Protein AF-A0A931U7U3-F1 (afdb_monomer_lite)

pLDDT: mean 86.32, std 11.54, range [29.81, 98.19]

Structure (mmCIF, N/CA/C/O backbone):
data_AF-A0A931U7U3-F1
#
_entry.id   AF-A0A931U7U3-F1
#
loop_
_atom_site.group_PDB
_atom_site.id
_atom_site.type_symbol
_atom_site.label_atom_id
_atom_site.label_alt_id
_atom_site.label_comp_id
_atom_site.label_asym_id
_atom_site.label_entity_id
_atom_site.label_seq_id
_atom_site.pdbx_PDB_ins_code
_atom_site.Cartn_x
_atom_site.Cartn_y
_atom_site.Cartn_z
_atom_site.occupancy
_atom_site.B_iso_or_equiv
_atom_site.auth_seq_id
_atom_site.auth_comp_id
_atom_site.auth_asym_id
_atom_site.auth_atom_id
_atom_site.pdbx_PDB_model_num
ATOM 1 N N . MET A 1 1 ? 30.576 -13.472 -11.753 1.00 40.22 1 MET A N 1
ATOM 2 C CA . MET A 1 1 ? 30.397 -12.098 -11.239 1.00 40.22 1 MET A CA 1
ATOM 3 C C . MET A 1 1 ? 30.774 -11.139 -12.342 1.00 40.22 1 MET A C 1
ATOM 5 O O . MET A 1 1 ? 31.959 -10.992 -12.623 1.00 40.22 1 MET A O 1
ATOM 9 N N . ILE A 1 2 ? 29.776 -10.563 -12.999 1.00 46.81 2 ILE A N 1
ATOM 10 C CA . ILE A 1 2 ? 29.980 -9.490 -13.970 1.00 46.81 2 ILE A CA 1
ATOM 11 C C . ILE A 1 2 ? 30.201 -8.203 -13.165 1.00 46.81 2 ILE A C 1
ATOM 13 O O . ILE A 1 2 ? 29.535 -8.002 -12.148 1.00 46.81 2 ILE A O 1
ATOM 17 N N . GLN A 1 3 ? 31.167 -7.360 -13.538 1.00 48.75 3 GLN A N 1
ATOM 18 C CA . GLN A 1 3 ? 31.372 -6.100 -12.818 1.00 48.75 3 GLN A CA 1
ATOM 19 C C . GLN A 1 3 ? 30.195 -5.159 -13.110 1.00 48.75 3 GLN A C 1
ATOM 21 O O . GLN A 1 3 ? 29.838 -4.968 -14.269 1.00 48.75 3 GLN A O 1
ATOM 26 N N . ALA A 1 4 ? 29.618 -4.524 -12.084 1.00 52.88 4 ALA A N 1
ATOM 27 C CA . ALA A 1 4 ? 28.450 -3.638 -12.222 1.00 52.88 4 ALA A CA 1
ATOM 28 C C . ALA A 1 4 ? 28.618 -2.538 -13.299 1.00 52.88 4 ALA A C 1
ATOM 30 O O . ALA A 1 4 ? 27.650 -2.129 -13.939 1.00 52.88 4 ALA A O 1
ATOM 31 N N . ASN A 1 5 ? 29.859 -2.106 -13.556 1.00 53.97 5 ASN A N 1
ATOM 32 C CA . ASN A 1 5 ? 30.193 -1.122 -14.589 1.00 53.97 5 ASN A CA 1
ATOM 33 C C . ASN A 1 5 ? 30.015 -1.642 -16.031 1.00 53.97 5 ASN A C 1
ATOM 35 O O . ASN A 1 5 ? 29.787 -0.838 -16.933 1.00 53.97 5 ASN A O 1
ATOM 39 N N . GLU A 1 6 ? 30.092 -2.957 -16.262 1.00 56.59 6 GLU A N 1
ATOM 40 C CA . GLU A 1 6 ? 29.949 -3.574 -17.590 1.00 56.59 6 GLU A CA 1
ATOM 41 C C . GLU A 1 6 ? 28.472 -3.759 -17.990 1.00 56.59 6 GLU A C 1
ATOM 43 O O . GLU A 1 6 ? 28.148 -3.683 -19.173 1.00 56.59 6 GLU A O 1
ATOM 48 N N . VAL A 1 7 ? 27.557 -3.913 -17.020 1.00 61.12 7 VAL A N 1
ATOM 49 C CA . VAL A 1 7 ? 26.119 -4.184 -17.264 1.00 61.12 7 VAL A CA 1
ATOM 50 C C . VAL A 1 7 ? 25.258 -2.911 -17.250 1.00 61.12 7 VAL A C 1
ATOM 52 O O . VAL A 1 7 ? 24.107 -2.925 -17.688 1.00 61.12 7 VAL A O 1
ATOM 55 N N . GLN A 1 8 ? 25.793 -1.771 -16.802 1.00 72.06 8 GLN A N 1
ATOM 56 C CA . GLN A 1 8 ? 25.067 -0.492 -16.775 1.00 72.06 8 GLN A CA 1
ATOM 57 C C . GLN A 1 8 ? 24.545 -0.043 -18.159 1.00 72.06 8 GLN A C 1
ATOM 59 O O . GLN A 1 8 ? 23.372 0.341 -18.246 1.00 72.06 8 GLN A O 1
ATOM 64 N N . PRO A 1 9 ? 25.324 -0.131 -19.260 1.00 79.62 9 PRO A N 1
ATOM 65 C CA . PRO A 1 9 ? 24.808 0.152 -20.602 1.00 79.62 9 PRO A CA 1
ATOM 66 C C . PRO A 1 9 ? 23.687 -0.813 -21.013 1.00 79.62 9 PRO A C 1
ATOM 68 O O . PRO A 1 9 ? 22.700 -0.392 -21.621 1.00 79.62 9 PRO A O 1
ATOM 71 N N . THR A 1 10 ? 23.802 -2.087 -20.628 1.00 81.56 10 THR A N 1
ATOM 72 C CA . THR A 1 10 ? 22.789 -3.119 -20.881 1.00 81.56 10 THR A CA 1
ATOM 73 C C . THR A 1 10 ? 21.487 -2.812 -20.141 1.00 81.56 10 THR A C 1
ATOM 75 O O . THR A 1 10 ? 20.428 -2.818 -20.767 1.00 81.56 10 THR A O 1
ATOM 78 N N . ARG A 1 11 ? 21.539 -2.425 -18.857 1.00 83.50 11 ARG A N 1
ATOM 79 C CA . ARG A 1 11 ? 20.352 -1.999 -18.089 1.00 83.50 11 ARG A CA 1
ATOM 80 C C . ARG A 1 11 ? 19.662 -0.790 -18.721 1.00 83.50 11 ARG A C 1
ATOM 82 O O . ARG A 1 11 ? 18.441 -0.787 -18.853 1.00 83.50 11 ARG A O 1
ATOM 89 N N . LEU A 1 12 ? 20.425 0.222 -19.144 1.00 82.75 12 LEU A N 1
ATOM 90 C CA . LEU A 1 12 ? 19.873 1.405 -19.818 1.00 82.75 12 LEU A CA 1
ATOM 91 C C . LEU A 1 12 ? 19.175 1.035 -21.132 1.00 82.75 12 LEU A C 1
ATOM 93 O O . LEU A 1 12 ? 18.051 1.478 -21.374 1.00 82.75 12 LEU A O 1
ATOM 97 N N . ARG A 1 13 ? 19.800 0.180 -21.950 1.00 85.44 13 ARG A N 1
ATOM 98 C CA . ARG A 1 13 ? 19.191 -0.346 -23.179 1.00 85.44 13 ARG A CA 1
ATOM 99 C C . ARG A 1 13 ? 17.887 -1.079 -22.878 1.00 85.44 13 ARG A C 1
ATOM 101 O O . ARG A 1 13 ? 16.865 -0.746 -23.469 1.00 85.44 13 ARG A O 1
ATOM 108 N N . ILE A 1 14 ? 17.903 -2.013 -21.925 1.00 85.69 14 ILE A N 1
ATOM 109 C CA . ILE A 1 14 ? 16.717 -2.768 -21.502 1.00 85.69 14 ILE A CA 1
ATOM 110 C C . ILE A 1 14 ? 15.597 -1.819 -21.083 1.00 85.69 14 ILE A C 1
ATOM 112 O O . ILE A 1 14 ? 14.485 -1.967 -21.580 1.00 85.69 14 ILE A O 1
ATOM 116 N N . ARG A 1 15 ? 15.878 -0.818 -20.235 1.00 87.38 15 ARG A N 1
ATOM 117 C CA . ARG A 1 15 ? 14.889 0.180 -19.795 1.00 87.38 15 ARG A CA 1
ATOM 118 C C . ARG A 1 15 ? 14.213 0.892 -20.968 1.00 87.38 15 ARG A C 1
ATOM 120 O O . ARG A 1 15 ? 12.998 1.076 -20.939 1.00 87.38 15 ARG A O 1
ATOM 127 N N . HIS A 1 16 ? 14.966 1.265 -22.005 1.00 85.81 16 HIS A N 1
ATOM 128 C CA . HIS A 1 16 ? 14.389 1.850 -23.219 1.00 85.81 16 HIS A CA 1
ATOM 129 C C . HIS A 1 16 ? 13.457 0.882 -23.954 1.00 85.81 16 HIS A C 1
ATOM 131 O O . HIS A 1 16 ? 12.409 1.310 -24.432 1.00 85.81 16 HIS A O 1
ATOM 137 N N . GLU A 1 17 ? 13.806 -0.403 -24.022 1.00 86.31 17 GLU A N 1
ATOM 138 C CA . GLU A 1 17 ? 12.978 -1.411 -24.690 1.00 86.31 17 GLU A CA 1
ATOM 139 C C . GLU A 1 17 ? 11.684 -1.698 -23.912 1.00 86.31 17 GLU A C 1
ATOM 141 O O . GLU A 1 17 ? 10.596 -1.685 -24.485 1.00 86.31 17 GLU A O 1
ATOM 146 N N . ILE A 1 18 ? 11.765 -1.882 -22.592 1.00 88.00 18 ILE A N 1
ATOM 147 C CA . ILE A 1 18 ? 10.584 -2.183 -21.767 1.00 88.00 18 ILE A CA 1
ATOM 148 C C . ILE A 1 18 ? 9.658 -0.969 -21.577 1.00 88.00 18 ILE A C 1
ATOM 150 O O . ILE A 1 18 ? 8.462 -1.143 -21.344 1.00 88.00 18 ILE A O 1
ATOM 154 N N . ALA A 1 19 ? 10.163 0.262 -21.736 1.00 87.94 19 ALA A N 1
ATOM 155 C CA . ALA A 1 19 ? 9.353 1.485 -21.717 1.00 87.94 19 ALA A CA 1
ATOM 156 C C . ALA A 1 19 ? 8.348 1.581 -22.885 1.00 87.94 19 ALA A C 1
ATOM 158 O O . ALA A 1 19 ? 7.426 2.399 -22.827 1.00 87.94 19 ALA A O 1
ATOM 159 N N . GLU A 1 20 ? 8.482 0.750 -23.925 1.00 89.56 20 GLU A N 1
ATOM 160 C CA . GLU A 1 20 ? 7.516 0.668 -25.025 1.00 89.56 20 GLU A CA 1
ATOM 161 C C . GLU A 1 20 ? 6.176 0.059 -24.572 1.00 89.56 20 GLU A C 1
ATOM 163 O O . GLU A 1 20 ? 5.116 0.464 -25.054 1.00 89.56 20 GLU A O 1
ATOM 168 N N . PHE A 1 21 ? 6.184 -0.861 -23.599 1.00 91.38 21 PHE A N 1
ATOM 169 C CA . PHE A 1 21 ? 4.970 -1.569 -23.186 1.00 91.38 21 PHE A CA 1
ATOM 170 C C . PHE A 1 21 ? 3.866 -0.637 -22.657 1.00 91.38 21 PHE A C 1
ATOM 172 O O . PHE A 1 21 ? 2.743 -0.715 -23.159 1.00 91.38 21 PHE A O 1
ATOM 179 N N . PRO A 1 22 ? 4.132 0.303 -21.729 1.00 89.88 22 PRO A N 1
ATOM 180 C CA . PRO A 1 22 ? 3.114 1.246 -21.282 1.00 89.88 22 PRO A CA 1
ATOM 181 C C . PRO A 1 22 ? 2.551 2.098 -22.421 1.00 89.88 22 PRO A C 1
ATOM 183 O O . PRO A 1 22 ? 1.359 2.382 -22.426 1.00 89.88 22 PRO A O 1
ATOM 186 N N . LEU A 1 23 ? 3.361 2.451 -23.426 1.00 88.81 23 LEU A N 1
ATOM 187 C CA . LEU A 1 23 ? 2.891 3.215 -24.588 1.00 88.81 23 LEU A CA 1
ATOM 188 C C . LEU A 1 23 ? 1.895 2.432 -25.434 1.00 88.81 23 LEU A C 1
ATOM 190 O O . LEU A 1 23 ? 0.951 3.019 -25.957 1.00 88.81 23 LEU A O 1
ATOM 194 N N . ILE A 1 24 ? 2.087 1.119 -25.553 1.00 91.56 24 ILE A N 1
ATOM 195 C CA . ILE A 1 24 ? 1.125 0.233 -26.208 1.00 91.56 24 ILE A CA 1
ATOM 196 C C . ILE A 1 24 ? -0.205 0.252 -25.445 1.00 91.56 24 ILE A C 1
ATOM 198 O O . ILE A 1 24 ? -1.259 0.370 -26.065 1.00 91.56 24 ILE A O 1
ATOM 202 N N . ILE A 1 25 ? -0.162 0.192 -24.112 1.00 91.56 25 ILE A N 1
ATOM 203 C CA . ILE A 1 25 ? -1.358 0.172 -23.254 1.00 91.56 25 ILE A CA 1
ATOM 204 C C . ILE A 1 25 ? -2.099 1.525 -23.230 1.00 91.56 25 ILE A C 1
ATOM 206 O O . ILE A 1 25 ? -3.310 1.574 -23.011 1.00 91.56 25 ILE A O 1
ATOM 210 N N . GLU A 1 26 ? -1.425 2.638 -23.527 1.00 88.12 26 GLU A N 1
ATOM 211 C CA . GLU A 1 26 ? -2.094 3.936 -23.713 1.00 88.12 26 GLU A CA 1
ATOM 212 C C . GLU A 1 26 ? -2.936 3.997 -25.010 1.00 88.12 26 GLU A C 1
ATOM 214 O O . GLU A 1 26 ? -3.860 4.810 -25.104 1.00 88.12 26 GLU A O 1
ATOM 219 N N . GLN A 1 27 ? -2.672 3.121 -25.992 1.00 90.00 27 GLN A N 1
ATOM 220 C CA . GLN A 1 27 ? -3.407 3.048 -27.264 1.00 90.00 27 GLN A CA 1
ATOM 221 C C . GLN A 1 27 ? -4.745 2.294 -27.137 1.00 90.00 27 GLN A C 1
ATOM 223 O O . GLN A 1 27 ? -5.179 1.905 -26.055 1.00 90.00 27 GLN A O 1
ATOM 228 N N . ASN A 1 28 ? -5.420 2.080 -28.272 1.00 88.12 28 ASN A N 1
ATOM 229 C CA . ASN A 1 28 ? -6.697 1.371 -28.340 1.00 88.12 28 ASN A CA 1
ATOM 230 C C . ASN A 1 28 ? -6.569 -0.088 -27.831 1.00 88.12 28 ASN A C 1
ATOM 232 O O . ASN A 1 28 ? -5.736 -0.825 -28.379 1.00 88.12 28 ASN A O 1
ATOM 236 N N . PRO A 1 29 ? -7.431 -0.542 -26.893 1.00 88.69 29 PRO A N 1
ATOM 237 C CA . PRO A 1 29 ? -7.387 -1.894 -26.325 1.00 88.69 29 PRO A CA 1
ATOM 238 C C . PRO A 1 29 ? -7.360 -3.039 -27.338 1.00 88.69 29 PRO A C 1
ATOM 240 O O . PRO A 1 29 ? -6.666 -4.034 -27.141 1.00 88.69 29 PRO A O 1
ATOM 243 N N . ASN A 1 30 ? -8.027 -2.879 -28.483 1.00 84.38 30 ASN A N 1
ATOM 244 C CA . ASN A 1 30 ? -8.069 -3.903 -29.534 1.00 84.38 30 ASN A CA 1
ATOM 245 C C . ASN A 1 30 ? -6.702 -4.163 -30.196 1.00 84.38 30 ASN A C 1
ATOM 247 O O . ASN A 1 30 ? -6.527 -5.144 -30.920 1.00 84.38 30 ASN A O 1
ATOM 251 N N . THR A 1 31 ? -5.731 -3.272 -29.987 1.00 87.88 31 THR A N 1
ATOM 252 C CA . THR A 1 31 ? -4.383 -3.378 -30.565 1.00 87.88 31 THR A CA 1
ATOM 253 C C . THR A 1 31 ? -3.353 -3.932 -29.591 1.00 87.88 31 THR A C 1
ATOM 255 O O . THR A 1 31 ? -2.314 -4.411 -30.051 1.00 87.88 31 THR A O 1
ATOM 258 N N . TRP A 1 32 ? -3.644 -3.934 -28.284 1.00 90.38 32 TRP A N 1
ATOM 259 C CA . TRP A 1 32 ? -2.671 -4.241 -27.234 1.00 90.38 32 TRP A CA 1
ATOM 260 C C . TRP A 1 32 ? -1.954 -5.566 -27.485 1.00 90.38 32 TRP A C 1
ATOM 262 O O . TRP A 1 32 ? -0.736 -5.581 -27.609 1.00 90.38 32 TRP A O 1
ATOM 272 N N . TRP A 1 33 ? -2.688 -6.659 -27.703 1.00 88.00 33 TRP A N 1
ATOM 273 C CA . TRP A 1 33 ? -2.094 -7.993 -27.865 1.00 88.00 33 TRP A CA 1
ATOM 274 C C . TRP A 1 33 ? -1.131 -8.101 -29.040 1.00 88.00 33 TRP A C 1
ATOM 276 O O . TRP A 1 33 ? -0.027 -8.628 -28.904 1.00 88.00 33 TRP A O 1
ATOM 286 N N . ARG A 1 34 ? -1.535 -7.584 -30.204 1.00 87.75 34 ARG A N 1
ATOM 287 C CA . ARG A 1 34 ? -0.707 -7.636 -31.415 1.00 87.75 34 ARG A CA 1
ATOM 288 C C . ARG A 1 34 ? 0.526 -6.753 -31.267 1.00 87.75 34 ARG A C 1
ATOM 290 O O . ARG A 1 34 ? 1.604 -7.155 -31.697 1.00 87.75 34 ARG A O 1
ATOM 297 N N . SER A 1 35 ? 0.372 -5.573 -30.676 1.00 91.38 35 SER A N 1
ATOM 298 C CA . SER A 1 35 ? 1.475 -4.641 -30.450 1.00 91.38 35 SER A CA 1
ATOM 299 C C . SER A 1 35 ? 2.460 -5.178 -29.408 1.00 91.38 35 SER A C 1
ATOM 301 O O . SER A 1 35 ? 3.658 -5.195 -29.675 1.00 91.38 35 SER A O 1
ATOM 303 N N . THR A 1 36 ? 1.984 -5.723 -28.284 1.00 91.44 36 THR A N 1
ATOM 304 C CA . THR A 1 36 ? 2.839 -6.347 -27.260 1.00 91.44 36 THR A CA 1
ATOM 305 C C . THR A 1 36 ? 3.575 -7.565 -27.813 1.00 91.44 36 THR A C 1
ATOM 307 O O . THR A 1 36 ? 4.775 -7.700 -27.592 1.00 91.44 36 THR A O 1
ATOM 310 N N . ALA A 1 37 ? 2.915 -8.420 -28.602 1.00 90.56 37 ALA A N 1
ATOM 311 C CA . ALA A 1 37 ? 3.583 -9.554 -29.243 1.00 90.56 37 ALA A CA 1
ATOM 312 C C . ALA A 1 37 ? 4.703 -9.103 -30.198 1.00 90.56 37 ALA A C 1
ATOM 314 O O . ALA A 1 37 ? 5.793 -9.673 -30.182 1.00 90.56 37 ALA A O 1
ATOM 315 N N . LYS A 1 38 ? 4.468 -8.055 -31.001 1.00 92.31 38 LYS A N 1
ATOM 316 C CA . LYS A 1 38 ? 5.499 -7.468 -31.874 1.00 92.31 38 LYS A CA 1
ATOM 317 C C . LYS A 1 38 ? 6.678 -6.914 -31.075 1.00 92.31 38 LYS A C 1
ATOM 319 O O . LYS A 1 38 ? 7.817 -7.190 -31.442 1.00 92.31 38 LYS A O 1
ATOM 324 N N . MET A 1 39 ? 6.403 -6.183 -29.994 1.00 92.69 39 MET A N 1
ATOM 325 C CA . MET A 1 39 ? 7.424 -5.651 -29.088 1.00 92.69 39 MET A CA 1
ATOM 326 C C . MET A 1 39 ? 8.289 -6.782 -28.515 1.00 92.69 39 MET A C 1
ATOM 328 O O . MET A 1 39 ? 9.509 -6.727 -28.631 1.00 92.69 39 MET A O 1
ATOM 332 N N . LEU A 1 40 ? 7.673 -7.844 -27.983 1.00 92.06 40 LEU A N 1
ATOM 333 C CA . LEU A 1 40 ? 8.384 -8.992 -27.405 1.00 92.06 40 LEU A CA 1
ATOM 334 C C . LEU A 1 40 ? 9.224 -9.759 -28.436 1.00 92.06 40 LEU A C 1
ATOM 336 O O . LEU A 1 40 ? 10.359 -10.126 -28.147 1.00 92.06 40 LEU A O 1
ATOM 340 N N . ILE A 1 41 ? 8.703 -9.982 -29.649 1.00 91.56 41 ILE A N 1
ATOM 341 C CA . ILE A 1 41 ? 9.460 -10.632 -30.735 1.00 91.56 41 ILE A CA 1
ATOM 342 C C . ILE A 1 41 ? 10.651 -9.763 -31.155 1.00 91.56 41 ILE A C 1
ATOM 344 O O . ILE A 1 41 ? 11.755 -10.275 -31.337 1.00 91.56 41 ILE A O 1
ATOM 348 N N . GLY A 1 42 ? 10.441 -8.450 -31.283 1.00 91.94 42 GLY A N 1
ATOM 349 C CA . GLY A 1 42 ? 11.507 -7.501 -31.588 1.00 91.94 42 GLY A CA 1
ATOM 350 C C . GLY A 1 42 ? 12.581 -7.471 -30.501 1.00 91.94 42 GLY A C 1
ATOM 351 O O . GLY A 1 42 ? 13.768 -7.500 -30.823 1.00 91.94 42 GLY A O 1
ATOM 352 N N . PHE A 1 43 ? 12.171 -7.474 -29.229 1.00 91.19 43 PHE A N 1
ATOM 353 C CA . PHE A 1 43 ? 13.084 -7.533 -28.090 1.00 91.19 43 PHE A CA 1
ATOM 354 C C . PHE A 1 43 ? 13.892 -8.834 -28.104 1.00 91.19 43 PHE A C 1
ATOM 356 O O . PHE A 1 43 ? 15.118 -8.793 -28.045 1.00 91.19 43 PHE A O 1
ATOM 363 N N . ARG A 1 44 ? 13.238 -9.983 -28.313 1.00 91.31 44 ARG A N 1
ATOM 364 C CA . ARG A 1 44 ? 13.910 -11.283 -28.435 1.00 91.31 44 ARG A CA 1
ATOM 365 C C . ARG A 1 44 ? 14.985 -11.294 -29.518 1.00 91.31 44 ARG A C 1
ATOM 367 O O . ARG A 1 44 ? 16.093 -11.744 -29.260 1.00 91.31 44 ARG A O 1
ATOM 374 N N . HIS A 1 45 ? 14.686 -10.772 -30.707 1.00 90.31 45 HIS A N 1
ATOM 375 C CA . HIS A 1 45 ? 15.671 -10.720 -31.789 1.00 90.31 45 HIS A CA 1
ATOM 376 C C . HIS A 1 45 ? 16.862 -9.815 -31.440 1.00 90.31 45 HIS A C 1
ATOM 378 O O . HIS A 1 45 ? 18.006 -10.153 -31.722 1.00 90.31 45 HIS A O 1
ATOM 384 N N . ARG A 1 46 ? 16.628 -8.684 -30.763 1.00 89.12 46 ARG A N 1
ATOM 385 C CA . ARG A 1 46 ? 17.717 -7.811 -30.291 1.00 89.12 46 ARG A CA 1
ATOM 386 C C . ARG A 1 46 ? 18.535 -8.435 -29.161 1.00 89.12 46 ARG A C 1
ATOM 388 O O . ARG A 1 46 ? 19.723 -8.141 -29.055 1.00 89.12 46 ARG A O 1
ATOM 395 N N . LEU A 1 47 ? 17.936 -9.291 -28.333 1.00 87.81 47 LEU A N 1
ATOM 396 C CA . LEU A 1 47 ? 18.656 -10.054 -27.311 1.00 87.81 47 LEU A CA 1
ATOM 397 C C . LEU A 1 47 ? 19.642 -11.056 -27.923 1.00 87.81 47 LEU A C 1
ATOM 399 O O . LEU A 1 47 ? 20.650 -11.340 -27.293 1.00 87.81 47 LEU A O 1
ATOM 403 N N . GLU A 1 48 ? 19.450 -11.530 -29.158 1.00 87.06 48 GLU A N 1
ATOM 404 C CA . GLU A 1 48 ? 20.434 -12.402 -29.830 1.00 87.06 48 GLU A CA 1
ATOM 405 C C . GLU A 1 48 ? 21.808 -11.724 -29.987 1.00 87.06 48 GLU A C 1
ATOM 407 O O . GLU A 1 48 ? 22.836 -12.400 -29.987 1.00 87.06 48 GLU A O 1
ATOM 412 N N . ALA A 1 49 ? 21.830 -10.389 -30.068 1.00 86.00 49 ALA A N 1
ATOM 413 C CA . ALA A 1 49 ? 23.046 -9.584 -30.142 1.00 86.00 49 ALA A CA 1
ATOM 414 C C . ALA A 1 49 ? 23.611 -9.172 -28.767 1.00 86.00 49 ALA A C 1
ATOM 416 O O . ALA A 1 49 ? 24.679 -8.562 -28.721 1.00 86.00 49 ALA A O 1
ATOM 417 N N . GLU A 1 50 ? 22.926 -9.471 -27.656 1.00 86.25 50 GLU A N 1
ATOM 418 C CA . GLU A 1 50 ? 23.444 -9.209 -26.307 1.00 86.25 50 GLU A CA 1
ATOM 419 C C . GLU A 1 50 ? 24.652 -10.118 -26.055 1.00 86.25 50 GLU A C 1
ATOM 421 O O . GLU A 1 50 ? 24.488 -11.331 -26.150 1.00 86.25 50 GLU A O 1
ATOM 426 N N . PRO A 1 51 ? 25.857 -9.593 -25.771 1.00 85.19 51 PRO A N 1
ATOM 427 C CA . PRO A 1 51 ? 27.037 -10.426 -25.547 1.00 85.19 51 PRO A CA 1
ATOM 428 C C . PRO A 1 51 ? 26.898 -11.345 -24.327 1.00 85.19 51 PRO A C 1
ATOM 430 O O . PRO A 1 51 ? 27.392 -12.477 -24.367 1.00 85.19 51 PRO A O 1
ATOM 433 N N . ASP A 1 52 ? 26.210 -10.889 -23.279 1.00 85.75 52 ASP A N 1
ATOM 434 C CA . ASP A 1 52 ? 26.066 -11.626 -22.029 1.00 85.75 52 ASP A CA 1
ATOM 435 C C . ASP A 1 52 ? 25.043 -12.771 -22.139 1.00 85.75 52 ASP A C 1
ATOM 437 O O . ASP A 1 52 ? 23.851 -12.573 -22.382 1.00 85.75 52 ASP A O 1
ATOM 441 N N . PHE A 1 53 ? 25.517 -14.006 -21.959 1.00 87.69 53 PHE A N 1
ATOM 442 C CA . PHE A 1 53 ? 24.670 -15.194 -22.028 1.00 87.69 53 PHE A CA 1
ATOM 443 C C . PHE A 1 53 ? 23.642 -15.267 -20.894 1.00 87.69 53 PHE A C 1
ATOM 445 O O . PHE A 1 53 ? 22.506 -15.656 -21.157 1.00 87.69 53 PHE A O 1
ATOM 452 N N . GLU A 1 54 ? 24.000 -14.870 -19.672 1.00 88.31 54 GLU A N 1
ATOM 453 C CA . GLU A 1 54 ? 23.091 -14.926 -18.524 1.00 88.31 54 GLU A CA 1
ATOM 454 C C . GLU A 1 54 ? 21.949 -13.916 -18.684 1.00 88.31 54 GLU A C 1
ATOM 456 O O . GLU A 1 54 ? 20.793 -14.239 -18.406 1.00 88.31 54 GLU A O 1
ATOM 461 N N . VAL A 1 55 ? 22.245 -12.724 -19.218 1.00 87.69 55 VAL A N 1
ATOM 462 C CA . VAL A 1 55 ? 21.221 -11.722 -19.563 1.00 87.69 55 VAL A CA 1
ATOM 463 C C . VAL A 1 55 ? 20.271 -12.251 -20.640 1.00 87.69 55 VAL A C 1
ATOM 465 O O . VAL A 1 55 ? 19.055 -12.077 -20.524 1.00 87.69 55 VAL A O 1
ATOM 468 N N . ARG A 1 56 ? 20.797 -12.915 -21.680 1.00 89.56 56 ARG A N 1
ATOM 469 C CA . ARG A 1 56 ? 19.966 -13.519 -22.736 1.00 89.56 56 ARG A CA 1
ATOM 470 C C . ARG A 1 56 ? 19.021 -14.578 -22.187 1.00 89.56 56 ARG A C 1
ATOM 472 O O . ARG A 1 56 ? 17.830 -14.514 -22.482 1.00 89.56 56 ARG A O 1
ATOM 479 N N . GLU A 1 57 ? 19.536 -15.529 -21.412 1.00 89.25 57 GLU A N 1
ATOM 480 C CA . GLU A 1 57 ? 18.729 -16.612 -20.838 1.00 89.25 57 GLU A CA 1
ATOM 481 C C . GLU A 1 57 ? 17.636 -16.061 -19.919 1.00 89.25 57 GLU A C 1
ATOM 483 O O . GLU A 1 57 ? 16.469 -16.416 -20.089 1.00 89.25 57 GLU A O 1
ATOM 488 N N . TYR A 1 58 ? 17.988 -15.112 -19.042 1.00 88.44 58 TYR A N 1
ATOM 489 C CA . TYR A 1 58 ? 17.050 -14.460 -18.125 1.00 88.44 58 TYR A CA 1
ATOM 490 C C . TYR A 1 58 ? 15.828 -13.882 -18.853 1.00 88.44 58 TYR A C 1
ATOM 492 O O . TYR A 1 58 ? 14.692 -14.160 -18.479 1.00 88.44 58 TYR A O 1
ATOM 500 N N . PHE A 1 59 ? 16.027 -13.109 -19.926 1.00 89.06 59 PHE A N 1
ATOM 501 C CA . PHE A 1 59 ? 14.896 -12.545 -20.671 1.00 89.06 59 PHE A CA 1
ATOM 502 C C . PHE A 1 59 ? 14.213 -13.542 -21.610 1.00 89.06 59 PHE A C 1
ATOM 504 O O . PHE A 1 59 ? 13.006 -13.425 -21.825 1.00 89.06 59 PHE A O 1
ATOM 511 N N . ASN A 1 60 ? 14.941 -14.502 -22.187 1.00 88.88 60 ASN A N 1
ATOM 512 C CA . ASN A 1 60 ? 14.357 -15.496 -23.092 1.00 88.88 60 ASN A CA 1
ATOM 513 C C . ASN A 1 60 ? 13.271 -16.326 -22.402 1.00 88.88 60 ASN A C 1
ATOM 515 O O . ASN A 1 60 ? 12.242 -16.604 -23.024 1.00 88.88 60 ASN A O 1
ATOM 519 N N . GLU A 1 61 ? 13.477 -16.678 -21.135 1.00 85.69 61 GLU A N 1
ATOM 520 C CA . GLU A 1 61 ? 12.496 -17.408 -20.335 1.00 85.69 61 GLU A CA 1
ATOM 521 C C . GLU A 1 61 ? 11.199 -16.598 -20.159 1.00 85.69 61 GLU A C 1
ATOM 523 O O . GLU A 1 61 ? 10.128 -17.046 -20.582 1.00 85.69 61 GLU A O 1
ATOM 528 N N . TYR A 1 62 ? 11.294 -15.352 -19.684 1.00 83.88 62 TYR A N 1
ATOM 529 C CA . TYR A 1 62 ? 10.121 -14.488 -19.490 1.00 83.88 62 TYR A CA 1
ATOM 530 C C . TYR A 1 62 ? 9.416 -14.093 -20.786 1.00 83.88 62 TYR A C 1
ATOM 532 O O . TYR A 1 62 ? 8.185 -13.995 -20.828 1.00 83.88 62 TYR A O 1
ATOM 540 N N . ILE A 1 63 ? 10.166 -13.861 -21.867 1.00 88.00 63 ILE A N 1
ATOM 541 C CA . ILE A 1 63 ? 9.575 -13.592 -23.181 1.00 88.00 63 ILE A CA 1
ATOM 542 C C . ILE A 1 63 ? 8.816 -14.830 -23.669 1.00 88.00 63 ILE A C 1
ATOM 544 O O . ILE A 1 63 ? 7.720 -14.687 -24.215 1.00 88.00 63 ILE A O 1
ATOM 548 N N . GLY A 1 64 ? 9.368 -16.032 -23.471 1.00 86.19 64 GLY A N 1
ATOM 549 C CA . GLY A 1 64 ? 8.703 -17.294 -23.791 1.00 86.19 64 GLY A CA 1
ATOM 550 C C . GLY A 1 64 ? 7.352 -17.421 -23.088 1.00 86.19 64 GLY A C 1
ATOM 551 O O . GLY A 1 64 ? 6.328 -17.564 -23.759 1.00 86.19 64 GLY A O 1
ATOM 552 N N . GLN A 1 65 ? 7.347 -17.254 -21.765 1.00 82.50 65 GLN A N 1
ATOM 553 C CA . GLN A 1 65 ? 6.139 -17.280 -20.931 1.00 82.50 65 GLN A CA 1
ATOM 554 C C . GLN A 1 65 ? 5.121 -16.215 -21.368 1.00 82.50 65 GLN A C 1
ATOM 556 O O . GLN A 1 65 ? 3.961 -16.524 -21.649 1.00 82.50 65 GLN A O 1
ATOM 561 N N . SER A 1 66 ? 5.565 -14.966 -21.542 1.00 84.62 66 SER A N 1
ATOM 562 C CA . SER A 1 66 ? 4.710 -13.854 -21.982 1.00 84.62 66 SER A CA 1
ATOM 563 C C . SER A 1 66 ? 4.048 -14.129 -23.336 1.00 84.62 66 SER A C 1
ATOM 565 O O . SER A 1 66 ? 2.861 -13.848 -23.530 1.00 84.62 66 SER A O 1
ATOM 567 N N . LEU A 1 67 ? 4.795 -14.695 -24.289 1.00 87.12 67 LEU A N 1
ATOM 568 C CA . LEU A 1 67 ? 4.264 -15.075 -25.598 1.00 87.12 67 LEU A CA 1
ATOM 569 C C . LEU A 1 67 ? 3.258 -16.226 -25.495 1.00 87.12 67 LEU A C 1
ATOM 571 O O . LEU A 1 67 ? 2.268 -16.217 -26.228 1.00 87.12 67 LEU A O 1
ATOM 575 N N . ASP A 1 68 ? 3.466 -17.186 -24.597 1.00 84.19 68 ASP A N 1
ATOM 576 C CA . ASP A 1 68 ? 2.522 -18.281 -24.370 1.00 84.19 68 ASP A CA 1
ATOM 577 C C . ASP A 1 68 ? 1.215 -17.801 -23.736 1.00 84.19 68 ASP A C 1
ATOM 579 O O . ASP A 1 68 ? 0.139 -18.219 -24.176 1.00 84.19 68 ASP A O 1
ATOM 583 N N . ILE A 1 69 ? 1.279 -16.859 -22.791 1.00 79.56 69 ILE A N 1
ATOM 584 C CA . ILE A 1 69 ? 0.091 -16.186 -22.251 1.00 79.56 69 ILE A CA 1
ATOM 585 C C . ILE A 1 69 ? -0.635 -15.434 -23.380 1.00 79.56 69 ILE A C 1
ATOM 587 O O . ILE A 1 69 ? -1.835 -15.632 -23.576 1.00 79.56 69 ILE A O 1
ATOM 591 N N . LEU A 1 70 ? 0.078 -14.640 -24.190 1.00 81.56 70 LEU A N 1
ATOM 592 C CA . LEU A 1 70 ? -0.511 -13.891 -25.311 1.00 81.56 70 LEU A CA 1
ATOM 593 C C . LEU A 1 70 ? -1.149 -14.797 -26.374 1.00 81.56 70 LEU A C 1
ATOM 595 O O . LEU A 1 70 ? -2.212 -14.472 -26.903 1.00 81.56 70 LEU A O 1
ATOM 599 N N . ARG A 1 71 ? -0.553 -15.953 -26.687 1.00 82.06 71 ARG A N 1
ATOM 600 C CA . ARG A 1 71 ? -1.113 -16.915 -27.656 1.00 82.06 71 ARG A CA 1
ATOM 601 C C . ARG A 1 71 ? -2.484 -17.439 -27.238 1.00 82.06 71 ARG A C 1
ATOM 603 O O . ARG A 1 71 ? -3.320 -17.682 -28.107 1.00 82.06 71 ARG A O 1
ATOM 610 N N . ARG A 1 72 ? -2.739 -17.575 -25.932 1.00 75.94 72 ARG A N 1
ATOM 611 C CA . ARG A 1 72 ? -4.036 -18.030 -25.399 1.00 75.94 72 ARG A CA 1
ATOM 612 C C . ARG A 1 72 ? -5.160 -17.012 -25.625 1.00 75.94 72 ARG A C 1
ATOM 614 O O . ARG A 1 72 ? -6.322 -17.404 -25.649 1.00 75.94 72 ARG A O 1
ATOM 621 N N . VAL A 1 73 ? -4.829 -15.735 -25.841 1.00 71.44 73 VAL A N 1
ATOM 622 C CA . VAL A 1 73 ? -5.800 -14.637 -26.012 1.00 71.44 73 VAL A CA 1
ATOM 623 C C . VAL A 1 73 ? -5.808 -13.999 -27.406 1.00 71.44 73 VAL A C 1
ATOM 625 O O . VAL A 1 73 ? -6.803 -13.381 -27.774 1.00 71.44 73 VAL A O 1
ATOM 628 N N . ILE A 1 74 ? -4.764 -14.167 -28.228 1.00 66.88 74 ILE A N 1
ATOM 629 C CA . ILE A 1 74 ? -4.626 -13.463 -29.523 1.00 66.88 74 ILE A CA 1
ATOM 630 C C . ILE A 1 74 ? -5.698 -13.830 -30.567 1.00 66.88 74 ILE A C 1
ATOM 632 O O . ILE A 1 74 ? -5.938 -13.064 -31.501 1.00 66.88 74 ILE A O 1
ATOM 636 N N . ASN A 1 75 ? -6.346 -14.987 -30.403 1.00 63.69 75 ASN A N 1
ATOM 637 C CA . ASN A 1 75 ? -7.407 -15.485 -31.287 1.00 63.69 75 ASN A CA 1
ATOM 638 C C . ASN A 1 75 ? -8.812 -15.030 -30.875 1.00 63.69 75 ASN A C 1
ATOM 640 O O . ASN A 1 75 ? -9.791 -15.382 -31.532 1.00 63.69 75 ASN A O 1
ATOM 644 N N . LEU A 1 76 ? -8.932 -14.269 -29.789 1.00 64.12 76 LEU A N 1
ATOM 645 C CA . LEU A 1 76 ? -10.206 -13.726 -29.360 1.00 64.12 76 LEU A CA 1
ATOM 646 C C . LEU A 1 76 ? -10.534 -12.492 -30.224 1.00 64.12 76 LEU A C 1
ATOM 648 O O . LEU A 1 76 ? -10.023 -11.396 -30.002 1.00 64.12 76 LEU A O 1
ATOM 652 N N . ILE A 1 77 ? -11.345 -12.703 -31.261 1.00 57.91 77 ILE A N 1
ATOM 653 C CA . ILE A 1 77 ? -11.853 -11.664 -32.171 1.00 57.91 77 ILE A CA 1
ATOM 654 C C . ILE A 1 77 ? -13.217 -11.184 -31.639 1.00 57.91 77 ILE A C 1
ATOM 656 O O . ILE A 1 77 ? -13.959 -11.977 -31.063 1.00 57.91 77 ILE A O 1
ATOM 660 N N . ASP A 1 78 ? -13.534 -9.895 -31.802 1.00 65.19 78 ASP A N 1
ATOM 661 C CA . ASP A 1 78 ? -14.817 -9.276 -31.414 1.00 65.19 78 ASP A CA 1
ATOM 662 C C . ASP A 1 78 ? -15.183 -9.390 -29.921 1.00 65.19 78 ASP A C 1
ATOM 664 O O . ASP A 1 78 ? -16.342 -9.575 -29.542 1.00 65.19 78 ASP A O 1
ATOM 668 N N . ILE A 1 79 ? -14.193 -9.254 -29.035 1.00 73.50 79 ILE A N 1
ATOM 669 C CA . ILE A 1 79 ? -14.458 -9.177 -27.597 1.00 73.50 79 ILE A CA 1
ATOM 670 C C . ILE A 1 79 ? -14.884 -7.749 -27.213 1.00 73.50 79 ILE A C 1
ATOM 672 O O . ILE A 1 79 ? -14.207 -6.796 -27.599 1.00 73.50 79 ILE A O 1
ATOM 676 N N . PRO A 1 80 ? -15.925 -7.574 -26.377 1.00 81.44 80 PRO A N 1
ATOM 677 C CA . PRO A 1 80 ? -16.191 -6.299 -25.717 1.00 81.44 80 PRO A CA 1
ATOM 678 C C . PRO A 1 80 ? -14.955 -5.740 -24.995 1.00 81.44 80 PRO A C 1
ATOM 680 O O . PRO A 1 80 ? -14.257 -6.480 -24.297 1.00 81.44 80 PRO A O 1
ATOM 683 N N . GLU A 1 81 ? -14.732 -4.428 -25.100 1.00 81.69 81 GLU A N 1
ATOM 684 C CA . GLU A 1 81 ? -13.576 -3.724 -24.520 1.00 81.69 81 GLU A CA 1
ATOM 685 C C . GLU A 1 81 ? -13.379 -4.025 -23.026 1.00 81.69 81 GLU A C 1
ATOM 687 O O . GLU A 1 81 ? -12.272 -4.301 -22.577 1.00 81.69 81 GLU A O 1
ATOM 692 N N . GLU A 1 82 ? -14.466 -4.078 -22.261 1.00 80.00 82 GLU A N 1
ATOM 693 C CA . GLU A 1 82 ? -14.448 -4.384 -20.828 1.00 80.00 82 GLU A CA 1
ATOM 694 C C . GLU A 1 82 ? -13.813 -5.753 -20.515 1.00 80.00 82 GLU A C 1
ATOM 696 O O . GLU A 1 82 ? -13.101 -5.918 -19.524 1.00 80.00 82 GLU A O 1
ATOM 701 N N . LYS A 1 83 ? -14.036 -6.753 -21.376 1.00 81.06 83 LYS A N 1
ATOM 702 C CA . LYS A 1 83 ? -13.395 -8.066 -21.236 1.00 81.06 83 LYS A CA 1
ATOM 703 C C . LYS A 1 83 ? -11.918 -8.005 -21.623 1.00 81.06 83 LYS A C 1
ATOM 705 O O . LYS A 1 83 ? -11.124 -8.678 -20.977 1.00 81.06 83 LYS A O 1
ATOM 710 N N . ILE A 1 84 ? -11.541 -7.198 -22.621 1.00 83.69 84 ILE A N 1
ATOM 711 C CA . ILE A 1 84 ? -10.128 -6.969 -22.975 1.00 83.69 84 ILE A CA 1
ATOM 712 C C . ILE A 1 84 ? -9.386 -6.348 -21.787 1.00 83.69 84 ILE A C 1
ATOM 714 O O . ILE A 1 84 ? -8.318 -6.830 -21.423 1.00 83.69 84 ILE A O 1
ATOM 718 N N . ILE A 1 85 ? -9.977 -5.336 -21.146 1.00 84.62 85 ILE A N 1
ATOM 719 C CA . ILE A 1 85 ? -9.404 -4.655 -19.977 1.00 84.62 85 ILE A CA 1
ATOM 720 C C . ILE A 1 85 ? -9.201 -5.637 -18.815 1.00 84.62 85 ILE A C 1
ATOM 722 O O . ILE A 1 85 ? -8.094 -5.725 -18.287 1.00 84.62 85 ILE A O 1
ATOM 726 N N . ARG A 1 86 ? -10.224 -6.428 -18.461 1.00 81.31 86 ARG A N 1
ATOM 727 C CA . ARG A 1 86 ? -10.109 -7.447 -17.399 1.00 81.31 86 ARG A CA 1
ATOM 728 C C . ARG A 1 86 ? -9.050 -8.507 -17.705 1.00 81.31 86 ARG A C 1
ATOM 730 O O . ARG A 1 86 ? -8.282 -8.883 -16.824 1.00 81.31 86 ARG A O 1
ATOM 737 N N . LEU A 1 87 ? -8.986 -8.974 -18.953 1.00 83.38 87 LEU A N 1
ATOM 738 C CA . LEU A 1 87 ? -7.955 -9.920 -19.381 1.00 83.38 87 LEU A CA 1
ATOM 739 C C . LEU A 1 87 ? -6.552 -9.305 -19.275 1.00 83.38 87 LEU A C 1
ATOM 741 O O . LEU A 1 87 ? -5.640 -9.974 -18.805 1.00 83.38 87 LEU A O 1
ATOM 745 N N . ALA A 1 88 ? -6.379 -8.035 -19.652 1.00 87.06 88 ALA A N 1
ATOM 746 C CA . ALA A 1 88 ? -5.100 -7.330 -19.549 1.00 87.06 88 ALA A CA 1
ATOM 747 C C . ALA A 1 88 ? -4.637 -7.146 -18.115 1.00 87.06 88 ALA A C 1
ATOM 749 O O . ALA A 1 88 ? -3.472 -7.404 -17.816 1.00 87.06 88 ALA A O 1
ATOM 750 N N . GLU A 1 89 ? -5.542 -6.760 -17.225 1.00 86.12 89 GLU A N 1
ATOM 751 C CA . GLU A 1 89 ? -5.239 -6.692 -15.805 1.00 86.12 89 GLU A CA 1
ATOM 752 C C . GLU A 1 89 ? -4.732 -8.037 -15.275 1.00 86.12 89 GLU A C 1
ATOM 754 O O . GLU A 1 89 ? -3.667 -8.086 -14.658 1.00 86.12 89 GLU A O 1
ATOM 759 N N . ARG A 1 90 ? -5.467 -9.120 -15.557 1.00 82.12 90 ARG A N 1
ATOM 760 C CA . ARG A 1 90 ? -5.108 -10.473 -15.127 1.00 82.12 90 ARG A CA 1
ATOM 761 C C . ARG A 1 90 ? -3.755 -10.904 -15.683 1.00 82.12 90 ARG A C 1
ATOM 763 O O . ARG A 1 90 ? -2.906 -11.329 -14.919 1.00 82.12 90 ARG A O 1
ATOM 770 N N . MET A 1 91 ? -3.522 -10.724 -16.980 1.00 85.12 91 MET A N 1
ATOM 771 C CA . MET A 1 91 ? -2.256 -11.098 -17.615 1.00 85.12 91 MET A CA 1
ATOM 772 C C . MET A 1 91 ? -1.051 -10.359 -17.032 1.00 85.12 91 MET A C 1
ATOM 774 O O . MET A 1 91 ? 0.006 -10.959 -16.864 1.00 85.12 91 MET A O 1
ATOM 778 N N . ILE A 1 92 ? -1.196 -9.065 -16.726 1.00 88.38 92 ILE A N 1
ATOM 779 C CA . ILE A 1 92 ? -0.125 -8.295 -16.083 1.00 88.38 92 ILE A CA 1
ATOM 780 C C . ILE A 1 92 ? 0.153 -8.846 -14.677 1.00 88.38 92 ILE A C 1
ATOM 782 O O . ILE A 1 92 ? 1.314 -8.953 -14.290 1.00 88.38 92 ILE A O 1
ATOM 786 N N . MET A 1 93 ? -0.885 -9.205 -13.917 1.00 86.06 93 MET A N 1
ATOM 787 C CA . MET A 1 93 ? -0.710 -9.801 -12.588 1.00 86.06 93 MET A CA 1
ATOM 788 C C . MET A 1 93 ? -0.088 -11.200 -12.659 1.00 86.06 93 MET A C 1
ATOM 790 O O . MET A 1 93 ? 0.852 -11.459 -11.918 1.00 86.06 93 MET A O 1
ATOM 794 N N . ASP A 1 94 ? -0.553 -12.059 -13.570 1.00 84.12 94 ASP A N 1
ATOM 795 C CA . ASP A 1 94 ? -0.025 -13.414 -13.763 1.00 84.12 94 ASP A CA 1
ATOM 796 C C . ASP A 1 94 ? 1.471 -13.360 -14.117 1.00 84.12 94 ASP A C 1
ATOM 798 O O . ASP A 1 94 ? 2.283 -14.008 -13.459 1.00 84.12 94 ASP A O 1
ATOM 802 N N . LEU A 1 95 ? 1.854 -12.502 -15.074 1.00 86.06 95 LEU A N 1
ATOM 803 C CA . LEU A 1 95 ? 3.259 -12.298 -15.437 1.00 86.06 95 LEU A CA 1
ATOM 804 C C . LEU A 1 95 ? 4.075 -11.748 -14.260 1.00 86.06 95 LEU A C 1
ATOM 806 O O . LEU A 1 95 ? 5.168 -12.228 -13.989 1.00 86.06 95 LEU A O 1
ATOM 810 N N . SER A 1 96 ? 3.545 -10.757 -13.537 1.00 89.62 96 SER A N 1
ATOM 811 C CA . SER A 1 96 ? 4.211 -10.206 -12.353 1.00 89.62 96 SER A CA 1
ATOM 812 C C . SER A 1 96 ? 4.499 -11.277 -11.300 1.00 89.62 96 SER A C 1
ATOM 814 O O . SER A 1 96 ? 5.601 -11.306 -10.753 1.00 89.62 96 SER A O 1
ATOM 816 N N . MET A 1 97 ? 3.527 -12.145 -11.023 1.00 87.25 97 MET A N 1
ATOM 817 C CA . MET A 1 97 ? 3.655 -13.214 -10.037 1.00 87.25 97 MET A CA 1
ATOM 818 C C . MET A 1 97 ? 4.655 -14.277 -10.476 1.00 87.25 97 MET A C 1
ATOM 820 O O . MET A 1 97 ? 5.471 -14.716 -9.669 1.00 87.25 97 MET A O 1
ATOM 824 N N . GLU A 1 98 ? 4.610 -14.670 -11.747 1.00 84.38 98 GLU A N 1
ATOM 825 C CA . GLU A 1 98 ? 5.536 -15.648 -12.311 1.00 84.38 98 GLU A CA 1
ATOM 826 C C . GLU A 1 98 ? 6.981 -15.142 -12.228 1.00 84.38 98 GLU A C 1
ATOM 828 O O . GLU A 1 98 ? 7.836 -15.836 -11.677 1.00 84.38 98 GLU A O 1
ATOM 833 N N . MET A 1 99 ? 7.229 -13.894 -12.642 1.00 85.62 99 MET A N 1
ATOM 834 C CA . MET A 1 99 ? 8.546 -13.258 -12.534 1.00 85.62 99 MET A CA 1
ATOM 835 C C . MET A 1 99 ? 9.050 -13.176 -11.093 1.00 85.62 99 MET A C 1
ATOM 837 O O . MET A 1 99 ? 10.186 -13.531 -10.782 1.00 85.62 99 MET A O 1
ATOM 841 N N . ALA A 1 100 ? 8.179 -12.739 -10.189 1.00 88.25 100 ALA A N 1
ATOM 842 C CA . ALA A 1 100 ? 8.549 -12.526 -8.804 1.00 88.25 100 ALA A CA 1
ATOM 843 C C . ALA A 1 100 ? 8.798 -13.820 -8.022 1.00 88.25 100 ALA A C 1
ATOM 845 O O . ALA A 1 100 ? 9.517 -13.798 -7.025 1.00 88.25 100 ALA A O 1
ATOM 846 N N . SER A 1 101 ? 8.236 -14.948 -8.465 1.00 85.94 101 SER A N 1
ATOM 847 C CA . SER A 1 101 ? 8.385 -16.240 -7.782 1.00 85.94 101 SER A CA 1
ATOM 848 C C . SER A 1 101 ? 9.846 -16.678 -7.618 1.00 85.94 101 SER A C 1
ATOM 850 O O . SER A 1 101 ? 10.163 -17.381 -6.666 1.00 85.94 101 SER A O 1
ATOM 852 N N . TRP A 1 102 ? 10.755 -16.225 -8.489 1.00 83.50 102 TRP A N 1
ATOM 853 C CA . TRP A 1 102 ? 12.185 -16.553 -8.408 1.00 83.50 102 TRP A CA 1
ATOM 854 C C . TRP A 1 102 ? 12.947 -15.746 -7.355 1.00 83.50 102 TRP A C 1
ATOM 856 O O . TRP A 1 102 ? 14.069 -16.102 -7.000 1.00 83.50 102 TRP A O 1
ATOM 866 N N . PHE A 1 103 ? 12.362 -14.637 -6.910 1.00 83.81 103 PHE A N 1
ATOM 867 C CA . PHE A 1 103 ? 12.954 -13.702 -5.955 1.00 83.81 103 PHE A CA 1
ATOM 868 C C . PHE A 1 103 ? 12.275 -13.767 -4.584 1.00 83.81 103 PHE A C 1
ATOM 870 O O . PHE A 1 103 ? 12.758 -13.162 -3.627 1.00 83.81 103 PHE A O 1
ATOM 877 N N . GLU A 1 104 ? 11.150 -14.477 -4.482 1.00 84.19 104 GLU A N 1
ATOM 878 C CA . GLU A 1 104 ? 10.496 -14.763 -3.211 1.00 84.19 104 GLU A CA 1
ATOM 879 C C . GLU A 1 104 ? 11.407 -15.691 -2.398 1.00 84.19 104 GLU A C 1
ATOM 881 O O . GLU A 1 104 ? 11.653 -16.839 -2.767 1.00 84.19 104 GLU A O 1
ATOM 886 N N . GLN A 1 105 ? 11.972 -15.155 -1.317 1.00 75.00 105 GLN A N 1
ATOM 887 C CA . GLN A 1 105 ? 12.795 -15.930 -0.394 1.00 75.00 105 GLN A CA 1
ATOM 888 C C . GLN A 1 105 ? 11.905 -16.872 0.426 1.00 75.00 105 GLN A C 1
ATOM 890 O O . GLN A 1 105 ? 10.720 -16.600 0.634 1.00 75.00 105 GLN A O 1
ATOM 895 N N . GLU A 1 106 ? 12.474 -17.974 0.923 1.00 70.81 106 GLU A N 1
ATOM 896 C CA . GLU A 1 106 ? 11.795 -18.767 1.950 1.00 70.81 106 GLU A CA 1
ATOM 897 C C . GLU A 1 106 ? 11.593 -17.883 3.183 1.00 70.81 106 GLU A C 1
ATOM 899 O O . GLU A 1 106 ? 12.548 -17.496 3.860 1.00 70.81 106 GLU A O 1
ATOM 904 N N . ASN A 1 107 ? 10.339 -17.515 3.437 1.00 68.12 107 ASN A N 1
ATOM 905 C CA . ASN A 1 107 ? 10.008 -16.646 4.552 1.00 68.12 107 ASN A CA 1
ATOM 906 C C . ASN A 1 107 ? 10.229 -17.389 5.875 1.00 68.12 107 ASN A C 1
ATOM 908 O O . ASN A 1 107 ? 9.942 -18.583 5.997 1.00 68.12 107 ASN A O 1
ATOM 912 N N . LEU A 1 108 ? 10.727 -16.672 6.884 1.00 68.12 108 LEU A N 1
ATOM 913 C CA . LEU A 1 108 ? 10.823 -17.221 8.232 1.00 68.12 108 LEU A CA 1
ATOM 914 C C . LEU A 1 108 ? 9.421 -17.533 8.766 1.00 68.12 108 LEU A C 1
ATOM 916 O O . LEU A 1 108 ? 8.521 -16.716 8.560 1.00 68.12 108 LEU A O 1
ATOM 920 N N . PRO A 1 109 ? 9.243 -18.644 9.505 1.00 78.75 109 PRO A N 1
ATOM 921 C CA . PRO A 1 109 ? 7.932 -19.013 9.991 1.00 78.75 109 PRO A CA 1
ATOM 922 C C . PRO A 1 109 ? 7.275 -17.899 10.809 1.00 78.75 109 PRO A C 1
ATOM 924 O O . PRO A 1 109 ? 7.863 -17.408 11.779 1.00 78.75 109 PRO A O 1
ATOM 927 N N . THR A 1 110 ? 6.050 -17.523 10.450 1.00 85.12 110 THR A N 1
ATOM 928 C CA . THR A 1 110 ? 5.245 -16.581 11.237 1.00 85.12 110 THR A CA 1
ATOM 929 C C . THR A 1 110 ? 4.323 -17.364 12.161 1.00 85.12 110 THR A C 1
ATOM 931 O O . THR A 1 110 ? 3.528 -18.189 11.715 1.00 85.12 110 THR A O 1
ATOM 934 N N . GLU A 1 111 ? 4.371 -17.085 13.465 1.00 93.56 111 GLU A N 1
ATOM 935 C CA . GLU A 1 111 ? 3.398 -17.656 14.399 1.00 93.56 111 GLU A CA 1
ATOM 936 C C . GLU A 1 111 ? 1.993 -17.132 14.060 1.00 93.56 111 GLU A C 1
ATOM 938 O O . GLU A 1 111 ? 1.720 -15.928 14.128 1.00 93.56 111 GLU A O 1
ATOM 943 N N . THR A 1 112 ? 1.113 -18.043 13.643 1.00 95.81 112 THR A N 1
ATOM 944 C CA . THR A 1 112 ? -0.249 -17.744 13.191 1.00 95.81 112 THR A CA 1
ATOM 945 C C . THR A 1 112 ? -1.283 -18.468 14.043 1.00 95.81 112 THR A C 1
ATOM 947 O O . THR A 1 112 ? -1.048 -19.551 14.580 1.00 95.81 112 THR A O 1
ATOM 950 N N . HIS A 1 113 ? -2.456 -17.854 14.162 1.00 96.94 113 HIS A N 1
ATOM 951 C CA . HIS A 1 113 ? -3.558 -18.332 14.981 1.00 96.94 113 HIS A CA 1
ATOM 952 C C . HIS A 1 113 ? -4.877 -18.247 14.216 1.00 96.94 113 HIS A C 1
ATOM 954 O O . HIS A 1 113 ? -5.045 -17.441 13.296 1.00 96.94 113 HIS A O 1
ATOM 960 N N . PHE A 1 114 ? -5.835 -19.065 14.645 1.00 97.56 114 PHE A N 1
ATOM 961 C CA . PHE A 1 114 ? -7.195 -19.079 14.130 1.00 97.56 114 PHE A CA 1
ATOM 962 C C . PHE A 1 114 ? -8.189 -19.113 15.290 1.00 97.56 114 PHE A C 1
ATOM 964 O O . PHE A 1 114 ? -8.070 -19.953 16.183 1.00 97.56 114 PHE A O 1
ATOM 971 N N . LEU A 1 115 ? -9.174 -18.215 15.262 1.00 97.44 115 LEU A N 1
ATOM 972 C CA . LEU A 1 115 ? -10.277 -18.176 16.218 1.00 97.44 115 LEU A CA 1
ATOM 973 C C . LEU A 1 115 ? -11.602 -18.429 15.480 1.00 97.44 115 LEU A C 1
ATOM 975 O O . LEU A 1 115 ? -12.041 -17.553 14.725 1.00 97.44 115 LEU A O 1
ATOM 979 N N . PRO A 1 116 ? -12.264 -19.582 15.700 1.00 97.50 116 PRO A N 1
ATOM 980 C CA . PRO A 1 116 ? -13.532 -19.896 15.052 1.00 97.50 116 PRO A CA 1
ATOM 981 C C . PRO A 1 116 ? -14.603 -18.839 15.327 1.00 97.50 116 PRO A C 1
ATOM 983 O O . PRO A 1 116 ? -14.745 -18.360 16.457 1.00 97.50 116 PRO A O 1
ATOM 986 N N . LEU A 1 117 ? -15.431 -18.530 14.327 1.00 95.75 117 LEU A N 1
ATOM 987 C CA . LEU A 1 117 ? -16.453 -17.481 14.430 1.00 95.75 117 LEU A CA 1
ATOM 988 C C . LEU A 1 117 ? -17.417 -17.716 15.608 1.00 95.75 117 LEU A C 1
ATOM 990 O O . LEU A 1 117 ? -17.798 -16.782 16.314 1.00 95.75 117 LEU A O 1
ATOM 994 N N . SER A 1 118 ? -17.766 -18.976 15.883 1.00 94.94 118 SER A N 1
ATOM 995 C CA . SER A 1 118 ? -18.618 -19.335 17.020 1.00 94.94 118 SER A CA 1
ATOM 996 C C . SER A 1 118 ? -17.983 -19.029 18.378 1.00 94.94 118 SER A C 1
ATOM 998 O O . SER A 1 118 ? -18.693 -18.683 19.321 1.00 94.94 118 SER A O 1
ATOM 1000 N N . GLU A 1 119 ? -16.664 -19.179 18.505 1.00 96.19 119 GLU A N 1
ATOM 1001 C CA . GLU A 1 119 ? -15.934 -18.854 19.737 1.00 96.19 119 GLU A CA 1
ATOM 1002 C C . GLU A 1 119 ? -15.754 -17.345 19.875 1.00 96.19 119 GLU A C 1
ATOM 1004 O O . GLU A 1 119 ? -15.968 -16.788 20.952 1.00 96.19 119 GLU A O 1
ATOM 1009 N N . LEU A 1 120 ? -15.472 -16.675 18.757 1.00 94.75 120 LEU A N 1
ATOM 1010 C CA . LEU A 1 120 ? -15.356 -15.228 18.656 1.00 94.75 120 LEU A CA 1
ATOM 1011 C C . LEU A 1 120 ? -16.620 -14.525 19.177 1.00 94.75 120 LEU A C 1
ATOM 1013 O O . LEU A 1 120 ? -16.534 -13.700 20.088 1.00 94.75 120 LEU A O 1
ATOM 1017 N N . VAL A 1 121 ? -17.803 -14.928 18.702 1.00 95.38 121 VAL A N 1
ATOM 1018 C CA . VAL A 1 121 ? -19.094 -14.384 19.165 1.00 95.38 121 VAL A CA 1
ATOM 1019 C C . VAL A 1 121 ? -19.356 -14.713 20.639 1.00 95.38 121 VAL A C 1
ATOM 1021 O O . VAL A 1 121 ? -19.760 -13.833 21.400 1.00 95.38 121 VAL A O 1
ATOM 1024 N N . LYS A 1 122 ? -19.076 -15.950 21.079 1.00 94.81 122 LYS A N 1
ATOM 1025 C CA . LYS A 1 122 ? -19.237 -16.359 22.489 1.00 94.81 122 LYS A CA 1
ATOM 1026 C C . LYS A 1 122 ? -18.335 -15.575 23.441 1.00 94.81 122 LYS A C 1
ATOM 1028 O O . LYS A 1 122 ? -18.730 -15.336 24.578 1.00 94.81 122 LYS A O 1
ATOM 1033 N N . SER A 1 123 ? -17.144 -15.182 22.994 1.00 93.50 123 SER A N 1
ATOM 1034 C CA . SER A 1 123 ? -16.187 -14.430 23.811 1.00 93.50 123 SER A CA 1
ATOM 1035 C C . SER A 1 123 ? -16.565 -12.954 23.985 1.00 93.50 123 SER A C 1
ATOM 1037 O O . SER A 1 123 ? -16.121 -12.319 24.943 1.00 93.50 123 SER A O 1
ATOM 1039 N N . LYS A 1 124 ? -17.386 -12.398 23.078 1.00 94.50 124 LYS A N 1
ATOM 1040 C CA . LYS A 1 124 ? -17.779 -10.977 23.048 1.00 94.50 124 LYS A CA 1
ATOM 1041 C C . LYS A 1 124 ? -19.273 -10.778 22.706 1.00 94.50 124 LYS A C 1
ATOM 1043 O O . LYS A 1 124 ? -19.582 -10.017 21.786 1.00 94.50 124 LYS A O 1
ATOM 1048 N N . PRO A 1 125 ? -20.220 -11.385 23.446 1.00 93.94 125 PRO A N 1
ATOM 1049 C CA . PRO A 1 125 ? -21.646 -11.392 23.084 1.00 93.94 125 PRO A CA 1
ATOM 1050 C C . PRO A 1 125 ? -22.302 -9.999 23.101 1.00 93.94 125 PRO A C 1
ATOM 1052 O O . PRO A 1 125 ? -23.263 -9.744 22.375 1.00 93.94 125 PRO A O 1
ATOM 1055 N N . ASP A 1 126 ? -21.759 -9.067 23.888 1.00 93.75 126 ASP A N 1
ATOM 1056 C CA . ASP A 1 126 ? -22.246 -7.683 23.955 1.00 93.75 126 ASP A CA 1
ATOM 1057 C C . ASP A 1 126 ? -21.755 -6.812 22.791 1.00 93.75 126 ASP A C 1
ATOM 1059 O O . ASP A 1 126 ? -22.243 -5.696 22.587 1.00 93.75 126 ASP A O 1
ATOM 1063 N N . ARG A 1 127 ? -20.766 -7.303 22.035 1.00 94.50 127 ARG A N 1
ATOM 1064 C CA . ARG A 1 127 ? -20.132 -6.576 20.930 1.00 94.50 127 ARG A CA 1
ATOM 1065 C C . ARG A 1 127 ? -20.368 -7.222 19.577 1.00 94.50 127 ARG A C 1
ATOM 1067 O O . ARG A 1 127 ? -20.315 -6.502 18.587 1.00 94.50 127 ARG A O 1
ATOM 1074 N N . LEU A 1 128 ? -20.604 -8.530 19.530 1.00 97.00 128 LEU A N 1
ATOM 1075 C CA . LEU A 1 128 ? -20.641 -9.315 18.303 1.00 97.00 128 LEU A CA 1
ATOM 1076 C C . LEU A 1 128 ? -21.884 -10.200 18.275 1.00 97.00 128 LEU A C 1
ATOM 1078 O O . LEU A 1 128 ? -22.222 -10.842 19.269 1.00 97.00 128 LEU A O 1
ATOM 1082 N N . ARG A 1 129 ? -22.554 -10.242 17.125 1.00 96.38 129 ARG A N 1
ATOM 1083 C CA . ARG A 1 129 ? -23.694 -11.128 16.855 1.00 96.38 129 ARG A CA 1
ATOM 1084 C C . ARG A 1 129 ? -23.593 -11.667 15.441 1.00 96.38 129 ARG A C 1
ATOM 1086 O O . ARG A 1 129 ? -22.967 -11.044 14.592 1.00 96.38 129 ARG A O 1
ATOM 1093 N N . ILE A 1 130 ? -24.216 -12.811 15.201 1.00 96.62 130 ILE A N 1
ATOM 1094 C CA . ILE A 1 130 ? -24.281 -13.407 13.871 1.00 96.62 130 ILE A CA 1
ATOM 1095 C C . ILE A 1 130 ? -25.721 -13.707 13.495 1.00 96.62 130 ILE A C 1
ATOM 1097 O O . ILE A 1 130 ? -26.527 -14.095 14.341 1.00 96.62 130 ILE A O 1
ATOM 1101 N N . GLU A 1 131 ? -26.012 -13.562 12.214 1.00 96.38 131 GLU A N 1
ATOM 1102 C CA . GLU A 1 131 ? -27.238 -14.048 11.596 1.00 96.38 131 GLU A CA 1
ATOM 1103 C C . GLU A 1 131 ? -26.936 -14.606 10.203 1.00 96.38 131 GLU A C 1
ATOM 1105 O O . GLU A 1 131 ? -25.950 -14.234 9.569 1.00 96.38 131 GLU A O 1
ATOM 1110 N N . GLU A 1 132 ? -27.784 -15.502 9.714 1.00 96.31 132 GLU A N 1
ATOM 1111 C CA . GLU A 1 132 ? -27.701 -16.008 8.345 1.00 96.31 132 GLU A CA 1
ATOM 1112 C C . GLU A 1 132 ? -28.572 -15.160 7.420 1.00 96.31 132 GLU A C 1
ATOM 1114 O O . GLU A 1 132 ? -29.755 -14.936 7.688 1.00 96.31 132 GLU A O 1
ATOM 1119 N N . ARG A 1 133 ? -28.003 -14.710 6.298 1.00 96.56 133 ARG A N 1
ATOM 1120 C CA . ARG A 1 133 ? -28.722 -13.913 5.298 1.00 96.56 133 ARG A CA 1
ATOM 1121 C C . ARG A 1 133 ? -28.210 -14.227 3.895 1.00 96.56 133 ARG A C 1
ATOM 1123 O O . ARG A 1 133 ? -27.034 -14.515 3.693 1.00 96.56 133 ARG A O 1
ATOM 1130 N N . LYS A 1 134 ? -29.087 -14.136 2.893 1.00 94.81 134 LYS A N 1
ATOM 1131 C CA . LYS A 1 134 ? -28.674 -14.126 1.481 1.00 94.81 134 LYS A CA 1
ATOM 1132 C C . LYS A 1 134 ? -28.568 -12.690 0.977 1.00 94.81 134 LYS A C 1
ATOM 1134 O O . LYS A 1 134 ? -29.532 -11.939 1.097 1.00 94.81 134 LYS A O 1
ATOM 1139 N N . ILE A 1 135 ? -27.436 -12.336 0.373 1.00 94.12 135 ILE A N 1
ATOM 1140 C CA . ILE A 1 135 ? -27.206 -11.042 -0.285 1.00 94.12 135 ILE A CA 1
ATOM 1141 C C . ILE A 1 135 ? -26.962 -11.321 -1.764 1.00 94.12 135 ILE A C 1
ATOM 1143 O O . ILE A 1 135 ? -26.035 -12.046 -2.103 1.00 94.12 135 ILE A O 1
ATOM 1147 N N . ASN A 1 136 ? -27.818 -10.797 -2.647 1.00 92.12 136 ASN A N 1
ATOM 1148 C CA . ASN A 1 136 ? -27.694 -10.976 -4.101 1.00 92.12 136 ASN A CA 1
ATOM 1149 C C . ASN A 1 136 ? -27.451 -12.442 -4.525 1.00 92.12 136 ASN A C 1
ATOM 1151 O O . ASN A 1 136 ? -26.635 -12.735 -5.391 1.00 92.12 136 ASN A O 1
ATOM 1155 N N . SER A 1 137 ? -28.190 -13.374 -3.910 1.00 91.56 137 SER A N 1
ATOM 1156 C CA . SER A 1 137 ? -28.083 -14.836 -4.095 1.00 91.56 137 SER A CA 1
ATOM 1157 C C . SER A 1 137 ? -26.839 -15.516 -3.507 1.00 91.56 137 SER A C 1
ATOM 1159 O O . SER A 1 137 ? -26.767 -16.745 -3.539 1.00 91.56 137 SER A O 1
ATOM 1161 N N . VAL A 1 138 ? -25.912 -14.773 -2.900 1.00 93.44 138 VAL A N 1
ATOM 1162 C CA . VAL A 1 138 ? -24.787 -15.322 -2.130 1.00 93.44 138 VAL A CA 1
ATOM 1163 C C . VAL A 1 138 ? -25.248 -15.602 -0.701 1.00 93.44 138 VAL A C 1
ATOM 1165 O O . VAL A 1 138 ? -25.838 -14.739 -0.051 1.00 93.44 138 VAL A O 1
ATOM 1168 N N . ALA A 1 139 ? -25.027 -16.824 -0.214 1.00 95.81 139 ALA A N 1
ATOM 1169 C CA . ALA A 1 139 ? -25.309 -17.185 1.172 1.00 95.81 139 ALA A CA 1
ATOM 1170 C C . ALA A 1 139 ? -24.191 -16.672 2.089 1.00 95.81 139 ALA A C 1
ATOM 1172 O O . ALA A 1 139 ? -23.025 -17.031 1.898 1.00 95.81 139 ALA A O 1
ATOM 1173 N N . CYS A 1 140 ? -24.557 -15.867 3.086 1.00 96.75 140 CYS A N 1
ATOM 1174 C CA . CYS A 1 140 ? -23.624 -15.198 3.983 1.00 96.75 140 CYS A CA 1
ATOM 1175 C C . CYS A 1 140 ? -23.992 -15.413 5.454 1.00 96.75 140 CYS A C 1
ATOM 1177 O O . CYS A 1 140 ? -25.169 -15.471 5.821 1.00 96.75 140 CYS A O 1
ATOM 1179 N N . LEU A 1 141 ? -22.964 -15.430 6.299 1.00 97.00 141 LEU A N 1
ATOM 1180 C CA . LEU A 1 141 ? -23.084 -15.084 7.708 1.00 97.00 141 LEU A CA 1
ATOM 1181 C C . LEU A 1 141 ? -22.870 -13.578 7.840 1.00 97.00 141 LEU A C 1
ATOM 1183 O O . LEU A 1 141 ? -21.868 -13.047 7.373 1.00 97.00 141 LEU A O 1
ATOM 1187 N N . ILE A 1 142 ? -23.808 -12.874 8.455 1.00 97.50 142 ILE A N 1
ATOM 1188 C CA . ILE A 1 142 ? -23.674 -11.449 8.741 1.00 97.50 142 ILE A CA 1
ATOM 1189 C C . ILE A 1 142 ? -23.110 -11.308 10.145 1.00 97.50 142 ILE A C 1
ATOM 1191 O O . ILE A 1 142 ? -23.809 -11.571 11.124 1.00 97.50 142 ILE A O 1
ATOM 1195 N N . LEU A 1 143 ? -21.849 -10.890 10.247 1.00 97.56 143 LEU A N 1
ATOM 1196 C CA . LEU A 1 143 ? -21.253 -10.524 11.525 1.00 97.56 143 LEU A CA 1
ATOM 1197 C C . LEU A 1 143 ? -21.650 -9.084 11.853 1.00 97.56 143 LEU A C 1
ATOM 1199 O O . LEU A 1 143 ? -21.177 -8.137 11.228 1.00 97.56 143 LEU A O 1
ATOM 1203 N N . GLN A 1 144 ? -22.526 -8.923 12.835 1.00 97.31 144 GLN A N 1
ATOM 1204 C CA . GLN A 1 144 ? -22.920 -7.624 13.359 1.00 97.31 144 GLN A CA 1
ATOM 1205 C C . GLN A 1 144 ? -21.943 -7.203 14.457 1.00 97.31 144 GLN A C 1
ATOM 1207 O O . GLN A 1 144 ? -21.737 -7.930 15.432 1.00 97.31 144 GLN A O 1
ATOM 1212 N N . VAL A 1 145 ? -21.377 -6.008 14.319 1.00 96.94 145 VAL A N 1
ATOM 1213 C CA . VAL A 1 145 ? -20.378 -5.443 15.227 1.00 96.94 145 VAL A CA 1
ATOM 1214 C C . VAL A 1 145 ? -20.920 -4.170 15.855 1.00 96.94 145 VAL A C 1
ATOM 1216 O O . VAL A 1 145 ? -21.277 -3.218 15.159 1.00 96.94 145 VAL A O 1
ATOM 1219 N N . LYS A 1 146 ? -20.974 -4.141 17.187 1.00 95.19 146 LYS A N 1
ATOM 1220 C CA . LYS A 1 146 ? -21.422 -2.975 17.945 1.00 95.19 146 LYS A CA 1
ATOM 1221 C C . LYS A 1 146 ? -20.338 -1.903 17.969 1.00 95.19 146 LYS A C 1
ATOM 1223 O O . LYS A 1 146 ? -19.201 -2.166 18.393 1.00 95.19 146 LYS A O 1
ATOM 1228 N N . HIS A 1 147 ? -20.718 -0.689 17.588 1.00 93.19 147 HIS A N 1
ATOM 1229 C CA . HIS A 1 147 ? -19.842 0.467 17.634 1.00 93.19 147 HIS A CA 1
ATOM 1230 C C . HIS A 1 147 ? -19.374 0.736 19.082 1.00 93.19 147 HIS A C 1
ATOM 1232 O O . HIS A 1 147 ? -20.166 0.700 20.022 1.00 93.19 147 HIS A O 1
ATOM 1238 N N . PRO A 1 148 ? -18.084 1.024 19.305 1.00 89.12 148 PRO A N 1
ATOM 1239 C CA . PRO A 1 148 ? -17.522 1.222 20.648 1.00 89.12 148 PRO A CA 1
ATOM 1240 C C . PRO A 1 148 ? -18.040 2.460 21.403 1.00 89.12 148 PRO A C 1
ATOM 1242 O O . PRO A 1 148 ? -17.952 2.490 22.625 1.00 89.12 148 PRO A O 1
ATOM 1245 N N . ALA A 1 149 ? -18.529 3.491 20.705 1.00 87.88 149 ALA A N 1
ATOM 1246 C CA . ALA A 1 149 ? -18.960 4.760 21.320 1.00 87.88 149 ALA A CA 1
ATOM 1247 C C . ALA A 1 149 ? -20.472 5.036 21.268 1.00 87.88 149 ALA A C 1
ATOM 1249 O O . ALA A 1 149 ? -20.931 6.026 21.829 1.00 87.88 149 ALA A O 1
ATOM 1250 N N . ASN A 1 150 ? -21.240 4.232 20.534 1.00 86.75 150 ASN A N 1
ATOM 1251 C CA . ASN A 1 150 ? -22.679 4.437 20.372 1.00 86.75 150 ASN A CA 1
ATOM 1252 C C . ASN A 1 150 ? -23.371 3.077 20.203 1.00 86.75 150 ASN A C 1
ATOM 1254 O O . ASN A 1 150 ? -22.712 2.071 19.963 1.00 86.75 150 ASN A O 1
ATOM 1258 N N . ASP A 1 151 ? -24.694 3.028 20.328 1.00 86.19 151 ASP A N 1
ATOM 1259 C CA . ASP A 1 151 ? -25.445 1.767 20.255 1.00 86.19 151 ASP A CA 1
ATOM 1260 C C . ASP A 1 151 ? -25.722 1.276 18.820 1.00 86.19 151 ASP A C 1
ATOM 1262 O O . ASP A 1 151 ? -26.547 0.382 18.624 1.00 86.19 151 ASP A O 1
ATOM 1266 N N . SER A 1 152 ? -25.041 1.830 17.809 1.00 93.38 152 SER A N 1
ATOM 1267 C CA . SER A 1 152 ? -25.195 1.364 16.428 1.00 93.38 152 SER A CA 1
ATOM 1268 C C . SER A 1 152 ? -24.479 0.033 16.193 1.00 93.38 152 SER A C 1
ATOM 1270 O O . SER A 1 152 ? -23.439 -0.262 16.789 1.00 93.38 152 SER A O 1
ATOM 1272 N N . TRP A 1 153 ? -25.054 -0.767 15.301 1.00 95.00 153 TRP A N 1
ATOM 1273 C CA . TRP A 1 153 ? -24.483 -2.017 14.817 1.00 95.00 153 TRP A CA 1
ATOM 1274 C C . TRP A 1 153 ? -24.132 -1.859 13.344 1.00 95.00 153 TRP A C 1
ATOM 1276 O O . TRP A 1 153 ? -24.904 -1.270 12.587 1.00 95.00 153 TRP A O 1
ATOM 1286 N N . GLN A 1 154 ? -22.977 -2.381 12.947 1.00 94.88 154 GLN A N 1
ATOM 1287 C CA . GLN A 1 154 ? -22.554 -2.442 11.550 1.00 94.88 154 GLN A CA 1
ATOM 1288 C C . GLN A 1 154 ? -22.394 -3.889 11.119 1.00 94.88 154 GLN A C 1
ATOM 1290 O O . GLN A 1 154 ? -22.011 -4.742 11.914 1.00 94.88 154 GLN A O 1
ATOM 1295 N N . GLU A 1 155 ? -22.732 -4.160 9.868 1.00 95.31 155 GLU A N 1
ATOM 1296 C CA . GLU A 1 155 ? -22.797 -5.506 9.315 1.00 95.31 155 GLU A CA 1
ATOM 1297 C C . GLU A 1 155 ? -21.568 -5.772 8.446 1.00 95.31 155 GLU A C 1
ATOM 1299 O O . GLU A 1 155 ? -21.258 -4.979 7.560 1.00 95.31 155 GLU A O 1
ATOM 1304 N N . ILE A 1 156 ? -20.892 -6.898 8.675 1.00 96.06 156 ILE A N 1
ATOM 1305 C CA . ILE A 1 156 ? -19.854 -7.424 7.786 1.00 96.06 156 ILE A CA 1
ATOM 1306 C C . ILE A 1 156 ? -20.417 -8.693 7.131 1.00 96.06 156 ILE A C 1
ATOM 1308 O O . ILE A 1 156 ? -20.655 -9.683 7.833 1.00 96.06 156 ILE A O 1
ATOM 1312 N N . PRO A 1 157 ? -20.658 -8.700 5.809 1.00 95.69 157 PRO A N 1
ATOM 1313 C CA . PRO A 1 157 ? -21.149 -9.884 5.119 1.00 95.69 157 PRO A CA 1
ATOM 1314 C C . PRO A 1 157 ? -20.010 -10.880 4.877 1.00 95.69 157 PRO A C 1
ATOM 1316 O O . PRO A 1 157 ? -19.099 -10.601 4.107 1.00 95.69 157 PRO A O 1
ATOM 1319 N N . LEU A 1 158 ? -20.063 -12.057 5.500 1.00 96.25 158 LEU A N 1
ATOM 1320 C CA . LEU A 1 158 ? -19.075 -13.130 5.354 1.00 96.25 158 LEU A CA 1
ATOM 1321 C C . LEU A 1 158 ? -19.649 -14.232 4.449 1.00 96.25 158 LEU A C 1
ATOM 1323 O O . LEU A 1 158 ? -20.524 -14.981 4.897 1.00 96.25 158 LEU A O 1
ATOM 1327 N N . PRO A 1 159 ? -19.215 -14.354 3.180 1.00 93.44 159 PRO A N 1
ATOM 1328 C CA . PRO A 1 159 ? -19.678 -15.423 2.306 1.00 93.44 159 PRO A CA 1
ATOM 1329 C C . PRO A 1 159 ? -19.377 -16.787 2.918 1.00 93.44 159 PRO A C 1
ATOM 1331 O O . PRO A 1 159 ? -18.269 -17.041 3.372 1.00 93.44 159 PRO A O 1
ATOM 1334 N N . THR A 1 160 ? -20.344 -17.699 2.861 1.00 91.75 160 THR A N 1
ATOM 1335 C CA . THR A 1 160 ? -20.156 -19.097 3.302 1.00 91.75 160 THR A CA 1
ATOM 1336 C C . THR A 1 160 ? -19.183 -19.884 2.416 1.00 91.75 160 THR A C 1
ATOM 1338 O O . THR A 1 160 ? -18.830 -21.016 2.730 1.00 91.75 160 THR A O 1
ATOM 1341 N N . ASN A 1 161 ? -18.723 -19.285 1.314 1.00 83.06 161 ASN A N 1
ATOM 1342 C CA . ASN A 1 161 ? -17.607 -19.796 0.537 1.00 83.06 161 ASN A CA 1
ATOM 1343 C C . ASN A 1 161 ? -16.289 -19.534 1.290 1.00 83.06 161 ASN A C 1
ATOM 1345 O O . ASN A 1 161 ? -15.840 -18.391 1.354 1.00 83.06 161 ASN A O 1
ATOM 1349 N N . HIS A 1 162 ? -15.651 -20.597 1.790 1.00 86.06 162 HIS A N 1
ATOM 1350 C CA . HIS A 1 162 ? -14.364 -20.592 2.511 1.00 86.06 162 HIS A CA 1
ATOM 1351 C C . HIS A 1 162 ? -13.148 -20.288 1.614 1.00 86.06 162 HIS A C 1
ATOM 1353 O O . HIS A 1 162 ? -12.088 -20.899 1.732 1.00 86.06 162 HIS A O 1
ATOM 1359 N N . ARG A 1 163 ? -13.337 -19.381 0.658 1.00 91.62 163 ARG A N 1
ATOM 1360 C CA . ARG A 1 163 ? -12.351 -18.900 -0.311 1.00 91.62 163 ARG A CA 1
ATOM 1361 C C . ARG A 1 163 ? -12.307 -17.376 -0.399 1.00 91.62 163 ARG A C 1
ATOM 1363 O O . ARG A 1 163 ? -11.577 -16.837 -1.227 1.00 91.62 163 ARG A O 1
ATOM 1370 N N . ILE A 1 164 ? -13.106 -16.686 0.417 1.00 94.44 164 ILE A N 1
ATOM 1371 C CA . ILE A 1 164 ? -13.229 -15.229 0.438 1.00 94.44 164 ILE A CA 1
ATOM 1372 C C . ILE A 1 164 ? -13.074 -14.758 1.881 1.00 94.44 164 ILE A C 1
ATOM 1374 O O . ILE A 1 164 ? -13.896 -15.086 2.736 1.00 94.44 164 ILE A O 1
ATOM 1378 N N . TRP A 1 165 ? -12.050 -13.945 2.135 1.00 96.06 165 TRP A N 1
ATOM 1379 C CA . TRP A 1 165 ? -11.779 -13.384 3.457 1.00 96.06 165 TRP A CA 1
ATOM 1380 C C . TRP A 1 165 ? -11.695 -11.870 3.390 1.00 96.06 165 TRP A C 1
ATOM 1382 O O . TRP A 1 165 ? -10.962 -11.326 2.569 1.00 96.06 165 TRP A O 1
ATOM 1392 N N . HIS A 1 166 ? -12.375 -11.180 4.300 1.00 96.06 166 HIS A N 1
ATOM 1393 C CA . HIS A 1 166 ? -12.190 -9.744 4.490 1.00 96.06 166 HIS A CA 1
ATOM 1394 C C . HIS A 1 166 ? -10.783 -9.451 5.000 1.00 96.06 166 HIS A C 1
ATOM 1396 O O . HIS A 1 166 ? -10.291 -10.124 5.908 1.00 96.06 166 HIS A O 1
ATOM 1402 N N . LYS A 1 167 ? -10.154 -8.417 4.442 1.00 94.12 167 LYS A N 1
ATOM 1403 C CA . LYS A 1 167 ? -8.863 -7.871 4.878 1.00 94.12 167 LYS A CA 1
ATOM 1404 C C . LYS A 1 167 ? -9.020 -6.417 5.325 1.00 94.12 167 LYS A C 1
ATOM 1406 O O . LYS A 1 167 ? -10.032 -5.769 5.076 1.00 94.12 167 LYS A O 1
ATOM 1411 N N . GLY A 1 168 ? -7.991 -5.879 5.975 1.00 90.56 168 GLY A N 1
ATOM 1412 C CA . GLY A 1 168 ? -7.953 -4.463 6.339 1.00 90.56 168 GLY A CA 1
ATOM 1413 C C . GLY A 1 168 ? -8.866 -4.116 7.518 1.00 90.56 168 GLY A C 1
ATOM 1414 O O . GLY A 1 168 ? -8.833 -4.798 8.539 1.00 90.56 168 GLY A O 1
ATOM 1415 N N . GLY A 1 169 ? -9.621 -3.017 7.399 1.00 91.31 169 GLY A N 1
ATOM 1416 C CA . GLY A 1 169 ? -10.377 -2.395 8.500 1.00 91.31 169 GLY A CA 1
ATOM 1417 C C . GLY A 1 169 ? -11.280 -3.362 9.272 1.00 91.31 169 GLY A C 1
ATOM 1418 O O . GLY A 1 169 ? -11.057 -3.530 10.469 1.00 91.31 169 GLY A O 1
ATOM 1419 N N . PRO A 1 170 ? -12.228 -4.055 8.613 1.00 93.50 170 PRO A N 1
ATOM 1420 C CA . PRO A 1 170 ? -13.144 -4.973 9.289 1.00 93.50 170 PRO A CA 1
ATOM 1421 C C . PRO A 1 170 ? -12.423 -6.073 10.079 1.00 93.50 170 PRO A C 1
ATOM 1423 O O . PRO A 1 170 ? -12.677 -6.255 11.268 1.00 93.50 170 PRO A O 1
ATOM 1426 N N . ALA A 1 171 ? -11.470 -6.769 9.452 1.00 95.88 171 ALA A N 1
ATOM 1427 C CA . ALA A 1 171 ? -10.724 -7.849 10.098 1.00 95.88 171 ALA A CA 1
ATOM 1428 C C . ALA A 1 171 ? -9.857 -7.341 11.269 1.00 95.88 171 ALA A C 1
ATOM 1430 O O . ALA A 1 171 ? -9.841 -7.957 12.338 1.00 95.88 171 ALA A O 1
ATOM 1431 N N . ARG A 1 172 ? -9.202 -6.180 11.106 1.00 95.25 172 ARG A N 1
ATOM 1432 C CA . ARG A 1 172 ? -8.421 -5.523 12.167 1.00 95.25 172 ARG A CA 1
ATOM 1433 C C . ARG A 1 172 ? -9.294 -5.156 13.365 1.00 95.25 172 ARG A C 1
ATOM 1435 O O . ARG A 1 172 ? -8.934 -5.499 14.486 1.00 95.25 172 ARG A O 1
ATOM 1442 N N . THR A 1 173 ? -10.453 -4.534 13.155 1.00 95.19 173 THR A N 1
ATOM 1443 C CA . THR A 1 173 ? -11.352 -4.164 14.261 1.00 95.19 173 THR A CA 1
ATOM 1444 C C . THR A 1 173 ? -11.840 -5.380 15.038 1.00 95.19 173 THR A C 1
ATOM 1446 O O . THR A 1 173 ? -11.956 -5.325 16.262 1.00 95.19 173 THR A O 1
ATOM 1449 N N . ILE A 1 174 ? -12.124 -6.495 14.358 1.00 96.88 174 ILE A N 1
ATOM 1450 C CA . ILE A 1 174 ? -12.502 -7.732 15.046 1.00 96.88 174 ILE A CA 1
ATOM 1451 C C . ILE A 1 174 ? -11.361 -8.226 15.944 1.00 96.88 174 ILE A C 1
ATOM 1453 O O . ILE A 1 174 ? -11.609 -8.536 17.113 1.00 96.88 174 ILE A O 1
ATOM 1457 N N . LEU A 1 175 ? -10.118 -8.227 15.451 1.00 97.25 175 LEU A N 1
ATOM 1458 C CA . LEU A 1 175 ? -8.951 -8.569 16.267 1.00 97.25 175 LEU A CA 1
ATOM 1459 C C . LEU A 1 175 ? -8.786 -7.614 17.459 1.00 97.25 175 LEU A C 1
ATOM 1461 O O . LEU A 1 175 ? -8.589 -8.070 18.582 1.00 97.25 175 LEU A O 1
ATOM 1465 N N . GLU A 1 176 ? -8.940 -6.307 17.251 1.00 96.06 176 GLU A N 1
ATOM 1466 C CA . GLU A 1 176 ? -8.887 -5.288 18.307 1.00 96.06 176 GLU A CA 1
ATOM 1467 C C . GLU A 1 176 ? -9.951 -5.499 19.395 1.00 96.06 176 GLU A C 1
ATOM 1469 O O . GLU A 1 176 ? -9.661 -5.362 20.586 1.00 96.06 176 GLU A O 1
ATOM 1474 N N . ILE A 1 177 ? -11.179 -5.867 19.016 1.00 95.25 177 ILE A N 1
ATOM 1475 C CA . ILE A 1 177 ? -12.256 -6.179 19.965 1.00 95.25 177 ILE A CA 1
ATOM 1476 C C . ILE A 1 177 ? -11.896 -7.416 20.796 1.00 95.25 177 ILE A C 1
ATOM 1478 O O . ILE A 1 177 ? -12.060 -7.406 22.021 1.00 95.25 177 ILE A O 1
ATOM 1482 N N . VAL A 1 178 ? -11.404 -8.477 20.150 1.00 94.81 178 VAL A N 1
ATOM 1483 C CA . VAL A 1 178 ? -11.003 -9.723 20.824 1.00 94.81 178 VAL A CA 1
ATOM 1484 C C . VAL A 1 178 ? -9.830 -9.467 21.776 1.00 94.81 178 VAL A C 1
ATOM 1486 O O . VAL A 1 178 ? -9.885 -9.887 22.934 1.00 94.81 178 VAL A O 1
ATOM 1489 N N . ALA A 1 179 ? -8.842 -8.689 21.332 1.00 95.06 179 ALA A N 1
ATOM 1490 C CA . ALA A 1 179 ? -7.648 -8.312 22.085 1.00 95.06 179 ALA A CA 1
ATOM 1491 C C . ALA A 1 179 ? -7.897 -7.283 23.206 1.00 95.06 179 ALA A C 1
ATOM 1493 O O . ALA A 1 179 ? -6.986 -6.996 23.978 1.00 95.06 179 ALA A O 1
ATOM 1494 N N . ASN A 1 180 ? -9.114 -6.734 23.325 1.00 93.12 180 ASN A N 1
ATOM 1495 C CA . ASN A 1 180 ? -9.435 -5.613 24.219 1.00 93.12 180 ASN A CA 1
ATOM 1496 C C . ASN A 1 180 ? -8.552 -4.373 23.980 1.00 93.12 180 ASN A C 1
ATOM 1498 O O . ASN A 1 180 ? -8.160 -3.694 24.930 1.00 93.12 180 ASN A O 1
ATOM 1502 N N . ALA A 1 181 ? -8.256 -4.070 22.715 1.00 93.56 181 ALA A N 1
ATOM 1503 C CA . ALA A 1 181 ? -7.522 -2.872 22.328 1.00 93.56 181 ALA A CA 1
ATOM 1504 C C . ALA A 1 181 ? -8.219 -1.594 22.841 1.00 93.56 181 ALA A C 1
ATOM 1506 O O . ALA A 1 181 ? -9.444 -1.596 23.031 1.00 93.56 181 ALA A O 1
ATOM 1507 N N . PRO A 1 182 ? -7.492 -0.474 23.009 1.00 90.38 182 PRO A N 1
ATOM 1508 C CA . PRO A 1 182 ? -8.088 0.811 23.363 1.00 90.38 182 PRO A CA 1
ATOM 1509 C C . PRO A 1 182 ? -9.274 1.177 22.461 1.00 90.38 182 PRO A C 1
ATOM 1511 O O . PRO A 1 182 ? -9.201 1.071 21.236 1.00 90.38 182 PRO A O 1
ATOM 1514 N N . LEU A 1 183 ? -10.370 1.664 23.058 1.00 89.69 183 LEU A N 1
ATOM 1515 C CA . LEU A 1 183 ? -11.586 2.015 22.306 1.00 89.69 183 LEU A CA 1
ATOM 1516 C C . LEU A 1 183 ? -11.324 3.062 21.218 1.00 89.69 183 LEU A C 1
ATOM 1518 O O . LEU A 1 183 ? -12.008 3.057 20.201 1.00 89.69 183 LEU A O 1
ATOM 1522 N N . SER A 1 184 ? -10.335 3.937 21.412 1.00 87.38 184 SER A N 1
ATOM 1523 C CA . SER A 1 184 ? -9.928 4.929 20.417 1.00 87.38 184 SER A CA 1
ATOM 1524 C C . SER A 1 184 ? -9.435 4.296 19.114 1.00 87.38 184 SER A C 1
ATOM 1526 O O . SER A 1 184 ? -9.736 4.843 18.060 1.00 87.38 184 SER A O 1
ATOM 1528 N N . MET A 1 185 ? -8.736 3.156 19.163 1.00 90.50 185 MET A N 1
ATOM 1529 C CA . MET A 1 185 ? -8.303 2.427 17.963 1.00 90.50 185 MET A CA 1
ATOM 1530 C C . MET A 1 185 ? -9.503 1.784 17.265 1.00 90.50 185 MET A C 1
ATOM 1532 O O . MET A 1 185 ? -9.745 2.064 16.093 1.00 90.50 185 MET A O 1
ATOM 1536 N N . GLN A 1 186 ? -10.345 1.082 18.034 1.00 90.88 186 GLN A N 1
ATOM 1537 C CA . GLN A 1 186 ? -11.565 0.445 17.521 1.00 90.88 186 GLN A CA 1
ATOM 1538 C C . GLN A 1 186 ? -12.496 1.446 16.820 1.00 90.88 186 GLN A C 1
ATOM 1540 O O . GLN A 1 186 ? -13.129 1.116 15.825 1.00 90.88 186 GLN A O 1
ATOM 1545 N N . GLN A 1 187 ? -12.607 2.671 17.346 1.00 89.50 187 GLN A N 1
ATOM 1546 C CA . GLN A 1 187 ? -13.486 3.723 16.819 1.00 89.50 187 GLN A CA 1
ATOM 1547 C C . GLN A 1 187 ? -13.062 4.243 15.441 1.00 89.50 187 GLN A C 1
ATOM 1549 O O . GLN A 1 187 ? -13.923 4.656 14.668 1.00 89.50 187 GLN A O 1
ATOM 1554 N N . ASN A 1 188 ? -11.762 4.265 15.132 1.00 86.88 188 ASN A N 1
ATOM 1555 C CA . ASN A 1 188 ? -11.250 4.951 13.940 1.00 86.88 188 ASN A CA 1
ATOM 1556 C C . ASN A 1 188 ? -11.470 4.182 12.629 1.00 86.88 188 ASN A C 1
ATOM 1558 O O . ASN A 1 188 ? -11.268 4.754 11.556 1.00 86.88 188 ASN A O 1
ATOM 1562 N N . GLU A 1 189 ? -11.899 2.923 12.707 1.00 85.75 189 GLU A N 1
ATOM 1563 C CA . GLU A 1 189 ? -12.298 2.118 11.548 1.00 85.75 189 GLU A CA 1
ATOM 1564 C C . GLU A 1 189 ? -13.766 2.314 11.161 1.00 85.75 189 GLU A C 1
ATOM 1566 O O . GLU A 1 189 ? -14.157 1.953 10.056 1.00 85.75 189 GLU A O 1
ATOM 1571 N N . PHE A 1 190 ? -14.578 2.894 12.049 1.00 87.94 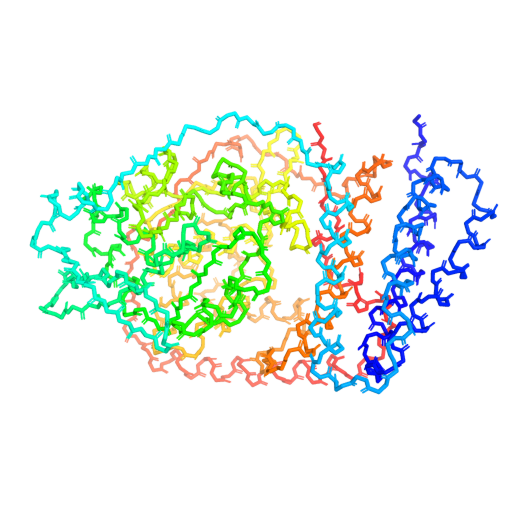190 PHE A N 1
ATOM 1572 C CA . PHE A 1 190 ? -16.003 3.061 11.815 1.00 87.94 190 PHE A CA 1
ATOM 1573 C C . PHE A 1 190 ? -16.366 4.439 11.224 1.00 87.94 190 PHE A C 1
ATOM 1575 O O . PHE A 1 190 ? -15.776 5.459 11.602 1.00 87.94 190 PHE A O 1
ATOM 1582 N N . PRO A 1 191 ? -17.431 4.504 10.403 1.00 87.88 191 PRO A N 1
ATOM 1583 C CA . PRO A 1 191 ? -18.102 3.364 9.770 1.00 87.88 191 PRO A CA 1
ATOM 1584 C C . PRO A 1 191 ? -17.281 2.779 8.609 1.00 87.88 191 PRO A C 1
ATOM 1586 O O . PRO A 1 191 ? -16.525 3.503 7.961 1.00 87.88 191 PRO A O 1
ATOM 1589 N N . TRP A 1 192 ? -17.457 1.483 8.332 1.00 88.44 192 TRP A N 1
ATOM 1590 C CA . TRP A 1 192 ? -16.887 0.880 7.124 1.00 88.44 192 TRP A CA 1
ATOM 1591 C C . TRP A 1 192 ? -17.717 1.305 5.916 1.00 88.44 192 TRP A C 1
ATOM 1593 O O . TRP A 1 192 ? -18.929 1.088 5.874 1.00 88.44 192 TRP A O 1
ATOM 1603 N N . HIS A 1 193 ? -17.065 1.953 4.957 1.00 81.19 193 HIS A N 1
ATOM 1604 C CA . HIS A 1 193 ? -17.689 2.393 3.708 1.00 81.19 193 HIS A CA 1
ATOM 1605 C C . HIS A 1 193 ? -17.346 1.474 2.536 1.00 81.19 193 HIS A C 1
ATOM 1607 O O . HIS A 1 193 ? -18.087 1.426 1.559 1.00 81.19 193 HIS A O 1
ATOM 1613 N N . ASP A 1 194 ? -16.239 0.758 2.664 1.00 82.50 194 ASP A N 1
ATOM 1614 C CA . ASP A 1 194 ? -15.632 -0.115 1.682 1.00 82.50 194 ASP A CA 1
ATOM 1615 C C . ASP A 1 194 ? -15.271 -1.457 2.332 1.00 82.50 194 ASP A C 1
ATOM 1617 O O . ASP A 1 194 ? -14.867 -1.534 3.498 1.00 82.50 194 ASP A O 1
ATOM 1621 N N . PHE A 1 195 ? -15.438 -2.531 1.563 1.00 91.00 195 PHE A N 1
ATOM 1622 C CA . PHE A 1 195 ? -14.978 -3.861 1.934 1.00 91.00 195 PHE A CA 1
ATOM 1623 C C . PHE A 1 195 ? -13.887 -4.297 0.975 1.00 91.00 195 PHE A C 1
ATOM 1625 O O . PHE A 1 195 ? -14.068 -4.281 -0.240 1.00 91.00 195 PHE A O 1
ATOM 1632 N N . ASP A 1 196 ? -12.792 -4.753 1.564 1.00 92.88 196 ASP A N 1
ATOM 1633 C CA . ASP A 1 196 ? -11.646 -5.314 0.880 1.00 92.88 196 ASP A CA 1
ATOM 1634 C C . ASP A 1 196 ? -11.567 -6.803 1.191 1.00 92.88 196 ASP A C 1
ATOM 1636 O O . ASP A 1 196 ? -11.692 -7.201 2.354 1.00 92.88 196 ASP A O 1
ATOM 1640 N N . VAL A 1 197 ? -11.245 -7.627 0.195 1.00 94.25 197 VAL A N 1
ATOM 1641 C CA . VAL A 1 197 ? -11.107 -9.074 0.400 1.00 94.25 197 VAL A CA 1
ATOM 1642 C C . VAL A 1 197 ? -9.845 -9.633 -0.231 1.00 94.25 197 VAL A C 1
ATOM 1644 O O . VAL A 1 197 ? -9.290 -9.090 -1.185 1.00 94.25 197 VAL A O 1
ATOM 1647 N N . VAL A 1 198 ? -9.403 -10.756 0.312 1.00 92.88 198 VAL A N 1
ATOM 1648 C CA . VAL A 1 198 ? -8.469 -11.666 -0.332 1.00 92.88 198 VAL A CA 1
ATOM 1649 C C . VAL A 1 198 ? -9.230 -12.918 -0.760 1.00 92.88 198 VAL A C 1
ATOM 1651 O O . VAL A 1 198 ? -10.089 -13.404 -0.020 1.00 92.88 198 VAL A O 1
ATOM 1654 N N . ILE A 1 199 ? -8.937 -13.417 -1.961 1.00 91.44 199 ILE A N 1
ATOM 1655 C CA . ILE A 1 199 ? -9.569 -14.611 -2.521 1.00 91.44 199 ILE A CA 1
ATOM 1656 C C . ILE A 1 199 ? -8.547 -15.674 -2.923 1.00 91.44 199 ILE A C 1
ATOM 1658 O O . ILE A 1 199 ? -7.482 -15.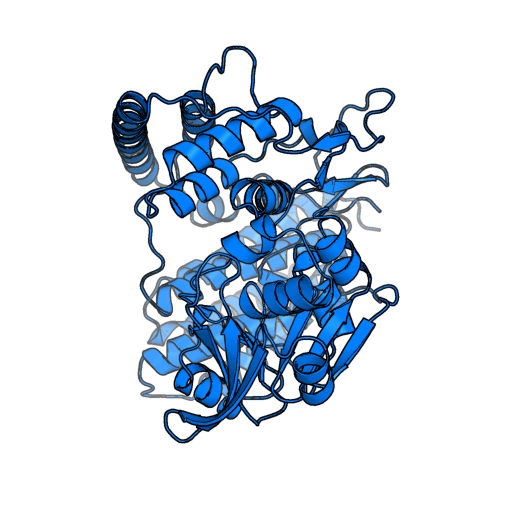375 -3.476 1.00 91.44 199 ILE A O 1
ATOM 1662 N N . ALA A 1 200 ? -8.909 -16.924 -2.648 1.00 88.31 200 ALA A N 1
ATOM 1663 C CA . ALA A 1 200 ? -8.273 -18.121 -3.186 1.00 88.31 200 ALA A CA 1
ATOM 1664 C C . ALA A 1 200 ? -9.183 -18.700 -4.283 1.00 88.31 200 ALA A C 1
ATOM 1666 O O . ALA A 1 200 ? -10.384 -18.816 -4.068 1.00 88.31 200 ALA A O 1
ATOM 1667 N N . GLY A 1 201 ? -8.662 -19.054 -5.456 1.00 74.06 201 GLY A N 1
ATOM 1668 C CA . GLY A 1 201 ? -9.479 -19.567 -6.571 1.00 74.06 201 GLY A CA 1
ATOM 1669 C C . GLY A 1 201 ? -9.719 -18.585 -7.733 1.00 74.06 201 GLY A C 1
ATOM 1670 O O . GLY A 1 201 ? -8.850 -17.776 -8.068 1.00 74.06 201 GLY A O 1
ATOM 1671 N N . HIS A 1 202 ? -10.856 -18.720 -8.428 1.00 69.00 202 HIS A N 1
ATOM 1672 C CA . HIS A 1 202 ? -11.081 -18.206 -9.791 1.00 69.00 202 HIS A CA 1
ATOM 1673 C C . HIS A 1 202 ? -12.271 -17.221 -9.886 1.00 69.00 202 HIS A C 1
ATOM 1675 O O . HIS A 1 202 ? -12.769 -16.700 -8.893 1.00 69.00 202 HIS A O 1
ATOM 1681 N N . ASP A 1 203 ? -12.725 -16.929 -11.113 1.00 69.00 203 ASP A N 1
ATOM 1682 C CA . ASP A 1 203 ? -13.741 -15.916 -11.443 1.00 69.00 203 ASP A CA 1
ATOM 1683 C C . ASP A 1 203 ? -15.075 -16.071 -10.670 1.00 69.00 203 ASP A C 1
ATOM 1685 O O . ASP A 1 203 ? -15.826 -15.103 -10.517 1.00 69.00 203 ASP A O 1
ATOM 1689 N N . GLY A 1 204 ? -15.398 -17.274 -10.178 1.00 78.69 204 GLY A N 1
ATOM 1690 C CA . GLY A 1 204 ? -16.594 -17.522 -9.366 1.00 78.69 204 GLY A CA 1
ATOM 1691 C C . GLY A 1 204 ? -16.555 -16.788 -8.022 1.00 78.69 204 GLY A C 1
ATOM 1692 O O . GLY A 1 204 ? -17.541 -16.160 -7.627 1.00 78.69 204 GLY A O 1
ATOM 1693 N N . GLU A 1 205 ? -15.404 -16.810 -7.354 1.00 86.25 205 GLU A N 1
ATOM 1694 C CA . GLU A 1 205 ? -15.162 -16.134 -6.081 1.00 86.25 205 GLU A CA 1
ATOM 1695 C C . GLU A 1 205 ? -15.186 -14.607 -6.228 1.00 86.25 205 GLU A C 1
ATOM 1697 O O . GLU A 1 205 ? -15.808 -13.922 -5.415 1.00 86.25 205 GLU A O 1
ATOM 1702 N N . THR A 1 206 ? -14.594 -14.071 -7.300 1.00 85.69 206 THR A N 1
ATOM 1703 C CA . THR A 1 206 ? -14.623 -12.629 -7.602 1.00 85.69 206 THR A CA 1
ATOM 1704 C C . THR A 1 206 ? -16.056 -12.119 -7.752 1.00 85.69 206 THR A C 1
ATOM 1706 O O . THR A 1 206 ? -16.425 -11.112 -7.149 1.00 85.69 206 THR A O 1
ATOM 1709 N N . ASN A 1 207 ? -16.897 -12.832 -8.508 1.00 86.06 207 ASN A N 1
ATOM 1710 C CA . ASN A 1 207 ? -18.298 -12.444 -8.691 1.00 86.06 207 ASN A CA 1
ATOM 1711 C C . ASN A 1 207 ? -19.088 -12.499 -7.375 1.00 86.06 207 ASN A C 1
ATOM 1713 O O . ASN A 1 207 ? -19.910 -11.619 -7.117 1.00 86.06 207 ASN A O 1
ATOM 1717 N N . ALA A 1 208 ? -18.830 -13.501 -6.531 1.00 89.12 208 ALA A N 1
ATOM 1718 C CA . ALA A 1 208 ? -19.459 -13.603 -5.218 1.00 89.12 208 ALA A CA 1
ATOM 1719 C C . ALA A 1 208 ? -19.032 -12.462 -4.275 1.00 89.12 208 ALA A C 1
ATOM 1721 O O . ALA A 1 208 ? -19.883 -11.920 -3.572 1.00 89.12 208 ALA A O 1
ATOM 1722 N N . ALA A 1 209 ? -17.757 -12.060 -4.295 1.00 90.88 209 ALA A N 1
ATOM 1723 C CA . ALA A 1 209 ? -17.256 -10.916 -3.532 1.00 90.88 209 ALA A CA 1
ATOM 1724 C C . ALA A 1 209 ? -17.930 -9.602 -3.967 1.00 90.88 209 ALA A C 1
ATOM 1726 O O . ALA A 1 209 ? -18.483 -8.880 -3.139 1.00 90.88 209 ALA A O 1
ATOM 1727 N N . ILE A 1 210 ? -17.976 -9.323 -5.272 1.00 89.44 210 ILE A N 1
ATOM 1728 C CA . ILE A 1 210 ? -18.641 -8.120 -5.801 1.00 89.44 210 ILE A CA 1
ATOM 1729 C C . ILE A 1 210 ? -20.132 -8.119 -5.430 1.00 89.44 210 ILE A C 1
ATOM 1731 O O . ILE A 1 210 ? -20.679 -7.095 -5.022 1.00 89.44 210 ILE A O 1
ATOM 1735 N N . ALA A 1 211 ? -20.796 -9.277 -5.505 1.00 89.38 211 ALA A N 1
ATOM 1736 C CA . ALA A 1 211 ? -22.213 -9.404 -5.174 1.00 89.38 211 ALA A CA 1
ATOM 1737 C C . ALA A 1 211 ? -22.538 -9.056 -3.710 1.00 89.38 211 ALA A C 1
ATOM 1739 O O . ALA A 1 211 ? -23.667 -8.645 -3.436 1.00 89.38 211 ALA A O 1
ATOM 1740 N N . ILE A 1 212 ? -21.581 -9.174 -2.783 1.00 91.19 212 ILE A N 1
ATOM 1741 C CA . ILE A 1 212 ? -21.761 -8.787 -1.373 1.00 91.19 212 ILE A CA 1
ATOM 1742 C C . ILE A 1 212 ? -21.300 -7.352 -1.062 1.00 91.19 212 ILE A C 1
ATOM 1744 O O . ILE A 1 212 ? -21.313 -6.961 0.102 1.00 91.19 212 ILE A O 1
ATOM 1748 N N . GLY A 1 213 ? -20.933 -6.564 -2.080 1.00 88.75 213 GLY A N 1
ATOM 1749 C CA . GLY A 1 213 ? -20.580 -5.147 -1.935 1.00 88.75 213 GLY A CA 1
ATOM 1750 C C . GLY A 1 213 ? -19.090 -4.862 -1.733 1.00 88.75 213 GLY A C 1
ATOM 1751 O O . GLY A 1 213 ? -18.751 -3.791 -1.238 1.00 88.75 213 GLY A O 1
ATOM 1752 N N . VAL A 1 214 ? -18.209 -5.800 -2.091 1.00 89.69 214 VAL A N 1
ATOM 1753 C CA . VAL A 1 214 ? -16.755 -5.569 -2.142 1.00 89.69 214 VAL A CA 1
ATOM 1754 C C . VAL A 1 214 ? -16.412 -4.691 -3.345 1.00 89.69 214 VAL A C 1
ATOM 1756 O O . VAL A 1 214 ? -16.931 -4.922 -4.441 1.00 89.69 214 VAL A O 1
ATOM 1759 N N . ASP A 1 215 ? -15.523 -3.716 -3.148 1.00 83.56 215 ASP A N 1
ATOM 1760 C CA . ASP A 1 215 ? -15.028 -2.868 -4.236 1.00 83.56 215 ASP A CA 1
ATOM 1761 C C . ASP A 1 215 ? -14.150 -3.709 -5.185 1.00 83.56 215 ASP A C 1
ATOM 1763 O O . ASP A 1 215 ? -13.262 -4.422 -4.705 1.00 83.56 215 ASP A O 1
ATOM 1767 N N . PRO A 1 216 ? -14.372 -3.699 -6.515 1.00 78.31 216 PRO A N 1
ATOM 1768 C CA . PRO A 1 216 ? -13.535 -4.452 -7.445 1.00 78.31 216 PRO A CA 1
ATOM 1769 C C . PRO A 1 216 ? -12.026 -4.196 -7.311 1.00 78.31 216 PRO A C 1
ATOM 1771 O O . PRO A 1 216 ? -11.245 -5.111 -7.568 1.00 78.31 216 PRO A O 1
ATOM 1774 N N . ASP A 1 217 ? -11.601 -2.996 -6.899 1.00 75.25 217 ASP A N 1
ATOM 1775 C CA . ASP A 1 217 ? -10.185 -2.675 -6.661 1.00 75.25 217 ASP A CA 1
ATOM 1776 C C . ASP A 1 217 ? -9.652 -3.192 -5.304 1.00 75.25 217 ASP A C 1
ATOM 1778 O O . ASP A 1 217 ? -8.441 -3.377 -5.131 1.00 75.25 217 ASP A O 1
ATOM 1782 N N . GLY A 1 218 ? -10.559 -3.487 -4.371 1.00 83.50 218 GLY A N 1
ATOM 1783 C CA . GLY A 1 218 ? -10.312 -4.059 -3.053 1.00 83.50 218 GLY A CA 1
ATOM 1784 C C . GLY A 1 218 ? -10.074 -5.571 -3.063 1.00 83.50 218 GLY A C 1
ATOM 1785 O O . GLY A 1 218 ? -9.654 -6.124 -2.036 1.00 83.50 218 GLY A O 1
ATOM 1786 N N . ILE A 1 219 ? -10.296 -6.236 -4.206 1.00 86.50 219 ILE A N 1
ATOM 1787 C CA . ILE A 1 219 ? -10.117 -7.682 -4.397 1.00 86.50 219 ILE A CA 1
ATOM 1788 C C . ILE A 1 219 ? -8.650 -8.016 -4.667 1.00 86.50 219 ILE A C 1
ATOM 1790 O O . ILE A 1 219 ? -8.037 -7.586 -5.644 1.00 86.50 219 ILE A O 1
ATOM 1794 N N . GLU A 1 220 ? -8.090 -8.862 -3.811 1.00 87.56 220 GLU A N 1
ATOM 1795 C CA . GLU A 1 220 ? -6.736 -9.376 -3.943 1.00 87.56 220 GLU A CA 1
ATOM 1796 C C . GLU A 1 220 ? -6.736 -10.881 -4.215 1.00 87.56 220 GLU A C 1
ATOM 1798 O O . GLU A 1 220 ? -7.252 -11.663 -3.420 1.00 87.56 220 GLU A O 1
ATOM 1803 N N . HIS A 1 221 ? -6.094 -11.301 -5.302 1.00 85.25 221 HIS A N 1
ATOM 1804 C CA . HIS A 1 221 ? -5.920 -12.715 -5.626 1.00 85.25 221 HIS A CA 1
ATOM 1805 C C . HIS A 1 221 ? -4.623 -13.258 -5.015 1.00 85.25 221 HIS A C 1
ATOM 1807 O O . HIS A 1 221 ? -3.555 -12.667 -5.189 1.00 85.25 221 HIS A O 1
ATOM 1813 N N . MET A 1 222 ? -4.694 -14.405 -4.330 1.00 82.00 222 MET A N 1
ATOM 1814 C CA . MET A 1 222 ? -3.489 -15.082 -3.818 1.00 82.00 222 MET A CA 1
ATOM 1815 C C . MET A 1 222 ? -2.742 -15.892 -4.882 1.00 82.00 222 MET A C 1
ATOM 1817 O O . MET A 1 222 ? -1.559 -16.163 -4.712 1.00 82.00 222 MET A O 1
ATOM 1821 N N . GLY A 1 223 ? -3.415 -16.265 -5.976 1.00 75.94 223 GLY A N 1
ATOM 1822 C CA . GLY A 1 223 ? -2.873 -17.180 -6.990 1.00 75.94 223 GLY A CA 1
ATOM 1823 C C . GLY A 1 223 ? -2.789 -18.637 -6.527 1.00 75.94 223 GLY A C 1
ATOM 1824 O O . GLY A 1 223 ? -2.111 -19.440 -7.155 1.00 75.94 223 GLY A O 1
ATOM 1825 N N . GLU A 1 224 ? -3.481 -18.975 -5.438 1.00 81.19 224 GLU A N 1
ATOM 1826 C CA . GLU A 1 224 ? -3.532 -20.310 -4.843 1.00 81.19 224 GLU A CA 1
ATOM 1827 C C . GLU A 1 224 ? -4.991 -20.765 -4.668 1.00 81.19 224 GLU A C 1
ATOM 1829 O O . GLU A 1 224 ? -5.912 -19.945 -4.617 1.00 81.19 224 GLU A O 1
ATOM 1834 N N . GLU A 1 225 ? -5.204 -22.080 -4.569 1.00 84.81 225 GLU A N 1
ATOM 1835 C CA . GLU A 1 225 ? -6.536 -22.687 -4.387 1.00 84.81 225 GLU A CA 1
ATOM 1836 C C . GLU A 1 225 ? -7.068 -22.591 -2.950 1.00 84.81 225 GLU A C 1
ATOM 1838 O O . GLU A 1 225 ? -8.273 -22.722 -2.731 1.00 84.81 225 GLU A O 1
ATOM 1843 N N . ASN A 1 226 ? -6.180 -22.374 -1.975 1.00 88.75 226 ASN A N 1
ATOM 1844 C CA . ASN A 1 226 ? -6.501 -22.281 -0.551 1.00 88.75 226 ASN A CA 1
ATOM 1845 C C . ASN A 1 226 ? -5.786 -21.084 0.091 1.00 88.75 226 ASN A C 1
ATOM 1847 O O . ASN A 1 226 ? -4.866 -20.512 -0.491 1.00 88.75 226 ASN A O 1
ATOM 1851 N N . LEU A 1 227 ? -6.195 -20.720 1.309 1.00 89.75 227 LEU A N 1
ATOM 1852 C CA . LEU A 1 227 ? -5.510 -19.696 2.092 1.00 89.75 227 LEU A CA 1
ATOM 1853 C C . LEU A 1 227 ? -4.155 -20.193 2.598 1.00 89.75 227 LEU A C 1
ATOM 1855 O O . LEU A 1 227 ? -4.085 -21.004 3.519 1.00 89.75 227 LEU A O 1
ATOM 1859 N N . ASN A 1 228 ? -3.085 -19.621 2.054 1.00 90.38 228 ASN A N 1
ATOM 1860 C CA . ASN A 1 228 ? -1.766 -19.640 2.669 1.00 90.38 228 ASN A CA 1
ATOM 1861 C C . ASN A 1 228 ? -1.605 -18.391 3.539 1.00 90.38 228 ASN A C 1
ATOM 1863 O O . ASN A 1 228 ? -1.144 -17.335 3.098 1.00 90.38 228 ASN A O 1
ATOM 1867 N N . PHE A 1 229 ? -2.081 -18.499 4.781 1.00 92.75 229 PHE A N 1
ATOM 1868 C CA . PHE A 1 229 ? -2.166 -17.351 5.680 1.00 92.75 229 PHE A CA 1
ATOM 1869 C C . PHE A 1 229 ? -0.787 -16.810 6.079 1.00 92.75 229 PHE A C 1
ATOM 1871 O O . PHE A 1 229 ? -0.618 -15.604 6.240 1.00 92.75 229 PHE A O 1
ATOM 1878 N N . GLU A 1 230 ? 0.212 -17.681 6.187 1.00 90.56 230 GLU A N 1
ATOM 1879 C CA . GLU A 1 230 ? 1.593 -17.288 6.457 1.00 90.56 230 GLU A CA 1
ATOM 1880 C C . GLU A 1 230 ? 2.136 -16.398 5.336 1.00 90.56 230 GLU A C 1
ATOM 1882 O O . GLU A 1 230 ? 2.484 -15.241 5.577 1.00 90.56 230 GLU A O 1
ATOM 1887 N N . ARG A 1 231 ? 2.070 -16.863 4.084 1.00 88.19 231 ARG A N 1
ATOM 1888 C CA . ARG A 1 231 ? 2.451 -16.059 2.914 1.00 88.19 231 ARG A CA 1
ATOM 1889 C C . ARG A 1 231 ? 1.660 -14.750 2.824 1.00 88.19 231 ARG A C 1
ATOM 1891 O O . ARG A 1 231 ? 2.227 -13.694 2.535 1.00 88.19 231 ARG A O 1
ATOM 1898 N N . TYR A 1 232 ? 0.358 -14.786 3.126 1.00 90.75 232 TYR A N 1
ATOM 1899 C CA . TYR A 1 232 ? -0.474 -13.582 3.208 1.00 90.75 232 TYR A CA 1
ATOM 1900 C C . TYR A 1 232 ? 0.087 -12.559 4.208 1.00 90.75 232 TYR A C 1
ATOM 1902 O O . TYR A 1 232 ? 0.129 -11.364 3.883 1.00 90.75 232 TYR A O 1
ATOM 1910 N N . CYS A 1 233 ? 0.537 -13.016 5.385 1.00 92.31 233 CYS A N 1
ATOM 1911 C CA . CYS A 1 233 ? 1.123 -12.173 6.425 1.00 92.31 233 CYS A CA 1
ATOM 1912 C C . CYS A 1 233 ? 2.397 -11.470 5.942 1.00 92.31 233 CYS A C 1
ATOM 1914 O O . CYS A 1 233 ? 2.526 -10.261 6.157 1.00 92.31 233 CYS A O 1
ATOM 1916 N N . HIS A 1 234 ? 3.293 -12.180 5.256 1.00 88.69 234 HIS A N 1
ATOM 1917 C CA . HIS A 1 234 ? 4.538 -11.615 4.716 1.00 88.69 234 HIS A CA 1
ATOM 1918 C C . HIS A 1 234 ? 4.277 -10.546 3.641 1.00 88.69 234 HIS A C 1
ATOM 1920 O O . HIS A 1 234 ? 4.949 -9.517 3.591 1.00 88.69 234 HIS A O 1
ATOM 1926 N N . GLY A 1 235 ? 3.212 -10.715 2.848 1.00 87.50 235 GLY A N 1
ATOM 1927 C CA . GLY A 1 235 ? 2.822 -9.758 1.808 1.00 87.50 235 GLY A CA 1
ATOM 1928 C C . GLY A 1 235 ? 2.096 -8.503 2.314 1.00 87.50 235 GLY A C 1
ATOM 1929 O O . GLY A 1 235 ? 1.649 -7.684 1.504 1.00 87.50 235 GLY A O 1
ATOM 1930 N N . ARG A 1 236 ? 1.891 -8.346 3.630 1.00 90.44 236 ARG A N 1
ATOM 1931 C CA . ARG A 1 236 ? 1.268 -7.138 4.195 1.00 90.44 236 ARG A CA 1
ATOM 1932 C C . ARG A 1 236 ? 2.276 -6.006 4.322 1.00 90.44 236 ARG A C 1
ATOM 1934 O O . ARG A 1 236 ? 3.482 -6.196 4.385 1.00 90.44 236 ARG A O 1
ATOM 1941 N N . ASP A 1 237 ? 1.760 -4.792 4.410 1.00 89.12 237 ASP A N 1
ATOM 1942 C CA . ASP A 1 237 ? 2.580 -3.619 4.690 1.00 89.12 237 ASP A CA 1
ATOM 1943 C C . ASP A 1 237 ? 2.990 -3.463 6.138 1.00 89.12 237 ASP A C 1
ATOM 1945 O O . ASP A 1 237 ? 4.115 -3.070 6.414 1.00 89.12 237 ASP A O 1
ATOM 1949 N N . THR A 1 238 ? 2.054 -3.686 7.050 1.00 93.06 238 THR A N 1
ATOM 1950 C CA . THR A 1 238 ? 2.222 -3.448 8.478 1.00 93.06 238 THR A CA 1
ATOM 1951 C C . THR A 1 238 ? 1.667 -4.620 9.265 1.00 93.06 238 THR A C 1
ATOM 1953 O O . THR A 1 238 ? 0.718 -5.274 8.830 1.00 93.06 238 THR A O 1
ATOM 1956 N N . GLN A 1 239 ? 2.242 -4.869 10.441 1.00 94.00 239 GLN A N 1
ATOM 1957 C CA . GLN A 1 239 ? 1.895 -6.015 11.291 1.00 94.00 239 GLN A CA 1
ATOM 1958 C C . GLN A 1 239 ? 0.400 -6.061 11.638 1.00 94.00 239 GLN A C 1
ATOM 1960 O O . GLN A 1 239 ? -0.222 -7.111 11.542 1.00 94.00 239 GLN A O 1
ATOM 1965 N N . GLN A 1 240 ? -0.224 -4.911 11.911 1.00 94.56 240 GLN A N 1
ATOM 1966 C CA . GLN A 1 240 ? -1.671 -4.802 12.173 1.00 94.56 240 GLN A CA 1
ATOM 1967 C C . GLN A 1 240 ? -2.578 -5.301 11.028 1.00 94.56 240 GLN A C 1
ATOM 1969 O O . GLN A 1 240 ? -3.768 -5.511 11.243 1.00 94.56 240 GLN A O 1
ATOM 1974 N N . ASN A 1 241 ? -2.052 -5.434 9.803 1.00 94.69 241 ASN A N 1
ATOM 1975 C CA . ASN A 1 241 ? -2.792 -5.929 8.640 1.00 94.69 241 ASN A CA 1
ATOM 1976 C C . ASN A 1 241 ? -2.609 -7.437 8.411 1.00 94.69 241 ASN A C 1
ATOM 1978 O O . ASN A 1 241 ? -3.225 -7.976 7.491 1.00 94.69 241 ASN A O 1
ATOM 1982 N N . GLN A 1 242 ? -1.801 -8.127 9.224 1.00 96.25 242 GLN A N 1
ATOM 1983 C CA . GLN A 1 242 ? -1.606 -9.582 9.181 1.00 96.25 242 GLN A CA 1
ATOM 1984 C C . GLN A 1 242 ? -2.786 -10.316 9.839 1.00 96.25 242 GLN A C 1
ATOM 1986 O O . GLN A 1 242 ? -2.647 -11.064 10.805 1.00 96.25 242 GLN A O 1
ATOM 1991 N N . VAL A 1 243 ? -3.980 -10.029 9.326 1.00 97.38 243 VAL A N 1
ATOM 1992 C CA . VAL A 1 243 ? -5.268 -10.520 9.805 1.00 97.38 243 VAL A CA 1
ATOM 1993 C C . VAL A 1 243 ? -6.236 -10.622 8.625 1.00 97.38 243 VAL A C 1
ATOM 1995 O O . VAL A 1 243 ? -6.226 -9.765 7.732 1.00 97.38 243 VAL A O 1
ATOM 1998 N N . CYS A 1 244 ? -7.067 -11.661 8.607 1.00 97.12 244 CYS A N 1
ATOM 1999 C CA . CYS A 1 244 ? -8.206 -11.768 7.700 1.00 97.12 244 CYS A CA 1
ATOM 2000 C C . CYS A 1 244 ? -9.390 -12.478 8.376 1.00 97.12 244 CYS A C 1
ATOM 2002 O O . CYS A 1 244 ? -9.226 -13.211 9.353 1.00 97.12 244 CYS A O 1
ATOM 2004 N N . LEU A 1 245 ? -10.600 -12.213 7.889 1.00 97.56 245 LEU A N 1
ATOM 2005 C CA . LEU A 1 245 ? -11.851 -12.674 8.490 1.00 97.56 245 LEU A CA 1
ATOM 2006 C C . LEU A 1 245 ? -12.724 -13.372 7.444 1.00 97.56 245 LEU A C 1
ATOM 2008 O O . LEU A 1 245 ? -13.154 -12.741 6.479 1.00 97.56 245 LEU A O 1
ATOM 2012 N N . GLY A 1 246 ? -13.009 -14.653 7.662 1.00 96.44 246 GLY A N 1
ATOM 2013 C CA . GLY A 1 246 ? -13.910 -15.469 6.842 1.00 96.44 246 GLY A CA 1
ATOM 2014 C C . GLY A 1 246 ? -15.133 -15.937 7.630 1.00 96.44 246 GLY A C 1
ATOM 2015 O O . GLY A 1 246 ? -15.242 -15.700 8.835 1.00 96.44 246 GLY A O 1
ATOM 2016 N N . ALA A 1 247 ? -16.055 -16.631 6.961 1.00 95.62 247 ALA A N 1
ATOM 2017 C CA . ALA A 1 247 ? -17.243 -17.202 7.606 1.00 95.62 247 ALA A CA 1
ATOM 2018 C C . ALA A 1 247 ? -16.896 -18.270 8.662 1.00 95.62 247 ALA A C 1
ATOM 2020 O O . ALA A 1 247 ? -17.660 -18.497 9.599 1.00 95.62 247 ALA A O 1
ATOM 2021 N N . GLU A 1 248 ? -15.738 -18.910 8.538 1.00 95.50 248 GLU A N 1
ATOM 2022 C CA . GLU A 1 248 ? -15.210 -19.870 9.502 1.00 95.50 248 GLU A CA 1
ATOM 2023 C C . GLU A 1 248 ? -14.625 -19.207 10.757 1.00 95.50 248 GLU A C 1
ATOM 2025 O O . GLU A 1 248 ? -14.668 -19.805 11.834 1.00 95.50 248 GLU A O 1
ATOM 2030 N N . GLY A 1 249 ? -14.107 -17.979 10.659 1.00 96.88 249 GLY A N 1
ATOM 2031 C CA . GLY A 1 249 ? -13.430 -17.318 11.771 1.00 96.88 249 GLY A CA 1
ATOM 2032 C C . GLY A 1 249 ? -12.366 -16.302 11.369 1.00 96.88 249 GLY A C 1
ATOM 2033 O O . GLY A 1 249 ? -12.261 -15.879 10.217 1.00 96.88 249 GLY A O 1
ATOM 2034 N N . LEU A 1 250 ? -11.592 -15.894 12.372 1.00 98.06 250 LEU A N 1
ATOM 2035 C CA . LEU A 1 250 ? -10.545 -14.883 12.276 1.00 98.06 250 LEU A CA 1
ATOM 2036 C C . LEU A 1 250 ? -9.168 -15.552 12.239 1.00 98.06 250 LEU A C 1
ATOM 2038 O O . LEU A 1 250 ? -8.797 -16.241 13.189 1.00 98.06 250 LEU A O 1
ATOM 2042 N N . TYR A 1 251 ? -8.400 -15.288 11.187 1.00 98.00 251 TYR A N 1
ATOM 2043 C CA . TYR A 1 251 ? -6.980 -15.623 11.105 1.00 98.00 251 TYR A CA 1
ATOM 2044 C C . TYR A 1 251 ? -6.153 -14.398 11.475 1.00 98.00 251 TYR A C 1
ATOM 2046 O O . TYR A 1 251 ? -6.432 -13.300 10.989 1.00 98.00 251 TYR A O 1
ATOM 2054 N N . TYR A 1 252 ? -5.135 -14.562 12.314 1.00 98.19 252 TYR A N 1
ATOM 2055 C CA . TYR A 1 252 ? -4.235 -13.473 12.698 1.00 98.19 252 TYR A CA 1
ATOM 2056 C C . TYR A 1 252 ? -2.840 -13.989 13.041 1.00 98.19 252 TYR A C 1
ATOM 2058 O O . TYR A 1 252 ? -2.678 -15.117 13.506 1.00 98.19 252 TYR A O 1
ATOM 2066 N N . SER A 1 253 ? -1.823 -13.167 12.805 1.00 97.56 253 SER A N 1
ATOM 2067 C CA . SER A 1 253 ? -0.463 -13.451 13.259 1.00 97.56 253 SER A CA 1
ATOM 2068 C C . SER A 1 253 ? -0.250 -12.989 14.704 1.00 97.56 253 SER A C 1
ATOM 2070 O O . SER A 1 253 ? -0.931 -12.077 15.193 1.00 97.56 253 SER A O 1
ATOM 2072 N N . GLN A 1 254 ? 0.731 -13.571 15.390 1.00 96.88 254 GLN A N 1
ATOM 2073 C CA . GLN A 1 254 ? 1.152 -13.097 16.707 1.00 96.88 254 GLN A CA 1
ATOM 2074 C C . GLN A 1 254 ? 1.598 -11.615 16.680 1.00 96.88 254 GLN A C 1
ATOM 2076 O O . GLN A 1 254 ? 1.162 -10.854 17.549 1.00 96.88 254 GLN A O 1
ATOM 2081 N N . PRO A 1 255 ? 2.363 -11.129 15.675 1.00 95.94 255 PRO A N 1
ATOM 2082 C CA . PRO A 1 255 ? 2.620 -9.697 15.514 1.00 95.94 255 PRO A CA 1
ATOM 2083 C C . PRO A 1 255 ? 1.354 -8.835 15.385 1.00 95.94 255 PRO A C 1
ATOM 2085 O O . PRO A 1 255 ? 1.291 -7.774 16.005 1.00 95.94 255 PRO A O 1
ATOM 2088 N N . ALA A 1 256 ? 0.329 -9.279 14.644 1.00 97.25 256 ALA A N 1
ATOM 2089 C CA . ALA A 1 256 ? -0.934 -8.543 14.532 1.00 97.25 256 ALA A CA 1
ATOM 2090 C C . ALA A 1 256 ? -1.644 -8.426 15.883 1.00 97.25 256 ALA A C 1
ATOM 2092 O O . ALA A 1 256 ? -2.132 -7.348 16.232 1.00 97.25 256 ALA A O 1
ATOM 2093 N N . LEU A 1 257 ? -1.673 -9.514 16.661 1.00 97.38 257 LEU A N 1
ATOM 2094 C CA . LEU A 1 257 ? -2.240 -9.507 18.007 1.00 97.38 257 LEU A CA 1
ATOM 2095 C C . LEU A 1 257 ? -1.489 -8.522 18.910 1.00 97.38 257 LEU A C 1
ATOM 2097 O O . LEU A 1 257 ? -2.114 -7.712 19.595 1.00 97.38 257 LEU A O 1
ATOM 2101 N N . MET A 1 258 ? -0.155 -8.536 18.874 1.00 96.81 258 MET A N 1
ATOM 2102 C CA . MET A 1 258 ? 0.657 -7.593 19.644 1.00 96.81 258 MET A CA 1
ATOM 2103 C C . MET A 1 258 ? 0.416 -6.141 19.219 1.00 96.81 258 MET A C 1
ATOM 2105 O O . MET A 1 258 ? 0.299 -5.272 20.087 1.00 96.81 258 MET A O 1
ATOM 2109 N N . SER A 1 259 ? 0.266 -5.865 17.920 1.00 96.38 259 SER A N 1
ATOM 2110 C CA . SER A 1 259 ? -0.131 -4.541 17.428 1.00 96.38 259 SER A CA 1
ATOM 2111 C C . SER A 1 259 ? -1.514 -4.124 17.926 1.00 96.38 259 SER A C 1
ATOM 2113 O O . SER A 1 259 ? -1.677 -2.981 18.345 1.00 96.38 259 SER A O 1
ATOM 2115 N N . ALA A 1 260 ? -2.492 -5.032 17.949 1.00 96.31 260 ALA A N 1
ATOM 2116 C CA . ALA A 1 260 ? -3.827 -4.746 18.473 1.00 96.31 260 ALA A CA 1
ATOM 2117 C C . ALA A 1 260 ? -3.800 -4.427 19.980 1.00 96.31 260 ALA A C 1
ATOM 2119 O O . ALA A 1 260 ? -4.453 -3.488 20.426 1.00 96.31 260 ALA A O 1
ATOM 2120 N N . ILE A 1 261 ? -3.010 -5.167 20.765 1.00 95.88 261 ILE A N 1
ATOM 2121 C CA . ILE A 1 261 ? -2.882 -4.960 22.217 1.00 95.88 261 ILE A CA 1
ATOM 2122 C C . ILE A 1 261 ? -2.169 -3.640 22.534 1.00 95.88 261 ILE A C 1
ATOM 2124 O O . ILE A 1 261 ? -2.587 -2.896 23.420 1.00 95.88 261 ILE A O 1
ATOM 2128 N N . THR A 1 262 ? -1.065 -3.360 21.842 1.00 95.38 262 THR A N 1
ATOM 2129 C CA . THR A 1 262 ? -0.145 -2.270 22.209 1.00 95.38 262 THR A CA 1
ATOM 2130 C C . THR A 1 262 ? -0.389 -0.972 21.442 1.00 95.38 262 THR A C 1
ATOM 2132 O O . THR A 1 262 ? 0.106 0.082 21.846 1.00 95.38 262 THR A O 1
ATOM 2135 N N . GLY A 1 263 ? -1.101 -1.040 20.315 1.00 95.75 263 GLY A N 1
ATOM 2136 C CA . GLY A 1 263 ? -1.186 0.040 19.336 1.00 95.75 263 GLY A CA 1
ATOM 2137 C C . GLY A 1 263 ? 0.133 0.335 18.621 1.00 95.75 263 GLY A C 1
ATOM 2138 O O . GLY A 1 263 ? 0.233 1.353 17.940 1.00 95.75 263 GLY A O 1
ATOM 2139 N N . HIS A 1 264 ? 1.153 -0.506 18.782 1.00 96.75 264 HIS A N 1
ATOM 2140 C CA . HIS A 1 264 ? 2.450 -0.326 18.151 1.00 96.75 264 HIS A CA 1
ATOM 2141 C C . HIS A 1 264 ? 2.519 -1.092 16.827 1.00 96.75 264 HIS A C 1
ATOM 2143 O O . HIS A 1 264 ? 2.169 -2.273 16.771 1.00 96.75 264 HIS A O 1
ATOM 2149 N N . VAL A 1 265 ? 2.969 -0.433 15.758 1.00 94.56 265 VAL A N 1
ATOM 2150 C CA . VAL A 1 265 ? 3.025 -1.033 14.419 1.00 94.56 265 VAL A CA 1
ATOM 2151 C C . VAL A 1 265 ? 4.405 -0.924 13.797 1.00 94.56 265 VAL A C 1
ATOM 2153 O O . VAL A 1 265 ? 5.033 0.129 13.837 1.00 94.56 265 VAL A O 1
ATOM 2156 N N . ASN A 1 266 ? 4.824 -2.002 13.137 1.00 92.69 266 ASN A N 1
ATOM 2157 C CA . ASN A 1 266 ? 6.012 -2.022 12.293 1.00 92.69 266 ASN A CA 1
ATOM 2158 C C . ASN A 1 266 ? 5.658 -2.394 10.859 1.00 92.69 266 ASN A C 1
ATOM 2160 O O . ASN A 1 266 ? 4.618 -3.007 10.590 1.00 92.69 266 ASN A O 1
ATOM 2164 N N . ILE A 1 267 ? 6.551 -2.025 9.941 1.00 91.19 267 ILE A N 1
ATOM 2165 C CA . ILE A 1 267 ? 6.491 -2.477 8.552 1.00 91.19 267 ILE A CA 1
ATOM 2166 C C . ILE A 1 267 ? 6.732 -3.994 8.524 1.00 91.19 267 ILE A C 1
ATOM 2168 O O . ILE A 1 267 ? 7.484 -4.520 9.338 1.00 91.19 267 ILE A O 1
ATOM 2172 N N . VAL A 1 268 ? 6.088 -4.697 7.603 1.00 86.88 268 VAL A N 1
ATOM 2173 C CA . VAL A 1 268 ? 6.418 -6.081 7.241 1.00 86.88 268 VAL A CA 1
ATOM 2174 C C . VAL A 1 268 ? 7.100 -6.005 5.882 1.00 86.88 268 VAL A C 1
ATOM 2176 O O . VAL A 1 268 ? 8.327 -5.980 5.826 1.00 86.88 268 VAL A O 1
ATOM 2179 N N . GLY A 1 269 ? 6.310 -5.752 4.831 1.00 72.62 269 GLY A N 1
ATOM 2180 C CA . GLY A 1 269 ? 6.771 -5.221 3.550 1.00 72.62 269 GLY A CA 1
ATOM 2181 C C . GLY A 1 269 ? 7.751 -6.114 2.798 1.00 72.62 269 GLY A C 1
ATOM 2182 O O . GLY A 1 269 ? 8.553 -5.578 2.027 1.00 72.62 269 GLY A O 1
ATOM 2183 N N . GLU A 1 270 ? 7.705 -7.421 3.057 1.00 80.44 270 GLU A N 1
ATOM 2184 C CA . GLU A 1 270 ? 8.590 -8.417 2.462 1.00 80.44 270 GLU A CA 1
ATOM 2185 C C . GLU A 1 270 ? 8.250 -8.646 0.988 1.00 80.44 270 GLU A C 1
ATOM 2187 O O . GLU A 1 270 ? 7.177 -8.282 0.489 1.00 80.44 270 GLU A O 1
ATOM 2192 N N . TYR A 1 271 ? 9.212 -9.203 0.259 1.00 83.44 271 TYR A N 1
ATOM 2193 C CA . TYR A 1 271 ? 9.056 -9.451 -1.161 1.00 83.44 271 TYR A CA 1
ATOM 2194 C C . TYR A 1 271 ? 8.255 -10.747 -1.377 1.00 83.44 271 TYR A C 1
ATOM 2196 O O . TYR A 1 271 ? 8.798 -11.841 -1.290 1.00 83.44 271 TYR A O 1
ATOM 2204 N N . VAL A 1 272 ? 6.9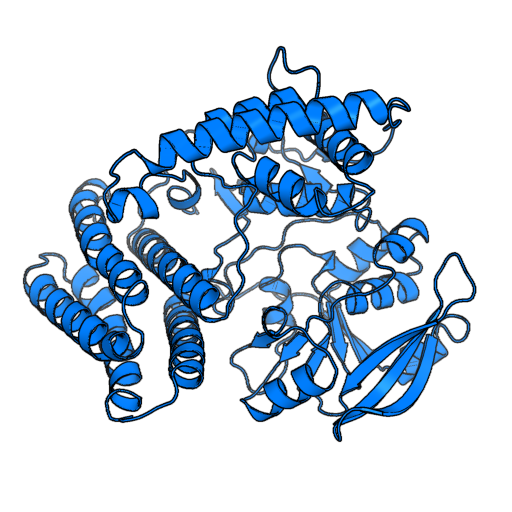56 -10.608 -1.662 1.00 86.50 272 VAL A N 1
ATOM 2205 C CA . VAL A 1 272 ? 6.032 -11.721 -1.956 1.00 86.50 272 VAL A CA 1
ATOM 2206 C C . VAL A 1 272 ? 5.493 -11.576 -3.377 1.00 86.50 272 VAL A C 1
ATOM 2208 O O . VAL A 1 272 ? 5.084 -10.477 -3.775 1.00 86.50 272 VAL A O 1
ATOM 2211 N N . ALA A 1 273 ? 5.458 -12.664 -4.153 1.00 86.56 273 ALA A N 1
ATOM 2212 C CA . ALA A 1 273 ? 5.217 -12.581 -5.592 1.00 86.56 273 ALA A CA 1
ATOM 2213 C C . ALA A 1 273 ? 3.862 -11.966 -5.976 1.00 86.56 273 ALA A C 1
ATOM 2215 O O . ALA A 1 273 ? 3.799 -11.120 -6.867 1.00 86.56 273 ALA A O 1
ATOM 2216 N N . ASN A 1 274 ? 2.783 -12.277 -5.249 1.00 81.38 274 ASN A N 1
ATOM 2217 C CA . ASN A 1 274 ? 1.454 -11.681 -5.479 1.00 81.38 274 ASN A CA 1
ATOM 2218 C C . ASN A 1 274 ? 1.371 -10.173 -5.160 1.00 81.38 274 ASN A C 1
ATOM 2220 O O . ASN A 1 274 ? 0.358 -9.523 -5.438 1.00 81.38 274 ASN A O 1
ATOM 2224 N N . LYS A 1 275 ? 2.440 -9.595 -4.600 1.00 83.31 275 LYS A N 1
ATOM 2225 C CA . LYS A 1 275 ? 2.575 -8.170 -4.288 1.00 83.31 275 LYS A CA 1
ATOM 2226 C C . LYS A 1 275 ? 3.749 -7.483 -4.976 1.00 83.31 275 LYS A C 1
ATOM 2228 O O . LYS A 1 275 ? 3.847 -6.255 -4.900 1.00 83.31 275 LYS A O 1
ATOM 2233 N N . ALA A 1 276 ? 4.591 -8.220 -5.690 1.00 85.50 276 ALA A N 1
ATOM 2234 C CA . ALA A 1 276 ? 5.826 -7.708 -6.271 1.00 85.50 276 ALA A CA 1
ATOM 2235 C C . ALA A 1 276 ? 5.616 -6.528 -7.230 1.00 85.50 276 ALA A C 1
ATOM 2237 O O . ALA A 1 276 ? 6.415 -5.584 -7.213 1.00 85.50 276 ALA A O 1
ATOM 2238 N N . ILE A 1 277 ? 4.516 -6.500 -7.994 1.00 85.25 277 ILE A N 1
ATOM 2239 C CA . ILE A 1 277 ? 4.183 -5.365 -8.877 1.00 85.25 277 ILE A CA 1
ATOM 2240 C C . ILE A 1 277 ? 4.085 -4.040 -8.119 1.00 85.25 277 ILE A C 1
ATOM 2242 O O . ILE A 1 277 ? 4.381 -2.968 -8.650 1.00 85.25 277 ILE A O 1
ATOM 2246 N N . TYR A 1 278 ? 3.694 -4.093 -6.848 1.00 80.62 278 TYR A N 1
ATOM 2247 C CA . TYR A 1 278 ? 3.593 -2.910 -6.017 1.00 80.62 278 TYR A CA 1
ATOM 2248 C C . TYR A 1 278 ? 4.970 -2.496 -5.487 1.00 80.62 278 TYR A C 1
ATOM 2250 O O . TYR A 1 278 ? 5.158 -1.317 -5.212 1.00 80.62 278 TYR A O 1
ATOM 2258 N N . GLY A 1 279 ? 5.947 -3.397 -5.401 1.00 78.94 279 GLY A N 1
ATOM 2259 C CA . GLY A 1 279 ? 7.269 -3.162 -4.813 1.00 78.94 279 GLY A CA 1
ATOM 2260 C C . GLY A 1 279 ? 7.298 -3.402 -3.303 1.00 78.94 279 GLY A C 1
ATOM 2261 O O . GLY A 1 279 ? 6.270 -3.707 -2.701 1.00 78.94 279 GLY A O 1
ATOM 2262 N N . ILE A 1 280 ? 8.472 -3.224 -2.697 1.00 80.88 280 ILE A N 1
ATOM 2263 C CA . ILE A 1 280 ? 8.742 -3.469 -1.268 1.00 80.88 280 ILE A CA 1
ATOM 2264 C C . ILE A 1 280 ? 8.718 -2.176 -0.450 1.00 80.88 280 ILE A C 1
ATOM 2266 O O . ILE A 1 280 ? 9.006 -1.101 -0.974 1.00 80.88 280 ILE A O 1
ATOM 2270 N N . ASP A 1 281 ? 8.358 -2.272 0.831 1.00 85.25 281 ASP A N 1
ATOM 2271 C CA . ASP A 1 281 ? 8.293 -1.117 1.748 1.00 85.25 281 ASP A CA 1
ATOM 2272 C C . ASP A 1 281 ? 9.559 -0.933 2.596 1.00 85.25 281 ASP A C 1
ATOM 2274 O O . ASP A 1 281 ? 9.681 0.062 3.313 1.00 85.25 281 ASP A O 1
ATOM 2278 N N . ARG A 1 282 ? 10.506 -1.868 2.489 1.00 83.94 282 ARG A N 1
ATOM 2279 C CA . ARG A 1 282 ? 11.787 -1.869 3.197 1.00 83.94 282 ARG A CA 1
ATOM 2280 C C . ARG A 1 282 ? 12.966 -1.905 2.238 1.00 83.94 282 ARG A C 1
ATOM 2282 O O . ARG A 1 282 ? 12.828 -2.301 1.082 1.00 83.94 282 ARG A O 1
ATOM 2289 N N . MET A 1 283 ? 14.112 -1.476 2.740 1.00 82.12 283 MET A N 1
ATOM 2290 C CA . MET A 1 283 ? 15.429 -1.639 2.133 1.00 82.12 283 MET A CA 1
ATOM 2291 C C . MET A 1 283 ? 16.432 -2.027 3.213 1.00 82.12 283 MET A C 1
ATOM 2293 O O . MET A 1 283 ? 16.221 -1.696 4.375 1.00 82.12 283 MET A O 1
ATOM 2297 N N . THR A 1 284 ? 17.522 -2.669 2.821 1.00 80.12 284 THR A N 1
ATOM 2298 C CA . THR A 1 284 ? 18.645 -2.975 3.704 1.00 80.12 284 THR A CA 1
ATOM 2299 C C . THR A 1 284 ? 19.845 -2.180 3.222 1.00 80.12 284 THR A C 1
ATOM 2301 O O . THR A 1 284 ? 20.152 -2.205 2.031 1.00 80.12 284 THR A O 1
ATOM 2304 N N . ILE A 1 285 ? 20.468 -1.429 4.130 1.00 77.19 285 ILE A N 1
ATOM 2305 C CA . ILE A 1 285 ? 21.699 -0.673 3.876 1.00 77.19 285 ILE A CA 1
ATOM 2306 C C . ILE A 1 285 ? 22.654 -0.959 5.028 1.00 77.19 285 ILE A C 1
ATOM 2308 O O . ILE A 1 285 ? 22.282 -0.777 6.189 1.00 77.19 285 ILE A O 1
ATOM 2312 N N . HIS A 1 286 ? 23.868 -1.422 4.720 1.00 76.56 286 HIS A N 1
ATOM 2313 C CA . HIS A 1 286 ? 24.864 -1.822 5.723 1.00 76.56 286 HIS A CA 1
ATOM 2314 C C . HIS A 1 286 ? 24.303 -2.811 6.773 1.00 76.56 286 HIS A C 1
ATOM 2316 O O . HIS A 1 286 ? 24.551 -2.661 7.972 1.00 76.56 286 HIS A O 1
ATOM 2322 N N . GLY A 1 287 ? 23.486 -3.779 6.337 1.00 78.88 287 GLY A N 1
ATOM 2323 C CA . GLY A 1 287 ? 22.823 -4.760 7.208 1.00 78.88 287 GLY A CA 1
ATOM 2324 C C . GLY A 1 287 ? 21.669 -4.215 8.065 1.00 78.88 287 GLY A C 1
ATOM 2325 O O . GLY A 1 287 ? 21.103 -4.957 8.867 1.00 78.88 287 GLY A O 1
ATOM 2326 N N . ILE A 1 288 ? 21.292 -2.939 7.916 1.00 82.94 288 ILE A N 1
ATOM 2327 C CA . ILE A 1 288 ? 20.208 -2.307 8.679 1.00 82.94 288 ILE A CA 1
ATOM 2328 C C . ILE A 1 288 ? 18.957 -2.197 7.813 1.00 82.94 288 ILE A C 1
ATOM 2330 O O . ILE A 1 288 ? 18.968 -1.576 6.750 1.00 82.94 288 ILE A O 1
ATOM 2334 N N . GLY A 1 289 ? 17.857 -2.769 8.304 1.00 84.69 289 GLY A N 1
ATOM 2335 C CA . GLY A 1 289 ? 16.542 -2.657 7.684 1.00 84.69 289 GLY A CA 1
ATOM 2336 C C . GLY A 1 289 ? 15.931 -1.272 7.901 1.00 84.69 289 GLY A C 1
ATOM 2337 O O . GLY A 1 289 ? 15.530 -0.929 9.010 1.00 84.69 289 GLY A O 1
ATOM 2338 N N . LEU A 1 290 ? 15.808 -0.501 6.827 1.00 86.94 290 LEU A N 1
ATOM 2339 C CA . LEU A 1 290 ? 15.234 0.838 6.802 1.00 86.94 290 LEU A CA 1
ATOM 2340 C C . LEU A 1 290 ? 13.893 0.846 6.068 1.00 86.94 290 LEU A C 1
ATOM 2342 O O . LEU A 1 290 ? 13.648 0.089 5.124 1.00 86.94 290 LEU A O 1
ATOM 2346 N N . ALA A 1 291 ? 13.007 1.749 6.473 1.00 89.12 291 ALA A 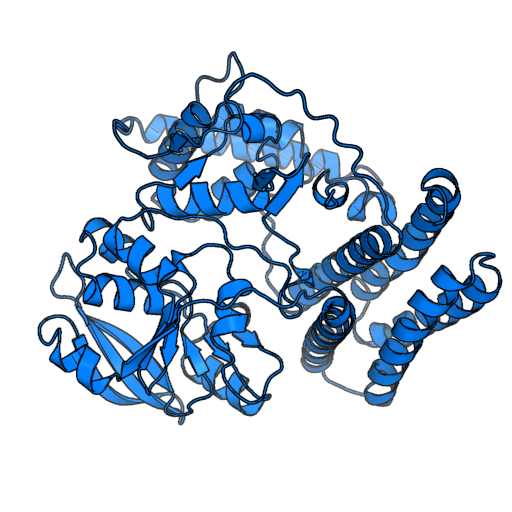N 1
ATOM 2347 C CA . ALA A 1 291 ? 11.764 1.992 5.753 1.00 89.12 291 ALA A CA 1
ATOM 2348 C C . ALA A 1 291 ? 12.037 2.762 4.448 1.00 89.12 291 ALA A C 1
ATOM 2350 O O . ALA A 1 291 ? 12.705 3.793 4.465 1.00 89.12 291 ALA A O 1
ATOM 2351 N N . LYS A 1 292 ? 11.476 2.327 3.316 1.00 87.69 292 LYS A N 1
ATOM 2352 C CA . LYS A 1 292 ? 11.417 3.176 2.112 1.00 87.69 292 LYS A CA 1
ATOM 2353 C C . LYS A 1 292 ? 10.389 4.294 2.315 1.00 87.69 292 LYS A C 1
ATOM 2355 O O . LYS A 1 292 ? 9.534 4.200 3.198 1.00 87.69 292 LYS A O 1
ATOM 2360 N N . GLN A 1 293 ? 10.393 5.309 1.450 1.00 87.25 293 GLN A N 1
ATOM 2361 C CA . GLN A 1 293 ? 9.453 6.442 1.514 1.00 87.25 293 GLN A CA 1
ATOM 2362 C C . GLN A 1 293 ? 7.986 5.986 1.626 1.00 87.25 293 GLN A C 1
ATOM 2364 O O . GLN A 1 293 ? 7.212 6.490 2.445 1.00 87.25 293 GLN A O 1
ATOM 2369 N N . ARG A 1 294 ? 7.613 4.952 0.859 1.00 86.75 294 ARG A N 1
ATOM 2370 C CA . ARG A 1 294 ? 6.281 4.344 0.926 1.00 86.75 294 ARG A CA 1
ATOM 2371 C C . ARG A 1 294 ? 6.015 3.623 2.250 1.00 86.75 294 ARG A C 1
ATOM 2373 O O . ARG A 1 294 ? 4.904 3.713 2.762 1.00 86.75 294 ARG A O 1
ATOM 2380 N N . GLY A 1 295 ? 7.006 2.941 2.820 1.00 90.50 295 GLY A N 1
ATOM 2381 C CA . GLY A 1 295 ? 6.901 2.313 4.138 1.00 90.50 295 GLY A CA 1
ATOM 2382 C C . GLY A 1 295 ? 6.673 3.345 5.245 1.00 90.50 295 GLY A C 1
ATOM 2383 O O . GLY A 1 295 ? 5.734 3.204 6.030 1.00 90.50 295 GLY A O 1
ATOM 2384 N N . LEU A 1 296 ? 7.448 4.437 5.237 1.00 92.25 296 LEU A N 1
ATOM 2385 C CA . LEU A 1 296 ? 7.267 5.576 6.148 1.00 92.25 296 LEU A CA 1
ATOM 2386 C C . LEU A 1 296 ? 5.857 6.168 6.037 1.00 92.25 296 LEU A C 1
ATOM 2388 O O . LEU A 1 296 ? 5.189 6.392 7.046 1.00 92.25 296 LEU A O 1
ATOM 2392 N N . MET A 1 297 ? 5.360 6.339 4.809 1.00 93.81 297 MET A N 1
ATOM 2393 C CA . MET A 1 297 ? 3.990 6.788 4.563 1.00 93.81 297 MET A CA 1
ATOM 2394 C C . MET A 1 297 ? 2.946 5.896 5.228 1.00 93.81 297 MET A C 1
ATOM 2396 O O . MET A 1 297 ? 2.006 6.418 5.829 1.00 93.81 297 MET A O 1
ATOM 2400 N N . ARG A 1 298 ? 3.102 4.569 5.172 1.00 92.88 298 ARG A N 1
ATOM 2401 C CA . ARG A 1 298 ? 2.145 3.639 5.787 1.00 92.88 298 ARG A CA 1
ATOM 2402 C C . ARG A 1 298 ? 2.145 3.734 7.316 1.00 92.88 298 ARG A C 1
ATOM 2404 O O . ARG A 1 298 ? 1.063 3.731 7.906 1.00 92.88 298 ARG A O 1
ATOM 2411 N N . LEU A 1 299 ? 3.315 3.902 7.937 1.00 95.00 299 LEU A N 1
ATOM 2412 C CA . LEU A 1 299 ? 3.449 4.120 9.385 1.00 95.00 299 LEU A CA 1
ATOM 2413 C C . LEU A 1 299 ? 2.794 5.438 9.827 1.00 95.00 299 LEU A C 1
ATOM 2415 O O . LEU A 1 299 ? 1.904 5.442 10.684 1.00 95.00 299 LEU A O 1
ATOM 2419 N N . VAL A 1 300 ? 3.153 6.550 9.175 1.00 96.50 300 VAL A N 1
ATOM 2420 C CA . VAL A 1 300 ? 2.592 7.882 9.460 1.00 96.50 300 VAL A CA 1
ATOM 2421 C C . VAL A 1 300 ? 1.079 7.897 9.251 1.00 96.50 300 VAL A C 1
ATOM 2423 O O . VAL A 1 300 ? 0.340 8.458 10.067 1.00 96.50 300 VAL A O 1
ATOM 2426 N N . LYS A 1 301 ? 0.589 7.242 8.192 1.00 95.19 301 LYS A N 1
ATOM 2427 C CA . LYS A 1 301 ? -0.843 7.104 7.908 1.00 95.19 301 LYS A CA 1
ATOM 2428 C C . LYS A 1 301 ? -1.577 6.381 9.030 1.00 95.19 301 LYS A C 1
ATOM 2430 O O . LYS A 1 301 ? -2.619 6.871 9.462 1.00 95.19 301 LYS A O 1
ATOM 2435 N N . ALA A 1 302 ? -1.054 5.245 9.495 1.00 94.81 302 ALA A N 1
ATOM 2436 C CA . ALA A 1 302 ? -1.689 4.439 10.535 1.00 94.81 302 ALA A CA 1
ATOM 2437 C C . ALA A 1 302 ? -1.877 5.236 11.836 1.00 94.81 302 ALA A C 1
ATOM 2439 O O . ALA A 1 302 ? -2.985 5.278 12.375 1.00 94.81 302 ALA A O 1
ATOM 2440 N N . VAL A 1 303 ? -0.835 5.939 12.289 1.00 96.62 303 VAL A N 1
ATOM 2441 C CA . VAL A 1 303 ? -0.896 6.756 13.513 1.00 96.62 303 VAL A CA 1
ATOM 2442 C C . VAL A 1 303 ? -1.746 8.017 13.323 1.00 96.62 303 VAL A C 1
ATOM 2444 O O . VAL A 1 303 ? -2.559 8.369 14.180 1.00 96.62 303 VAL A O 1
ATOM 2447 N N . THR A 1 304 ? -1.650 8.682 12.168 1.00 95.75 304 THR A N 1
ATOM 2448 C CA . THR A 1 304 ? -2.457 9.882 11.876 1.00 95.75 304 THR A CA 1
ATOM 2449 C C . THR A 1 304 ? -3.956 9.574 11.849 1.00 95.75 304 THR A C 1
ATOM 2451 O O . THR A 1 304 ? -4.763 10.314 12.434 1.00 95.75 304 THR A O 1
ATOM 2454 N N . GLU A 1 305 ? -4.330 8.465 11.203 1.00 92.69 305 GLU A N 1
ATOM 2455 C CA . GLU A 1 305 ? -5.705 7.957 11.150 1.00 92.69 305 GLU A CA 1
ATOM 2456 C C . GLU A 1 305 ? -6.170 7.377 12.498 1.00 92.69 305 GLU A C 1
ATOM 2458 O O . GLU A 1 305 ? -7.369 7.199 12.675 1.00 92.69 305 GLU A O 1
ATOM 2463 N N . GLY A 1 306 ? -5.258 7.166 13.458 1.00 92.06 306 GLY A N 1
ATOM 2464 C CA . GLY A 1 306 ? -5.545 6.635 14.794 1.00 92.06 306 GLY A CA 1
ATOM 2465 C C . GLY A 1 306 ? -5.824 5.130 14.819 1.00 92.06 306 GLY A C 1
ATOM 2466 O O . GLY A 1 306 ? -6.444 4.637 15.757 1.00 92.06 306 GLY A O 1
ATOM 2467 N N . LYS A 1 307 ? -5.375 4.425 13.778 1.00 91.88 307 LYS A N 1
ATOM 2468 C CA . LYS A 1 307 ? -5.418 2.959 13.641 1.00 91.88 307 LYS A CA 1
ATOM 2469 C C . LYS A 1 307 ? -4.274 2.289 14.402 1.00 91.88 307 LYS A C 1
ATOM 2471 O O . LYS A 1 307 ? -4.360 1.136 14.784 1.00 91.88 307 LYS A O 1
ATOM 2476 N N . ALA A 1 308 ? -3.221 3.059 14.649 1.00 94.94 308 ALA A N 1
ATOM 2477 C CA . ALA A 1 308 ? -2.128 2.741 15.546 1.00 94.94 308 ALA A CA 1
ATOM 2478 C C . ALA A 1 308 ? -1.877 3.932 16.482 1.00 94.94 308 ALA A C 1
ATOM 2480 O O . ALA A 1 308 ? -2.305 5.058 16.212 1.00 94.94 308 ALA A O 1
ATOM 2481 N N . LEU A 1 309 ? -1.163 3.685 17.573 1.00 96.06 309 LEU A N 1
ATOM 2482 C CA . LEU A 1 309 ? -0.738 4.685 18.551 1.00 96.06 309 LEU A CA 1
ATOM 2483 C C . LEU A 1 309 ? 0.717 5.114 18.333 1.00 96.06 309 LEU A C 1
ATOM 2485 O O . LEU A 1 309 ? 1.051 6.275 18.572 1.00 96.06 309 LEU A O 1
ATOM 2489 N N . SER A 1 310 ? 1.580 4.202 17.880 1.00 97.56 310 SER A N 1
ATOM 2490 C CA . SER A 1 310 ? 2.995 4.495 17.633 1.00 97.56 310 SER A CA 1
ATOM 2491 C C . SER A 1 310 ? 3.653 3.530 16.646 1.00 97.56 310 SER A C 1
ATOM 2493 O O . SER A 1 310 ? 3.089 2.491 16.302 1.00 97.56 310 SER A O 1
ATOM 2495 N N . PHE A 1 311 ? 4.872 3.866 16.232 1.00 97.06 311 PHE A N 1
ATOM 2496 C CA . PHE A 1 311 ? 5.780 3.001 15.475 1.00 97.06 311 PHE A CA 1
ATOM 2497 C C . PHE A 1 311 ? 7.237 3.280 15.858 1.00 97.06 311 PHE A C 1
ATOM 2499 O O . PHE A 1 311 ? 7.530 4.328 16.443 1.00 97.06 311 PHE A O 1
ATOM 2506 N N . ASP A 1 312 ? 8.130 2.352 15.523 1.00 93.69 312 ASP A N 1
ATOM 2507 C CA . ASP A 1 312 ? 9.572 2.534 15.681 1.00 93.69 312 ASP A CA 1
ATOM 2508 C C . ASP A 1 312 ? 10.167 3.225 14.451 1.00 93.69 312 ASP A C 1
ATOM 2510 O O . ASP A 1 312 ? 9.820 2.926 13.304 1.00 93.69 312 ASP A O 1
ATOM 2514 N N . TYR A 1 313 ? 11.078 4.161 14.698 1.00 92.50 313 TYR A N 1
ATOM 2515 C CA . TYR A 1 313 ? 11.786 4.917 13.676 1.00 92.50 313 TYR A CA 1
ATOM 2516 C C . TYR A 1 313 ? 13.271 4.985 14.005 1.00 92.50 313 TYR A C 1
ATOM 2518 O O . TYR A 1 313 ? 13.670 5.495 15.055 1.00 92.50 313 TYR A O 1
ATOM 2526 N N . LEU A 1 314 ? 14.088 4.481 13.086 1.00 92.12 314 LEU A N 1
ATOM 2527 C CA . LEU A 1 314 ? 15.536 4.600 13.162 1.00 92.12 314 LEU A CA 1
ATOM 2528 C C . LEU A 1 314 ? 15.945 6.019 12.747 1.00 92.12 314 LEU A C 1
ATOM 2530 O O . LEU A 1 314 ? 15.535 6.459 11.675 1.00 92.12 314 LEU A O 1
ATOM 2534 N N . PRO A 1 315 ? 16.759 6.752 13.520 1.00 90.81 315 PRO A N 1
ATOM 2535 C CA . PRO A 1 315 ? 17.254 8.058 13.087 1.00 90.81 315 PRO A CA 1
ATOM 2536 C C . PRO A 1 315 ? 17.969 8.012 11.728 1.00 90.81 315 PRO A C 1
ATOM 2538 O O . PRO A 1 315 ? 17.839 8.952 10.945 1.00 90.81 315 PRO A O 1
ATOM 2541 N N . LEU A 1 316 ? 18.617 6.889 11.386 1.00 89.88 316 LEU A N 1
ATOM 2542 C CA . LEU A 1 316 ? 19.220 6.648 10.068 1.00 89.88 316 LEU A CA 1
ATOM 2543 C C . LEU A 1 316 ? 18.224 6.821 8.906 1.00 89.88 316 LEU A C 1
ATOM 2545 O O . LEU A 1 316 ? 18.600 7.266 7.819 1.00 89.88 316 LEU A O 1
ATOM 2549 N N . ASN A 1 317 ? 16.937 6.535 9.136 1.00 89.44 317 ASN A N 1
ATOM 2550 C CA . ASN A 1 317 ? 15.873 6.710 8.150 1.00 89.44 317 ASN A CA 1
ATOM 2551 C C . ASN A 1 317 ? 15.613 8.183 7.773 1.00 89.44 317 ASN A C 1
ATOM 2553 O O . ASN A 1 317 ? 14.963 8.422 6.755 1.00 89.44 317 ASN A O 1
ATOM 2557 N N . SER A 1 318 ? 16.128 9.156 8.538 1.00 87.56 318 SER A N 1
ATOM 2558 C CA . SER A 1 318 ? 16.006 10.596 8.235 1.00 87.56 318 SER A CA 1
ATOM 2559 C C . SER A 1 318 ? 16.753 11.018 6.969 1.00 87.56 318 SER A C 1
ATOM 2561 O O . SER A 1 318 ? 16.367 11.999 6.339 1.00 87.56 318 SER A O 1
ATOM 2563 N N . ASN A 1 319 ? 17.731 10.222 6.522 1.00 83.31 319 ASN A N 1
ATOM 2564 C CA . ASN A 1 319 ? 18.391 10.400 5.227 1.00 83.31 319 ASN A CA 1
ATOM 2565 C C . ASN A 1 319 ? 17.436 10.196 4.033 1.00 83.31 319 ASN A C 1
ATOM 2567 O O . ASN A 1 319 ? 17.750 10.581 2.908 1.00 83.31 319 ASN A O 1
ATOM 2571 N N . PHE A 1 320 ? 16.262 9.601 4.266 1.00 82.75 320 PHE A N 1
ATOM 2572 C CA . PHE A 1 320 ? 15.277 9.283 3.241 1.00 82.75 320 PHE A CA 1
ATOM 2573 C C . PHE A 1 320 ? 14.005 10.092 3.470 1.00 82.75 320 PHE A C 1
ATOM 2575 O O . PHE A 1 320 ? 13.138 9.716 4.263 1.00 82.75 320 PHE A O 1
ATOM 2582 N N . ASP A 1 321 ? 13.891 11.218 2.763 1.00 82.31 321 ASP A N 1
ATOM 2583 C CA . ASP A 1 321 ? 12.701 12.069 2.827 1.00 82.31 321 ASP A CA 1
ATOM 2584 C C . ASP A 1 321 ? 11.464 11.294 2.335 1.00 82.31 321 ASP A C 1
ATOM 2586 O O . ASP A 1 321 ? 11.554 10.568 1.345 1.00 82.31 321 ASP A O 1
ATOM 2590 N N . MET A 1 322 ? 10.299 11.441 2.977 1.00 87.44 322 MET A N 1
ATOM 2591 C CA . MET A 1 322 ? 9.041 10.835 2.497 1.00 87.44 322 MET A CA 1
ATOM 2592 C C . MET A 1 322 ? 8.623 11.303 1.087 1.00 87.44 322 MET A C 1
ATOM 2594 O O . MET A 1 322 ? 7.805 10.647 0.434 1.00 87.44 322 MET A O 1
ATOM 2598 N N . GLY A 1 323 ? 9.151 12.432 0.618 1.00 86.00 323 GLY A N 1
ATOM 2599 C CA . GLY A 1 323 ? 9.032 12.943 -0.739 1.00 86.00 323 GLY A CA 1
ATOM 2600 C C . GLY A 1 323 ? 7.584 13.106 -1.190 1.00 86.00 323 GLY A C 1
ATOM 2601 O O . GLY A 1 323 ? 6.728 13.656 -0.488 1.00 86.00 323 GLY A O 1
ATOM 2602 N N . VAL A 1 324 ? 7.280 12.577 -2.377 1.00 87.50 324 VAL A N 1
ATOM 2603 C CA . VAL A 1 324 ? 5.938 12.632 -2.978 1.00 87.50 324 VAL A CA 1
ATOM 2604 C C . VAL A 1 324 ? 4.863 11.975 -2.097 1.00 87.50 324 VAL A C 1
ATOM 2606 O O . VAL A 1 324 ? 3.684 12.329 -2.188 1.00 87.50 324 VAL A O 1
ATOM 2609 N N . TYR A 1 325 ? 5.225 11.052 -1.200 1.00 91.69 325 TYR A N 1
ATOM 2610 C CA . TYR A 1 325 ? 4.250 10.336 -0.378 1.00 91.69 325 TYR A CA 1
ATOM 2611 C C . TYR A 1 325 ? 3.578 11.205 0.694 1.00 91.69 325 TYR A C 1
ATOM 2613 O O . TYR A 1 325 ? 2.442 10.913 1.080 1.00 91.69 325 TYR A O 1
ATOM 2621 N N . VAL A 1 326 ? 4.193 12.321 1.099 1.00 93.88 326 VAL A N 1
ATOM 2622 C CA . VAL A 1 326 ? 3.519 13.354 1.908 1.00 93.88 326 VAL A CA 1
ATOM 2623 C C . VAL A 1 326 ? 2.356 13.992 1.130 1.00 93.88 326 VAL A C 1
ATOM 2625 O O . VAL A 1 326 ? 1.269 14.190 1.682 1.00 93.88 326 VAL A O 1
ATOM 2628 N N . LEU A 1 327 ? 2.530 14.237 -0.176 1.00 93.81 327 LEU A N 1
ATOM 2629 C CA . LEU A 1 327 ? 1.472 14.762 -1.049 1.00 93.81 327 LEU A CA 1
ATOM 2630 C C . LEU A 1 327 ? 0.350 13.736 -1.255 1.00 93.81 327 LEU A C 1
ATOM 2632 O O . LEU A 1 327 ? -0.828 14.102 -1.233 1.00 93.81 327 LEU A O 1
ATOM 2636 N N . PHE A 1 328 ? 0.695 12.449 -1.397 1.00 90.88 328 PHE A N 1
ATOM 2637 C CA . PHE A 1 328 ? -0.287 11.361 -1.476 1.00 90.88 328 PHE A CA 1
ATOM 2638 C C . PHE A 1 328 ? -1.195 11.309 -0.241 1.00 90.88 328 PHE A C 1
ATOM 2640 O O . PHE A 1 328 ? -2.412 11.188 -0.394 1.00 90.88 328 PHE A O 1
ATOM 2647 N N . LEU A 1 329 ? -0.640 11.433 0.971 1.00 92.94 329 LEU A N 1
ATOM 2648 C CA . LEU A 1 329 ? -1.439 11.470 2.201 1.00 92.94 329 LEU A CA 1
ATOM 2649 C C . LEU A 1 329 ? -2.336 12.706 2.264 1.00 92.94 329 LEU A C 1
ATOM 2651 O O . LEU A 1 329 ? -3.533 12.580 2.527 1.00 92.94 329 LEU A O 1
ATOM 2655 N N . ALA A 1 330 ? -1.791 13.884 1.952 1.00 94.06 330 ALA A N 1
ATOM 2656 C CA . ALA A 1 330 ? -2.562 15.122 1.929 1.00 94.06 330 ALA A CA 1
ATOM 2657 C C . ALA A 1 330 ? -3.740 15.049 0.947 1.00 94.06 330 ALA A C 1
ATOM 2659 O O . ALA A 1 330 ? -4.862 15.413 1.297 1.00 94.06 330 ALA A O 1
ATOM 2660 N N . LYS A 1 331 ? -3.512 14.505 -0.254 1.00 91.69 331 LYS A N 1
ATOM 2661 C CA . LYS A 1 331 ? -4.565 14.250 -1.240 1.00 91.69 331 LYS A CA 1
ATOM 2662 C C . LYS A 1 331 ? -5.589 13.238 -0.732 1.00 91.69 331 LYS A C 1
ATOM 2664 O O . LYS A 1 331 ? -6.782 13.484 -0.828 1.00 91.69 331 LYS A O 1
ATOM 2669 N N . ARG A 1 332 ? -5.154 12.115 -0.153 1.00 88.31 332 ARG A N 1
ATOM 2670 C CA . ARG A 1 332 ? -6.073 11.104 0.399 1.00 88.31 332 ARG A CA 1
ATOM 2671 C C . ARG A 1 332 ? -7.003 11.705 1.453 1.00 88.31 332 ARG A C 1
ATOM 2673 O O . ARG A 1 332 ? -8.167 11.327 1.565 1.00 88.31 332 ARG A O 1
ATOM 2680 N N . TRP A 1 333 ? -6.494 12.627 2.259 1.00 90.75 333 TRP A N 1
ATOM 2681 C CA . TRP A 1 333 ? -7.275 13.254 3.314 1.00 90.75 333 TRP A CA 1
ATOM 2682 C C . TRP A 1 333 ? -8.054 14.484 2.857 1.00 90.75 333 TRP A C 1
ATOM 2684 O O . TRP A 1 333 ? -8.938 14.898 3.600 1.00 90.75 333 TRP A O 1
ATOM 2694 N N . SER A 1 334 ? -7.799 15.030 1.663 1.00 89.12 334 SER A N 1
ATOM 2695 C CA . SER A 1 334 ? -8.472 16.243 1.179 1.00 89.12 334 SER A CA 1
ATOM 2696 C C . SER A 1 334 ? -9.962 16.051 0.916 1.00 89.12 334 SER A C 1
ATOM 2698 O O . SER A 1 334 ? -10.728 17.000 1.039 1.00 89.12 334 SER A O 1
ATOM 2700 N N . ALA A 1 335 ? -10.377 14.816 0.627 1.00 75.38 335 ALA A N 1
ATOM 2701 C CA . ALA A 1 335 ? -11.778 14.433 0.486 1.00 75.38 335 ALA A CA 1
ATOM 2702 C C . ALA A 1 335 ? -12.519 14.286 1.834 1.00 75.38 335 ALA A C 1
ATOM 2704 O O . ALA A 1 335 ? -13.710 13.997 1.842 1.00 75.38 335 ALA A O 1
ATOM 2705 N N . ASN A 1 336 ? -11.836 14.447 2.977 1.00 71.69 336 ASN A N 1
ATOM 2706 C CA . ASN A 1 336 ? -12.399 14.212 4.308 1.00 71.69 336 ASN A CA 1
ATOM 2707 C C . ASN A 1 336 ? -12.507 15.506 5.131 1.00 71.69 336 ASN A C 1
ATOM 2709 O O . ASN A 1 336 ? -11.570 16.299 5.179 1.00 71.69 336 ASN A O 1
ATOM 2713 N N . GLU A 1 337 ? -13.576 15.640 5.922 1.00 66.06 337 GLU A N 1
ATOM 2714 C CA . GLU A 1 337 ? -13.785 16.775 6.848 1.00 66.06 337 GLU A CA 1
ATOM 2715 C C . GLU A 1 337 ? -12.672 16.914 7.905 1.00 66.06 337 GLU A C 1
ATOM 2717 O O . GLU A 1 337 ? -12.425 17.987 8.443 1.00 66.06 337 GLU A O 1
ATOM 2722 N N . LYS A 1 338 ? -11.933 15.831 8.176 1.00 82.75 338 LYS A N 1
ATOM 2723 C CA . LYS A 1 338 ? -10.846 15.782 9.170 1.00 82.75 338 LYS A CA 1
ATOM 2724 C C . LYS A 1 338 ? -9.490 16.277 8.637 1.00 82.75 338 LYS A C 1
ATOM 2726 O O . LYS A 1 338 ? -8.478 16.072 9.315 1.00 82.75 338 LYS A O 1
ATOM 2731 N N . LEU A 1 339 ? -9.436 16.869 7.438 1.00 88.62 339 LEU A N 1
ATOM 2732 C CA . LEU A 1 339 ? -8.188 17.287 6.786 1.00 88.62 339 LEU A CA 1
ATOM 2733 C C . LEU A 1 339 ? -7.277 18.138 7.696 1.00 88.62 339 LEU A C 1
ATOM 2735 O O . LEU A 1 339 ? -6.118 17.736 7.849 1.00 88.62 339 LEU A O 1
ATOM 2739 N N . PRO A 1 340 ? -7.746 19.229 8.348 1.00 91.50 340 PRO A N 1
ATOM 2740 C CA . PRO A 1 340 ? -6.874 20.073 9.170 1.00 91.50 340 PRO A CA 1
ATOM 2741 C C . PRO A 1 340 ? -6.169 19.288 10.272 1.00 91.50 340 PRO A C 1
ATOM 2743 O O . PRO A 1 340 ? -4.941 19.286 10.373 1.00 91.50 340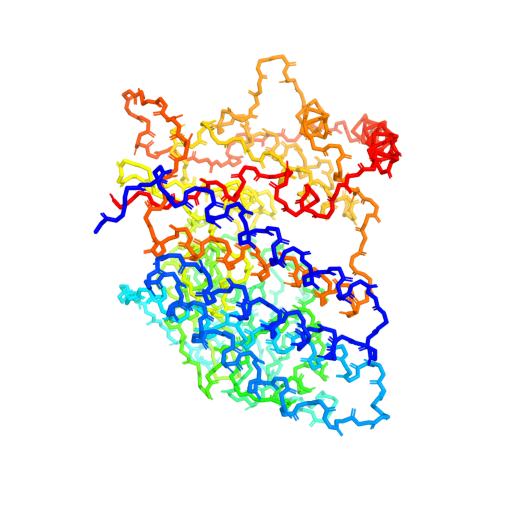 PRO A O 1
ATOM 2746 N N . LYS A 1 341 ? -6.941 18.519 11.045 1.00 91.94 341 LYS A N 1
ATOM 2747 C CA . LYS A 1 341 ? -6.417 17.707 12.145 1.00 91.94 341 LYS A CA 1
ATOM 2748 C C . LYS A 1 341 ? -5.429 16.645 11.662 1.00 91.94 341 LYS A C 1
ATOM 2750 O O . LYS A 1 341 ? -4.429 16.401 12.332 1.00 91.94 341 LYS A O 1
ATOM 2755 N N . ARG A 1 342 ? -5.689 15.998 10.520 1.00 93.56 342 ARG A N 1
ATOM 2756 C CA . ARG A 1 342 ? -4.787 14.972 9.970 1.00 93.56 342 ARG A CA 1
ATOM 2757 C C . ARG A 1 342 ? -3.465 15.568 9.495 1.00 93.56 342 ARG A C 1
ATOM 2759 O O . ARG A 1 342 ? -2.417 15.005 9.789 1.00 93.56 342 ARG A O 1
ATOM 2766 N N . LEU A 1 343 ? -3.492 16.721 8.836 1.00 94.88 343 LEU A N 1
ATOM 2767 C CA . LEU A 1 343 ? -2.270 17.391 8.400 1.00 94.88 343 LEU A CA 1
ATOM 2768 C C . LEU A 1 343 ? -1.444 17.938 9.575 1.00 94.88 343 LEU A C 1
ATOM 2770 O O . LEU A 1 343 ? -0.224 17.810 9.559 1.00 94.88 343 LEU A O 1
ATOM 2774 N N . GLN A 1 344 ? -2.085 18.456 10.627 1.00 94.56 344 GLN A N 1
ATOM 2775 C CA . GLN A 1 344 ? -1.381 18.855 11.854 1.00 94.56 344 GLN A CA 1
ATOM 2776 C C . GLN A 1 344 ? -0.716 17.662 12.559 1.00 94.56 344 GLN A C 1
ATOM 2778 O O . GLN A 1 344 ? 0.443 17.748 12.958 1.00 94.56 344 GLN A O 1
ATOM 2783 N N . LYS A 1 345 ? -1.421 16.527 12.671 1.00 96.38 345 LYS A N 1
ATOM 2784 C CA . LYS A 1 345 ? -0.844 15.279 13.195 1.00 96.38 345 LYS A CA 1
ATOM 2785 C C . LYS A 1 345 ? 0.339 14.806 12.352 1.00 96.38 345 LYS A C 1
ATOM 2787 O O . LYS A 1 345 ? 1.371 14.458 12.909 1.00 96.38 345 LYS A O 1
ATOM 2792 N N . MET A 1 346 ? 0.195 14.810 11.025 1.00 97.00 346 MET A N 1
ATOM 2793 C CA . MET A 1 346 ? 1.275 14.430 10.114 1.00 97.00 346 MET A CA 1
ATOM 2794 C C . MET A 1 346 ? 2.501 15.316 10.332 1.00 97.00 346 MET A C 1
ATOM 2796 O O . MET A 1 346 ? 3.586 14.786 10.509 1.00 97.00 346 MET A O 1
ATOM 2800 N N . TYR A 1 347 ? 2.328 16.638 10.406 1.00 96.69 347 TYR A N 1
ATOM 2801 C CA . TYR A 1 347 ? 3.420 17.567 10.702 1.00 96.69 347 TYR A CA 1
ATOM 2802 C C . TYR A 1 347 ? 4.129 17.241 12.019 1.00 96.69 347 TYR A C 1
ATOM 2804 O O . TYR A 1 347 ? 5.348 17.129 12.042 1.00 96.69 347 TYR A O 1
ATOM 2812 N N . TYR A 1 348 ? 3.369 17.000 13.089 1.00 97.44 348 TYR A N 1
ATOM 2813 C CA . TYR A 1 348 ? 3.922 16.640 14.396 1.00 97.44 348 TYR A CA 1
ATOM 2814 C C . TYR A 1 348 ? 4.751 15.344 14.366 1.00 97.44 348 TYR A C 1
ATOM 2816 O O . TYR A 1 348 ? 5.802 15.257 15.000 1.00 97.44 348 TYR A O 1
ATOM 2824 N N . LEU A 1 349 ? 4.300 14.337 13.613 1.00 97.56 349 LEU A N 1
ATOM 2825 C CA . LEU A 1 349 ? 5.049 13.091 13.423 1.00 97.56 349 LEU A CA 1
ATOM 2826 C C . LEU A 1 349 ? 6.312 13.332 12.583 1.00 97.56 349 LEU A C 1
ATOM 2828 O O . LEU A 1 349 ? 7.387 12.873 12.958 1.00 97.56 349 LEU A O 1
ATOM 2832 N N . LEU A 1 350 ? 6.208 14.101 11.494 1.00 96.19 350 LEU A N 1
ATOM 2833 C CA . LEU A 1 350 ? 7.348 14.447 10.638 1.00 96.19 350 LEU A CA 1
ATOM 2834 C C . LEU A 1 350 ? 8.428 15.223 11.406 1.00 96.19 350 LEU A C 1
ATOM 2836 O O . LEU A 1 350 ? 9.612 14.995 11.170 1.00 96.19 350 LEU A O 1
ATOM 2840 N N . GLN A 1 351 ? 8.047 16.091 12.350 1.00 95.50 351 GLN A N 1
ATOM 2841 C CA . GLN A 1 351 ? 9.000 16.786 13.222 1.00 95.50 351 GLN A CA 1
ATOM 2842 C C . GLN A 1 351 ? 9.804 15.801 14.078 1.00 95.50 351 GLN A C 1
ATOM 2844 O O . GLN A 1 351 ? 11.028 15.892 14.118 1.00 95.50 351 GLN A O 1
ATOM 2849 N N . GLN A 1 352 ? 9.143 14.828 14.714 1.00 95.31 352 GLN A N 1
ATOM 2850 C CA . GLN A 1 352 ? 9.830 13.796 15.504 1.00 95.31 352 GLN A CA 1
ATOM 2851 C C . GLN A 1 352 ? 10.741 12.909 14.645 1.00 95.31 352 GLN A C 1
ATOM 2853 O O . GLN A 1 352 ? 11.784 12.467 15.108 1.00 95.31 352 GLN A O 1
ATOM 2858 N N . MET A 1 353 ? 10.362 12.673 13.387 1.00 94.38 353 MET A N 1
ATOM 2859 C CA . MET A 1 353 ? 11.145 11.886 12.429 1.00 94.38 353 MET A CA 1
ATOM 2860 C C . MET A 1 353 ? 12.337 12.656 11.826 1.00 94.38 353 MET A C 1
ATOM 2862 O O . MET A 1 353 ? 13.095 12.081 11.043 1.00 94.38 353 MET A O 1
ATOM 2866 N N . GLY A 1 354 ? 12.495 13.952 12.123 1.00 92.56 354 GLY A N 1
ATOM 2867 C CA . GLY A 1 354 ? 13.519 14.798 11.494 1.00 92.56 354 GLY A CA 1
ATOM 2868 C C . GLY A 1 354 ? 13.252 15.098 10.012 1.00 92.56 354 GLY A C 1
ATOM 2869 O O . GLY A 1 354 ? 14.172 15.403 9.265 1.00 92.56 354 GLY A O 1
ATOM 2870 N N . GLN A 1 355 ? 11.995 14.995 9.572 1.00 92.75 355 GLN A N 1
ATOM 2871 C CA . GLN A 1 355 ? 11.563 15.155 8.173 1.00 92.75 355 GLN A CA 1
ATOM 2872 C C . GLN A 1 355 ? 11.085 16.589 7.854 1.00 92.75 355 GLN A C 1
ATOM 2874 O O . GLN A 1 355 ? 10.636 16.878 6.744 1.00 92.75 355 GLN A O 1
ATOM 2879 N N . VAL A 1 356 ? 11.159 17.491 8.838 1.00 95.00 356 VAL A N 1
ATOM 2880 C CA . VAL A 1 356 ? 10.855 18.923 8.707 1.00 95.00 356 VAL A CA 1
ATOM 2881 C C . VAL A 1 356 ? 12.176 19.687 8.658 1.00 95.00 356 VAL A C 1
ATOM 2883 O O . VAL A 1 356 ? 12.975 19.600 9.591 1.00 95.00 356 VAL A O 1
ATOM 2886 N N . ARG A 1 357 ? 12.421 20.406 7.558 1.00 93.06 357 ARG A N 1
ATOM 2887 C CA . ARG A 1 357 ? 13.656 21.170 7.332 1.00 93.06 357 ARG A CA 1
ATOM 2888 C C . ARG A 1 357 ? 13.658 22.460 8.152 1.00 93.06 357 ARG A C 1
ATOM 2890 O O . ARG A 1 357 ? 12.613 23.000 8.514 1.00 93.06 357 ARG A O 1
ATOM 2897 N N . GLU A 1 358 ? 14.850 22.992 8.408 1.00 92.81 358 GLU A N 1
ATOM 2898 C CA . GLU A 1 358 ? 15.003 24.290 9.067 1.00 92.81 358 GLU A CA 1
ATOM 2899 C C . GLU A 1 358 ? 14.227 25.386 8.309 1.00 92.81 358 GLU A C 1
ATOM 2901 O O . GLU A 1 358 ? 14.321 25.509 7.087 1.00 92.81 358 GLU A O 1
ATOM 2906 N N . GLY A 1 359 ? 13.428 26.171 9.038 1.00 93.38 359 GLY A N 1
ATOM 2907 C CA . GLY A 1 359 ? 12.575 27.223 8.474 1.00 93.38 359 GLY A CA 1
ATOM 2908 C C . GLY A 1 359 ? 11.170 26.775 8.046 1.00 93.38 359 GLY A C 1
ATOM 2909 O O . GLY A 1 359 ? 10.339 27.635 7.739 1.00 93.38 359 GLY A O 1
ATOM 2910 N N . GLU A 1 360 ? 10.867 25.474 8.067 1.00 95.31 360 GLU A N 1
ATOM 2911 C CA . GLU A 1 360 ? 9.505 24.954 7.917 1.00 95.31 360 GLU A CA 1
ATOM 2912 C C . GLU A 1 360 ? 8.788 24.997 9.278 1.00 95.31 360 GLU A C 1
ATOM 2914 O O . GLU A 1 360 ? 9.126 24.278 10.212 1.00 95.31 360 GLU A O 1
ATOM 2919 N N . ASN A 1 361 ? 7.811 25.893 9.396 1.00 92.94 361 ASN A N 1
ATOM 2920 C CA . ASN A 1 361 ? 7.041 26.188 10.605 1.00 92.94 361 ASN A CA 1
ATOM 2921 C C . ASN A 1 361 ? 5.650 25.539 10.599 1.00 92.94 361 ASN A C 1
ATOM 2923 O O . ASN A 1 361 ? 5.028 25.428 11.656 1.00 92.94 361 ASN A O 1
ATOM 2927 N N . ASP A 1 362 ? 5.144 25.127 9.432 1.00 93.44 362 ASP A N 1
ATOM 2928 C CA . ASP A 1 362 ? 3.875 24.415 9.307 1.00 93.44 362 ASP A CA 1
ATOM 2929 C C . ASP A 1 362 ? 3.868 23.380 8.170 1.00 93.44 362 ASP A C 1
ATOM 2931 O O . ASP A 1 362 ? 4.767 23.303 7.329 1.00 93.44 362 ASP A O 1
ATOM 2935 N N . ILE A 1 363 ? 2.802 22.576 8.141 1.00 95.12 363 ILE A N 1
ATOM 2936 C CA . ILE A 1 363 ? 2.618 21.509 7.155 1.00 95.12 363 ILE A CA 1
ATOM 2937 C C . ILE A 1 363 ? 2.541 22.009 5.714 1.00 95.12 363 ILE A C 1
ATOM 2939 O O . ILE A 1 363 ? 2.905 21.276 4.799 1.00 95.12 363 ILE A O 1
ATOM 2943 N N . PHE A 1 364 ? 2.078 23.237 5.477 1.00 95.94 364 PHE A N 1
ATOM 2944 C CA . PHE A 1 364 ? 1.960 23.761 4.122 1.00 95.94 364 PHE A CA 1
ATOM 2945 C C . PHE A 1 364 ? 3.327 24.071 3.534 1.00 95.94 364 PHE A C 1
ATOM 2947 O O . PHE A 1 364 ? 3.504 23.885 2.337 1.00 95.94 364 PHE A O 1
ATOM 2954 N N . GLN A 1 365 ? 4.301 24.472 4.350 1.00 96.19 365 GLN A N 1
ATOM 2955 C CA . GLN A 1 365 ? 5.676 24.664 3.887 1.00 96.19 365 GLN A CA 1
ATOM 2956 C C . GLN A 1 365 ? 6.327 23.333 3.486 1.00 96.19 365 GLN A C 1
ATOM 2958 O O . GLN A 1 365 ? 6.908 23.252 2.404 1.00 96.19 365 GLN A O 1
ATOM 2963 N N . VAL A 1 366 ? 6.105 22.273 4.271 1.00 96.38 366 VAL A N 1
ATOM 2964 C CA . VAL A 1 366 ? 6.528 20.903 3.922 1.00 96.38 366 VAL A CA 1
ATOM 2965 C C . VAL A 1 366 ? 5.873 20.445 2.609 1.00 96.38 366 VAL A C 1
ATOM 2967 O O . VAL A 1 366 ? 6.541 19.935 1.710 1.00 96.38 366 VAL A O 1
ATOM 2970 N N . LEU A 1 367 ? 4.560 20.661 2.458 1.00 96.69 367 LEU A N 1
ATOM 2971 C CA . LEU A 1 367 ? 3.816 20.314 1.240 1.00 96.69 367 LEU A CA 1
ATOM 2972 C C . LEU A 1 367 ? 4.274 21.128 0.018 1.00 96.69 367 LEU A C 1
ATOM 2974 O O . LEU A 1 367 ? 4.380 20.586 -1.083 1.00 96.69 367 LEU A O 1
ATOM 2978 N N . GLU A 1 368 ? 4.541 22.424 0.193 1.00 96.19 368 GLU A N 1
ATOM 2979 C CA . GLU A 1 368 ? 5.059 23.307 -0.855 1.00 96.19 368 GLU A CA 1
ATOM 2980 C C . GLU A 1 368 ? 6.420 22.818 -1.349 1.00 96.19 368 GLU A C 1
ATOM 2982 O O . GLU A 1 368 ? 6.603 22.678 -2.559 1.00 96.19 368 GLU A O 1
ATOM 2987 N N . ARG A 1 369 ? 7.340 22.489 -0.434 1.00 94.94 369 ARG A N 1
ATOM 2988 C CA . ARG A 1 369 ? 8.634 21.893 -0.771 1.00 94.94 369 ARG A CA 1
ATOM 2989 C C . ARG A 1 369 ? 8.467 20.580 -1.529 1.00 94.94 369 ARG A C 1
ATOM 2991 O O . ARG A 1 369 ? 8.989 20.454 -2.635 1.00 94.94 369 ARG A O 1
ATOM 2998 N N . ALA A 1 370 ? 7.694 19.642 -0.983 1.00 93.50 370 ALA A N 1
ATOM 2999 C CA . ALA A 1 370 ? 7.492 18.336 -1.600 1.00 93.50 370 ALA A CA 1
ATOM 3000 C C . ALA A 1 370 ? 6.916 18.455 -3.025 1.00 93.50 370 ALA A C 1
ATOM 3002 O O . ALA A 1 370 ? 7.331 17.722 -3.921 1.00 93.50 370 ALA A O 1
ATOM 3003 N N . HIS A 1 371 ? 6.001 19.400 -3.274 1.00 94.19 371 HIS A N 1
ATOM 3004 C CA . HIS A 1 371 ? 5.440 19.631 -4.611 1.00 94.19 371 HIS A CA 1
ATOM 3005 C C . HIS A 1 371 ? 6.366 20.436 -5.537 1.00 94.19 371 HIS A C 1
ATOM 3007 O O . HIS A 1 371 ? 6.263 20.319 -6.758 1.00 94.19 371 HIS A O 1
ATOM 3013 N N . LEU A 1 372 ? 7.250 21.284 -5.009 1.00 92.19 372 LEU A N 1
ATOM 3014 C CA . LEU A 1 372 ? 8.297 21.919 -5.818 1.00 92.19 372 LEU A CA 1
ATOM 3015 C C . LEU A 1 372 ? 9.291 20.879 -6.336 1.00 92.19 372 LEU A C 1
ATOM 3017 O O . LEU A 1 372 ? 9.674 20.947 -7.500 1.00 92.19 372 LEU A O 1
ATOM 3021 N N . GLU A 1 373 ? 9.653 19.919 -5.488 1.00 88.88 373 GLU A N 1
ATOM 3022 C CA . GLU A 1 373 ? 10.521 18.791 -5.836 1.00 88.88 373 GLU A CA 1
ATOM 3023 C C . GLU A 1 373 ? 9.794 17.780 -6.751 1.00 88.88 373 GLU A C 1
ATOM 3025 O O . GLU A 1 373 ? 10.429 17.144 -7.585 1.00 88.88 373 GLU A O 1
ATOM 3030 N N . ASN A 1 374 ? 8.459 17.679 -6.661 1.00 86.81 374 ASN A N 1
ATOM 3031 C CA . ASN A 1 374 ? 7.634 16.734 -7.431 1.00 86.81 374 ASN A CA 1
ATOM 3032 C C . ASN A 1 374 ? 6.461 17.428 -8.162 1.00 86.81 374 ASN A C 1
ATOM 3034 O O . ASN A 1 374 ? 5.291 17.160 -7.864 1.00 86.81 374 ASN A O 1
ATOM 3038 N N . PRO A 1 375 ? 6.722 18.321 -9.139 1.00 86.50 375 PRO A N 1
ATOM 3039 C CA . PRO A 1 375 ? 5.681 19.135 -9.772 1.00 86.50 375 PRO A CA 1
ATOM 3040 C C . PRO A 1 375 ? 4.746 18.337 -10.690 1.00 86.50 375 PRO A C 1
ATOM 3042 O O . PRO A 1 375 ? 3.715 18.861 -11.109 1.00 86.50 375 PRO A O 1
ATOM 3045 N N . PHE A 1 376 ? 5.088 17.086 -11.008 1.00 82.62 376 PHE A N 1
ATOM 3046 C CA . PHE A 1 376 ? 4.247 16.160 -11.768 1.00 82.62 376 PHE A CA 1
ATOM 3047 C C . PHE A 1 376 ? 3.068 15.615 -10.949 1.00 82.62 376 PHE A C 1
ATOM 3049 O O . PHE A 1 376 ? 2.096 15.136 -11.537 1.00 82.62 376 PHE A O 1
ATOM 3056 N N . PHE A 1 377 ? 3.129 15.679 -9.611 1.00 85.88 377 PHE A N 1
ATOM 3057 C CA . PHE A 1 377 ? 2.049 15.192 -8.761 1.00 85.88 377 PHE A CA 1
ATOM 3058 C C . PHE A 1 377 ? 0.769 15.989 -9.026 1.00 85.88 377 PHE A C 1
ATOM 3060 O O . PHE A 1 377 ? 0.751 17.218 -8.976 1.00 85.88 377 PHE A O 1
ATOM 3067 N N . ASP A 1 378 ? -0.318 15.280 -9.318 1.00 86.56 378 ASP A N 1
ATOM 3068 C CA . ASP A 1 378 ? -1.596 15.890 -9.664 1.00 86.56 378 ASP A CA 1
ATOM 3069 C C . ASP A 1 378 ? -2.629 15.612 -8.571 1.00 86.56 378 ASP A C 1
ATOM 3071 O O . ASP A 1 378 ? -3.113 14.482 -8.421 1.00 86.56 378 ASP A O 1
ATOM 3075 N N . PHE A 1 379 ? -2.983 16.653 -7.816 1.00 87.62 379 PHE A N 1
ATOM 3076 C CA . PHE A 1 379 ? -4.011 16.587 -6.776 1.00 87.62 379 PHE A CA 1
ATOM 3077 C C . PHE A 1 379 ? -5.411 16.292 -7.323 1.00 87.62 379 PHE A C 1
ATOM 3079 O O . PHE A 1 379 ? -6.221 15.747 -6.578 1.00 87.62 379 PHE A O 1
ATOM 3086 N N . ASP A 1 380 ? -5.671 16.572 -8.600 1.00 85.88 380 ASP A N 1
ATOM 3087 C CA . ASP A 1 380 ? -6.978 16.374 -9.235 1.00 85.88 380 ASP A CA 1
ATOM 3088 C C . ASP A 1 380 ? -7.068 15.043 -10.003 1.00 85.88 380 ASP A C 1
ATOM 3090 O O . ASP A 1 380 ? -8.125 14.694 -10.526 1.00 85.88 380 ASP A O 1
ATOM 3094 N N . SER A 1 381 ? -5.968 14.283 -10.091 1.00 77.25 381 SER A N 1
ATOM 3095 C CA . SER A 1 381 ? -5.988 12.978 -10.762 1.00 77.25 381 SER A CA 1
ATOM 3096 C C . SER A 1 381 ? -6.821 11.961 -9.975 1.00 77.25 381 SER A C 1
ATOM 3098 O O . SER A 1 381 ? -6.582 11.718 -8.797 1.00 77.25 381 SER A O 1
ATOM 3100 N N . GLU A 1 382 ? -7.773 11.307 -10.620 1.00 66.50 382 GLU A N 1
ATOM 3101 C CA . GLU A 1 382 ? -8.498 10.172 -10.050 1.00 66.50 382 GLU A CA 1
ATOM 3102 C C . GLU A 1 382 ? -8.328 8.986 -10.996 1.00 66.50 382 GLU A C 1
ATOM 3104 O O . GLU A 1 382 ? -8.385 9.152 -12.215 1.00 66.50 382 GLU A O 1
ATOM 3109 N N . VAL A 1 383 ? -8.103 7.792 -10.442 1.00 61.81 383 VAL A N 1
ATOM 3110 C CA . VAL A 1 383 ? -8.238 6.550 -11.210 1.00 61.81 383 VAL A CA 1
ATOM 3111 C C . VAL A 1 383 ? -9.736 6.304 -11.301 1.00 61.81 383 VAL A C 1
ATOM 3113 O O . VAL A 1 383 ? -10.355 5.928 -10.312 1.00 61.81 383 VAL A O 1
ATOM 3116 N N . ARG A 1 384 ? -10.336 6.639 -12.444 1.00 58.22 384 ARG A N 1
ATOM 3117 C CA . ARG A 1 384 ? -11.800 6.655 -12.586 1.00 58.22 384 ARG A CA 1
ATOM 3118 C C . ARG A 1 384 ? -12.345 5.410 -13.269 1.00 58.22 384 ARG A C 1
ATOM 3120 O O . ARG A 1 384 ? -13.524 5.113 -13.108 1.00 58.22 384 ARG A O 1
ATOM 3127 N N . PHE A 1 385 ? -11.514 4.697 -14.031 1.00 72.00 385 PHE A N 1
ATOM 3128 C CA . PHE A 1 385 ? -11.975 3.608 -14.885 1.00 72.00 385 PHE A CA 1
ATOM 3129 C C . PHE A 1 385 ? -11.046 2.384 -14.833 1.00 72.00 385 PHE A C 1
ATOM 3131 O O . PHE A 1 385 ? -9.833 2.544 -14.692 1.00 72.00 385 PHE A O 1
ATOM 3138 N N . PRO A 1 386 ? -11.567 1.157 -15.038 1.00 76.50 386 PRO A N 1
ATOM 3139 C CA . PRO A 1 386 ? -10.756 -0.066 -15.087 1.00 76.50 386 PRO A CA 1
ATOM 3140 C C . PRO A 1 386 ? -9.570 -0.006 -16.067 1.00 76.50 386 PRO A C 1
ATOM 3142 O O . PRO A 1 386 ? -8.497 -0.542 -15.796 1.00 76.50 386 PRO A O 1
ATOM 3145 N N . ILE A 1 387 ? -9.714 0.708 -17.189 1.00 82.94 387 ILE A N 1
ATOM 3146 C CA . ILE A 1 387 ? -8.614 0.927 -18.142 1.00 82.94 387 ILE A CA 1
ATOM 3147 C C . ILE A 1 387 ? -7.433 1.694 -17.522 1.00 82.94 387 ILE A C 1
ATOM 3149 O O . ILE A 1 387 ? -6.276 1.415 -17.842 1.00 82.94 387 ILE A O 1
ATOM 3153 N N . ASP A 1 388 ? -7.697 2.621 -16.600 1.00 80.31 388 ASP A N 1
ATOM 3154 C CA . ASP A 1 388 ? -6.660 3.399 -15.920 1.00 80.31 388 ASP A CA 1
ATOM 3155 C C . ASP A 1 388 ? -5.863 2.525 -14.942 1.00 80.31 388 ASP A C 1
ATOM 3157 O O . ASP A 1 388 ? -4.654 2.723 -14.787 1.00 80.31 388 ASP A O 1
ATOM 3161 N N . VAL A 1 389 ? -6.502 1.506 -14.348 1.00 79.88 389 VAL A N 1
ATOM 3162 C CA . VAL A 1 389 ? -5.831 0.484 -13.527 1.00 79.88 389 VAL A CA 1
ATOM 3163 C C . VAL A 1 389 ? -4.854 -0.323 -14.378 1.00 79.88 389 VAL A C 1
ATOM 3165 O O . VAL A 1 389 ? -3.698 -0.484 -13.983 1.00 79.88 389 VAL A O 1
ATOM 3168 N N . VAL A 1 390 ? -5.264 -0.768 -15.572 1.00 86.44 390 VAL A N 1
ATOM 3169 C CA . VAL A 1 390 ? -4.383 -1.496 -16.506 1.00 86.44 390 VAL A CA 1
ATOM 3170 C C . VAL A 1 390 ? -3.199 -0.628 -16.933 1.00 86.44 390 VAL A C 1
ATOM 3172 O O . VAL A 1 390 ? -2.050 -1.069 -16.855 1.00 86.44 390 VAL A O 1
ATOM 3175 N N . ARG A 1 391 ? -3.442 0.634 -17.306 1.00 86.44 391 ARG A N 1
ATOM 3176 C CA . ARG A 1 391 ? -2.379 1.598 -17.643 1.00 86.44 391 ARG A CA 1
ATOM 3177 C C . ARG A 1 391 ? -1.411 1.801 -16.486 1.00 86.44 391 ARG A C 1
ATOM 3179 O O . ARG A 1 391 ? -0.196 1.780 -16.682 1.00 86.44 391 ARG A O 1
ATOM 3186 N N . TRP A 1 392 ? -1.917 1.949 -15.267 1.00 84.19 392 TRP A N 1
ATOM 3187 C CA . TRP A 1 392 ? -1.075 2.073 -14.084 1.00 84.19 392 TRP A CA 1
ATOM 3188 C C . TRP A 1 392 ? -0.258 0.802 -13.806 1.00 84.19 392 TRP A C 1
ATOM 3190 O O . TRP A 1 392 ? 0.960 0.904 -13.627 1.00 84.19 392 TRP A O 1
ATOM 3200 N N . LYS A 1 393 ? -0.877 -0.386 -13.848 1.00 87.31 393 LYS A N 1
ATOM 3201 C CA . LYS A 1 393 ? -0.189 -1.678 -13.676 1.00 87.31 393 LYS A CA 1
ATOM 3202 C C . LYS A 1 393 ? 0.871 -1.907 -14.758 1.00 87.31 393 LYS A C 1
ATOM 3204 O O . LYS A 1 393 ? 1.950 -2.391 -14.435 1.00 87.31 393 LYS A O 1
ATOM 3209 N N . SER A 1 394 ? 0.641 -1.463 -15.998 1.00 90.25 394 SER A N 1
ATOM 3210 C CA . SER A 1 394 ? 1.634 -1.560 -17.081 1.00 90.25 394 SER A CA 1
ATOM 3211 C C . SER A 1 394 ? 2.934 -0.801 -16.774 1.00 90.25 394 SER A C 1
ATOM 3213 O O . SER A 1 394 ? 4.029 -1.294 -17.035 1.00 90.25 394 SER A O 1
ATOM 3215 N N . ARG A 1 395 ? 2.841 0.370 -16.130 1.00 87.19 395 ARG A N 1
ATOM 3216 C CA . ARG A 1 395 ? 4.018 1.120 -15.661 1.00 87.19 395 ARG A CA 1
ATOM 3217 C C . ARG A 1 395 ? 4.700 0.427 -14.483 1.00 87.19 395 ARG A C 1
ATOM 3219 O O . ARG A 1 395 ? 5.919 0.485 -14.351 1.00 87.19 395 ARG A O 1
ATOM 3226 N N . LYS A 1 396 ? 3.919 -0.216 -13.613 1.00 87.62 396 LYS A N 1
ATOM 3227 C CA . LYS A 1 396 ? 4.431 -0.916 -12.431 1.00 87.62 396 LYS A CA 1
ATOM 3228 C C . LYS A 1 396 ? 5.168 -2.206 -12.780 1.00 87.62 396 LYS A C 1
ATOM 3230 O O . LYS A 1 396 ? 6.240 -2.422 -12.225 1.00 87.62 396 LYS A O 1
ATOM 3235 N N . ILE A 1 397 ? 4.672 -2.997 -13.732 1.00 90.12 397 ILE A N 1
ATOM 3236 C CA . ILE A 1 397 ? 5.375 -4.208 -14.173 1.00 90.12 397 ILE A CA 1
ATOM 3237 C C . ILE A 1 397 ? 6.711 -3.878 -14.852 1.00 90.12 397 ILE A C 1
ATOM 3239 O O . ILE A 1 397 ? 7.700 -4.554 -14.616 1.00 90.12 397 ILE A O 1
ATOM 3243 N N . VAL A 1 398 ? 6.802 -2.770 -15.594 1.00 89.75 398 VAL A N 1
ATOM 3244 C CA . VAL A 1 398 ? 8.082 -2.297 -16.151 1.00 89.75 398 VAL A CA 1
ATOM 3245 C C . VAL A 1 398 ? 9.099 -1.955 -15.055 1.00 89.75 398 VAL A C 1
ATOM 3247 O O . VAL A 1 398 ? 10.263 -2.343 -15.148 1.00 89.75 398 VAL A O 1
ATOM 3250 N N . LYS A 1 399 ? 8.663 -1.282 -13.983 1.00 87.25 399 LYS A N 1
ATOM 3251 C CA . LYS A 1 399 ? 9.515 -1.013 -12.810 1.00 87.25 399 LYS A CA 1
ATOM 3252 C C . LYS A 1 399 ? 9.906 -2.294 -12.072 1.00 87.25 399 LYS A C 1
ATOM 3254 O O . LYS A 1 399 ? 11.014 -2.388 -11.555 1.00 87.25 399 LYS A O 1
ATOM 3259 N N . GLN A 1 400 ? 9.006 -3.274 -12.018 1.00 89.69 400 GLN A N 1
ATOM 3260 C CA . GLN A 1 400 ? 9.299 -4.592 -11.468 1.00 89.69 400 GLN A CA 1
ATOM 3261 C C . GLN A 1 400 ? 10.412 -5.289 -12.264 1.00 89.69 400 GLN A C 1
ATOM 3263 O O . GLN A 1 400 ? 11.401 -5.689 -11.656 1.00 89.69 400 GLN A O 1
ATOM 3268 N N . ILE A 1 401 ? 10.289 -5.348 -13.596 1.00 89.62 401 ILE A N 1
ATOM 3269 C CA . ILE A 1 401 ? 11.289 -5.949 -14.491 1.00 89.62 401 ILE A CA 1
ATOM 3270 C C . ILE A 1 401 ? 12.668 -5.309 -14.274 1.00 89.62 401 ILE A C 1
ATOM 3272 O O . ILE A 1 401 ? 13.652 -6.027 -14.117 1.00 89.62 401 ILE A O 1
ATOM 3276 N N . ASP A 1 402 ? 12.752 -3.972 -14.228 1.00 87.75 402 ASP A N 1
ATOM 3277 C CA . ASP A 1 402 ? 14.025 -3.273 -13.984 1.00 87.75 402 ASP A CA 1
ATOM 3278 C C . ASP A 1 402 ? 14.620 -3.600 -12.608 1.00 87.75 402 ASP A C 1
ATOM 3280 O O . ASP A 1 402 ? 15.821 -3.841 -12.502 1.00 87.75 402 ASP A O 1
ATOM 3284 N N . ARG A 1 403 ? 13.792 -3.629 -11.558 1.00 86.75 403 ARG A N 1
ATOM 3285 C CA . ARG A 1 403 ? 14.230 -3.945 -10.193 1.00 86.75 403 ARG A CA 1
ATOM 3286 C C . ARG A 1 403 ? 14.761 -5.373 -10.082 1.00 86.75 403 ARG A C 1
ATOM 3288 O O . ARG A 1 403 ? 15.804 -5.583 -9.479 1.00 86.75 403 ARG A O 1
ATOM 3295 N N . GLU A 1 404 ? 14.050 -6.341 -10.642 1.00 87.81 404 GLU A N 1
ATOM 3296 C CA . GLU A 1 404 ? 14.417 -7.762 -10.590 1.00 87.81 404 GLU A CA 1
ATOM 3297 C C . GLU A 1 404 ? 15.626 -8.081 -11.454 1.00 87.81 404 GLU A C 1
ATOM 3299 O O . GLU A 1 404 ? 16.511 -8.811 -11.017 1.00 87.81 404 GLU A O 1
ATOM 3304 N N . PHE A 1 405 ? 15.726 -7.461 -12.632 1.00 87.56 405 PHE A N 1
ATOM 3305 C CA . PHE A 1 405 ? 16.952 -7.501 -13.422 1.00 87.56 405 PHE A CA 1
ATOM 3306 C C . PHE A 1 405 ? 18.127 -6.980 -12.590 1.00 87.56 405 PHE A C 1
ATOM 3308 O O . PHE A 1 405 ? 19.167 -7.623 -12.468 1.00 87.56 405 PHE A O 1
ATOM 3315 N N . ALA A 1 406 ? 17.943 -5.832 -11.949 1.00 83.12 406 ALA A N 1
ATOM 3316 C CA . ALA A 1 406 ? 18.998 -5.227 -11.170 1.00 83.12 406 ALA A CA 1
ATOM 3317 C C . ALA A 1 406 ? 19.382 -6.055 -9.926 1.00 83.12 406 ALA A C 1
ATOM 3319 O O . ALA A 1 406 ? 20.564 -6.147 -9.604 1.00 83.12 406 ALA A O 1
ATOM 3320 N N . TRP A 1 407 ? 18.414 -6.722 -9.289 1.00 83.00 407 TRP A N 1
ATOM 3321 C CA . TRP A 1 407 ? 18.654 -7.694 -8.218 1.00 83.00 407 TRP A CA 1
ATOM 3322 C C . TRP A 1 407 ? 19.426 -8.916 -8.736 1.00 83.00 407 TRP A C 1
ATOM 3324 O O . TRP A 1 407 ? 20.480 -9.248 -8.198 1.00 83.00 407 TRP A O 1
ATOM 3334 N N . LYS A 1 408 ? 18.964 -9.544 -9.825 1.00 85.69 408 LYS A N 1
ATOM 3335 C CA . LYS A 1 408 ? 19.574 -10.752 -10.405 1.00 85.69 408 LYS A CA 1
ATOM 3336 C C . LYS A 1 408 ? 21.050 -10.563 -10.752 1.00 85.69 408 LYS A C 1
ATOM 3338 O O . LYS A 1 408 ? 21.841 -11.484 -10.562 1.00 85.69 408 LYS A O 1
ATOM 3343 N N . PHE A 1 409 ? 21.402 -9.386 -11.261 1.00 84.62 409 PHE A N 1
ATOM 3344 C CA . PHE A 1 409 ? 22.749 -9.068 -11.735 1.00 84.62 409 PHE A CA 1
ATOM 3345 C C . PHE A 1 409 ? 23.562 -8.210 -10.750 1.00 84.62 409 PHE A C 1
ATOM 3347 O O . PHE A 1 409 ? 24.621 -7.705 -11.118 1.00 84.62 409 PHE A O 1
ATOM 3354 N N . GLY A 1 410 ? 23.100 -8.059 -9.501 1.00 76.31 410 GLY A N 1
ATOM 3355 C CA . GLY A 1 410 ? 23.876 -7.444 -8.419 1.00 76.31 410 GLY A CA 1
ATOM 3356 C C . GLY A 1 410 ? 24.221 -5.971 -8.648 1.00 76.31 410 GLY A C 1
ATOM 3357 O O . GLY A 1 410 ? 25.343 -5.546 -8.373 1.00 76.31 410 GLY A O 1
ATOM 3358 N N . PHE A 1 411 ? 23.286 -5.185 -9.187 1.00 73.88 411 PHE A N 1
ATOM 3359 C CA . PHE A 1 411 ? 23.490 -3.748 -9.349 1.00 73.88 411 PHE A CA 1
ATOM 3360 C C . PHE A 1 411 ? 23.491 -3.057 -7.977 1.00 73.88 411 PHE A C 1
ATOM 3362 O O . PHE A 1 411 ? 22.477 -3.128 -7.277 1.00 73.88 411 PHE A O 1
ATOM 3369 N N . PRO A 1 412 ? 24.575 -2.352 -7.606 1.00 62.12 412 PRO A N 1
ATOM 3370 C CA . PRO A 1 412 ? 24.668 -1.702 -6.308 1.00 62.12 412 PRO A CA 1
ATOM 3371 C C . PRO A 1 412 ? 23.669 -0.549 -6.195 1.00 62.12 412 PRO A C 1
ATOM 3373 O O . PRO A 1 412 ? 23.331 0.116 -7.184 1.00 62.12 412 PRO A O 1
ATOM 3376 N N . THR A 1 413 ? 23.236 -0.270 -4.968 1.00 58.88 413 THR A N 1
ATOM 3377 C CA . THR A 1 413 ? 22.600 1.008 -4.657 1.00 58.88 413 THR A CA 1
ATOM 3378 C C . THR A 1 413 ? 23.586 2.141 -4.829 1.00 58.88 413 THR A C 1
ATOM 3380 O O . THR A 1 413 ? 24.708 2.090 -4.347 1.00 58.88 413 THR A O 1
ATOM 3383 N N . VAL A 1 414 ? 23.134 3.223 -5.452 1.00 60.28 414 VAL A N 1
ATOM 3384 C CA . VAL A 1 414 ? 23.874 4.496 -5.508 1.00 60.28 414 VAL A CA 1
ATOM 3385 C C . VAL A 1 414 ? 23.617 5.377 -4.278 1.00 60.28 414 VAL A C 1
ATOM 3387 O O . VAL A 1 414 ? 23.903 6.571 -4.302 1.00 60.28 414 VAL A O 1
ATOM 3390 N N . LEU A 1 415 ? 23.034 4.815 -3.217 1.00 65.56 415 LEU A N 1
ATOM 3391 C CA . LEU A 1 415 ? 22.723 5.540 -1.991 1.00 65.56 415 LEU A CA 1
ATOM 3392 C C . LEU A 1 415 ? 23.943 5.541 -1.076 1.00 65.56 415 LEU A C 1
ATOM 3394 O O . LEU A 1 415 ? 24.239 4.536 -0.440 1.00 65.56 415 LEU A O 1
ATOM 3398 N N . ASP A 1 416 ? 24.622 6.680 -1.005 1.00 66.56 416 ASP A N 1
ATOM 3399 C CA . ASP A 1 416 ? 25.620 6.927 0.030 1.00 66.56 416 ASP A CA 1
ATOM 3400 C C . ASP A 1 416 ? 24.897 7.418 1.289 1.00 66.56 416 ASP A C 1
ATOM 3402 O O . ASP A 1 416 ? 24.211 8.445 1.260 1.00 66.56 416 ASP A O 1
ATOM 3406 N N . VAL A 1 417 ? 24.980 6.645 2.373 1.00 75.81 417 VAL A N 1
ATOM 3407 C CA . VAL A 1 417 ? 24.298 6.954 3.633 1.00 75.81 417 VAL A CA 1
ATOM 3408 C C . VAL A 1 417 ? 25.334 7.249 4.699 1.00 75.81 417 VAL A C 1
ATOM 3410 O O . VAL A 1 417 ? 26.076 6.365 5.134 1.00 75.81 417 VAL A O 1
ATOM 3413 N N . GLN A 1 418 ? 25.343 8.497 5.160 1.00 80.06 418 GLN A N 1
ATOM 3414 C CA . GLN A 1 418 ? 26.178 8.906 6.276 1.00 80.06 418 GLN A CA 1
ATOM 3415 C C . GLN A 1 418 ? 25.685 8.244 7.571 1.00 80.06 418 GLN A C 1
ATOM 3417 O O . GLN A 1 418 ? 24.492 8.266 7.875 1.00 80.06 418 GLN A O 1
ATOM 3422 N N . ARG A 1 419 ? 26.621 7.650 8.321 1.00 86.38 419 ARG A N 1
ATOM 3423 C CA . ARG A 1 419 ? 26.364 7.003 9.612 1.00 86.38 419 ARG A CA 1
ATOM 3424 C C . ARG A 1 419 ? 26.766 7.909 10.766 1.00 86.38 419 ARG A C 1
ATOM 3426 O O . ARG A 1 419 ? 27.883 8.427 10.769 1.00 86.38 419 ARG A O 1
ATOM 3433 N N . ASP A 1 420 ? 25.904 7.992 11.769 1.00 87.38 420 ASP A N 1
ATOM 3434 C CA . ASP A 1 420 ? 26.154 8.687 13.030 1.00 87.38 420 ASP A CA 1
ATOM 3435 C C . ASP A 1 420 ? 25.997 7.711 14.216 1.00 87.38 420 ASP A C 1
ATOM 3437 O O . ASP A 1 420 ? 25.166 6.803 14.169 1.00 87.38 420 ASP A O 1
ATOM 3441 N N . PRO A 1 421 ? 26.766 7.847 15.313 1.00 89.12 421 PRO A N 1
ATOM 3442 C CA . PRO A 1 421 ? 26.630 6.955 16.465 1.00 89.12 421 PRO A CA 1
ATOM 3443 C C . PRO A 1 421 ? 25.199 6.920 17.034 1.00 89.12 421 PRO A C 1
ATOM 3445 O O . PRO A 1 421 ? 24.677 7.946 17.468 1.00 89.12 421 PRO A O 1
ATOM 3448 N N . GLY A 1 422 ? 24.598 5.726 17.090 1.00 87.31 422 GLY A N 1
ATOM 3449 C CA . GLY A 1 422 ? 23.246 5.500 17.618 1.00 87.31 422 GLY A CA 1
ATOM 3450 C C . GLY A 1 422 ? 22.112 5.710 16.609 1.00 87.31 422 GLY A C 1
ATOM 3451 O O . GLY A 1 422 ? 20.944 5.667 16.997 1.00 87.31 422 GLY A O 1
ATOM 3452 N N . ASP A 1 423 ? 22.428 5.917 15.328 1.00 87.94 423 ASP A N 1
ATOM 3453 C CA . ASP A 1 423 ? 21.446 6.042 14.244 1.00 87.94 423 ASP A CA 1
ATOM 3454 C C . ASP A 1 423 ? 20.652 4.752 13.948 1.00 87.94 423 ASP A C 1
ATOM 3456 O O . ASP A 1 423 ? 19.618 4.794 13.274 1.00 87.94 423 ASP A O 1
ATOM 3460 N N . ASP A 1 424 ? 21.108 3.629 14.499 1.00 88.69 424 ASP A N 1
ATOM 3461 C CA . ASP A 1 424 ? 20.538 2.286 14.430 1.00 88.69 424 ASP A CA 1
ATOM 3462 C C . ASP A 1 424 ? 19.701 1.910 15.666 1.00 88.69 424 ASP A C 1
ATOM 3464 O O . ASP A 1 424 ? 19.156 0.806 15.742 1.00 88.69 424 ASP A O 1
ATOM 3468 N N . ILE A 1 425 ? 19.550 2.832 16.622 1.00 91.00 425 ILE A N 1
ATOM 3469 C CA . ILE A 1 425 ? 18.718 2.636 17.808 1.00 91.00 425 ILE A CA 1
ATOM 3470 C C . ILE A 1 425 ? 17.319 3.204 17.531 1.00 91.00 425 ILE A C 1
ATOM 3472 O O . ILE A 1 425 ? 17.177 4.410 17.310 1.00 91.00 425 ILE A O 1
ATOM 3476 N N . PRO A 1 426 ? 16.258 2.376 17.556 1.00 91.06 426 PRO A N 1
ATOM 3477 C CA . PRO A 1 426 ? 14.914 2.838 17.252 1.00 91.06 426 PRO A CA 1
ATOM 3478 C C . PRO A 1 426 ? 14.395 3.810 18.311 1.00 91.06 426 PRO A C 1
ATOM 3480 O O . PRO A 1 426 ? 14.484 3.581 19.519 1.00 91.06 426 PRO A O 1
ATOM 3483 N N . SER A 1 427 ? 13.802 4.895 17.825 1.00 92.44 427 SER A N 1
ATOM 3484 C CA . SER A 1 427 ? 13.034 5.855 18.608 1.00 92.44 427 SER A CA 1
ATOM 3485 C C . SER A 1 427 ? 11.541 5.624 18.386 1.00 92.44 427 SER A C 1
ATOM 3487 O O . SER A 1 427 ? 11.098 5.349 17.270 1.00 92.44 427 SER A O 1
ATOM 3489 N N . ARG A 1 428 ? 10.742 5.733 19.450 1.00 95.81 428 ARG A N 1
ATOM 3490 C CA . ARG A 1 428 ? 9.287 5.585 19.356 1.00 95.81 428 ARG A CA 1
ATOM 3491 C C . ARG A 1 428 ? 8.662 6.897 18.895 1.00 95.81 428 ARG A C 1
ATOM 3493 O O . ARG A 1 428 ? 8.715 7.887 19.619 1.00 95.81 428 ARG A O 1
ATOM 3500 N N . ILE A 1 429 ? 7.994 6.872 17.747 1.00 97.19 429 ILE A N 1
ATOM 3501 C CA . ILE A 1 429 ? 7.245 8.010 17.204 1.00 97.19 429 ILE A CA 1
ATOM 3502 C C . ILE A 1 429 ? 5.765 7.842 17.541 1.00 97.19 429 ILE A C 1
ATOM 3504 O O . ILE A 1 429 ? 5.193 6.765 17.354 1.00 97.19 429 ILE A O 1
ATOM 3508 N N . SER A 1 430 ? 5.128 8.895 18.055 1.00 97.44 430 SER A N 1
ATOM 3509 C CA . SER A 1 430 ? 3.718 8.847 18.467 1.00 97.44 430 SER A CA 1
ATOM 3510 C C . SER A 1 430 ? 3.044 10.221 18.421 1.00 97.44 430 SER A C 1
ATOM 3512 O O . SER A 1 430 ? 3.664 11.229 18.095 1.00 97.44 430 SER A O 1
ATOM 3514 N N . LEU A 1 431 ? 1.752 10.271 18.748 1.00 96.88 431 LEU A N 1
ATOM 3515 C CA . LEU A 1 431 ? 1.021 11.527 18.958 1.00 96.88 431 LEU A CA 1
ATOM 3516 C C . LEU A 1 431 ? 0.976 11.941 20.438 1.00 96.88 431 LEU A C 1
ATOM 3518 O O . LEU A 1 431 ? 0.172 12.801 20.803 1.00 96.88 431 LEU A O 1
ATOM 3522 N N . ASP A 1 432 ? 1.806 11.345 21.295 1.00 94.88 432 ASP A N 1
ATOM 3523 C CA . ASP A 1 432 ? 1.868 11.714 22.707 1.00 94.88 432 ASP A CA 1
ATOM 3524 C C . ASP A 1 432 ? 2.340 13.168 22.841 1.00 94.88 432 ASP A C 1
ATOM 3526 O O . ASP A 1 432 ? 3.375 13.549 22.310 1.00 94.88 432 ASP A O 1
ATOM 3530 N N . GLY A 1 433 ? 1.554 14.003 23.526 1.00 93.12 433 GLY A N 1
ATOM 3531 C CA . GLY A 1 433 ? 1.822 15.442 23.651 1.00 93.12 433 GLY A CA 1
ATOM 3532 C C . GLY A 1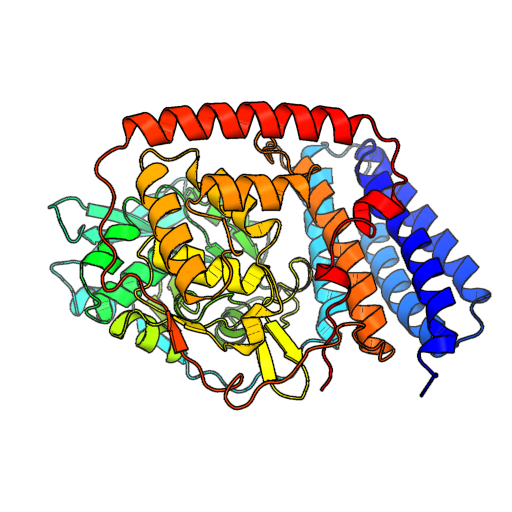 433 ? 1.324 16.304 22.482 1.00 93.12 433 GLY A C 1
ATOM 3533 O O . GLY A 1 433 ? 1.414 17.532 22.560 1.00 93.12 433 GLY A O 1
ATOM 3534 N N . PHE A 1 434 ? 0.744 15.710 21.432 1.00 95.00 434 PHE A N 1
ATOM 3535 C CA . PHE A 1 434 ? 0.114 16.466 20.349 1.00 95.00 434 PHE A CA 1
ATOM 3536 C C . PHE A 1 434 ? -1.157 17.176 20.832 1.00 95.00 434 PHE A C 1
ATOM 3538 O O . PHE A 1 434 ? -2.113 16.541 21.280 1.00 95.00 434 PHE A O 1
ATOM 3545 N N . ASN A 1 435 ? -1.206 18.494 20.636 1.00 90.75 435 ASN A N 1
ATOM 3546 C CA . ASN A 1 435 ? -2.399 19.305 20.851 1.00 90.75 435 ASN A CA 1
ATOM 3547 C C . ASN A 1 435 ? -2.788 19.980 19.529 1.00 90.75 435 ASN A C 1
ATOM 3549 O O . ASN A 1 435 ? -1.972 20.718 18.975 1.00 90.75 435 ASN A O 1
ATOM 3553 N N . PRO A 1 436 ? -4.000 19.736 18.997 1.00 86.75 436 PRO A N 1
ATOM 3554 C CA . PRO A 1 436 ? -4.424 20.371 17.759 1.00 86.75 436 PRO A CA 1
ATOM 3555 C C . PRO A 1 436 ? -4.588 21.882 17.955 1.00 86.75 436 PRO A C 1
ATOM 3557 O O . PRO A 1 436 ? -5.134 22.329 18.966 1.00 86.75 436 PRO A O 1
ATOM 3560 N N . SER A 1 437 ? -4.160 22.661 16.963 1.00 83.62 437 SER A N 1
ATOM 3561 C CA . SER A 1 437 ? -4.468 24.087 16.894 1.00 83.62 437 SER A CA 1
ATOM 3562 C C . SER A 1 437 ? -5.969 24.277 16.637 1.00 83.62 437 SER A C 1
ATOM 3564 O O . SER A 1 437 ? -6.507 23.610 15.746 1.00 83.62 437 SER A O 1
ATOM 3566 N N . PRO A 1 438 ? -6.649 25.178 17.370 1.00 73.56 438 PRO A N 1
ATOM 3567 C CA . PRO A 1 438 ? -8.079 25.426 17.202 1.00 73.56 438 PRO A CA 1
ATOM 3568 C C . PRO A 1 438 ? -8.421 26.245 15.944 1.00 73.56 438 PRO A C 1
ATOM 3570 O O . PRO A 1 438 ? -9.594 26.339 15.592 1.00 73.56 438 PRO A O 1
ATOM 3573 N N . ASP A 1 439 ? -7.437 26.852 15.270 1.00 75.69 439 ASP A N 1
ATOM 3574 C CA . ASP A 1 439 ? -7.682 27.711 14.104 1.00 75.69 439 ASP A CA 1
ATOM 3575 C C . ASP A 1 439 ? -7.822 26.898 12.805 1.00 75.69 439 ASP A C 1
ATOM 3577 O O . ASP A 1 439 ? -6.904 26.775 11.991 1.00 75.69 439 ASP A O 1
ATOM 3581 N N . GLU A 1 440 ? -8.999 26.299 12.618 1.00 75.88 440 GLU A N 1
ATOM 3582 C CA . GLU A 1 440 ? -9.333 25.552 11.400 1.00 75.88 440 GLU A CA 1
ATOM 3583 C C . GLU A 1 440 ? -9.623 26.467 10.195 1.00 75.88 440 GLU A C 1
ATOM 3585 O O . GLU A 1 440 ? -9.520 26.023 9.049 1.00 75.88 440 GLU A O 1
ATOM 3590 N N . THR A 1 441 ? -9.956 27.745 10.420 1.00 75.19 441 THR A N 1
ATOM 3591 C CA . THR A 1 441 ? -10.334 28.667 9.333 1.00 75.19 441 THR A CA 1
ATOM 3592 C C . THR A 1 441 ? -9.107 29.116 8.541 1.00 75.19 441 THR A C 1
ATOM 3594 O O . THR A 1 441 ? -9.120 29.012 7.310 1.00 75.19 441 THR A O 1
ATOM 3597 N N . ASP A 1 442 ? -8.024 29.517 9.221 1.00 84.62 442 ASP A N 1
ATOM 3598 C CA . ASP A 1 442 ? -6.724 29.796 8.579 1.00 84.62 442 ASP A CA 1
ATOM 3599 C C . ASP A 1 442 ? -6.222 28.575 7.791 1.00 84.62 442 ASP A C 1
ATOM 3601 O O . ASP A 1 442 ? -5.711 28.681 6.672 1.00 84.62 442 ASP A O 1
ATOM 3605 N N . PHE A 1 443 ? -6.455 27.378 8.333 1.00 88.38 443 PHE A N 1
ATOM 3606 C CA . PHE A 1 443 ? -6.035 26.131 7.712 1.00 88.38 443 PHE A CA 1
ATOM 3607 C C . PHE A 1 443 ? -6.690 25.902 6.338 1.00 88.38 443 PHE A C 1
ATOM 3609 O O . PHE A 1 443 ? -6.022 25.531 5.368 1.00 88.38 443 PHE A O 1
ATOM 3616 N N . ILE A 1 444 ? -8.000 26.132 6.229 1.00 86.75 444 ILE A N 1
ATOM 3617 C CA . ILE A 1 444 ? -8.739 25.959 4.970 1.00 86.75 444 ILE A CA 1
ATOM 3618 C C . ILE A 1 444 ? -8.282 26.983 3.919 1.00 86.75 444 ILE A C 1
ATOM 3620 O O . ILE A 1 444 ? -8.149 26.636 2.741 1.00 86.75 444 ILE A O 1
ATOM 3624 N N . GLU A 1 445 ? -8.020 28.226 4.328 1.00 89.88 445 GLU A N 1
ATOM 3625 C CA . GLU A 1 445 ? -7.492 29.285 3.457 1.00 89.88 445 GLU A CA 1
ATOM 3626 C C . GLU A 1 445 ? -6.127 28.877 2.873 1.00 89.88 445 GLU A C 1
ATOM 3628 O O . GLU A 1 445 ? -5.940 28.851 1.650 1.00 89.88 445 GLU A O 1
ATOM 3633 N N . LYS A 1 446 ? -5.195 28.452 3.737 1.00 93.38 446 LYS A N 1
ATOM 3634 C CA . LYS A 1 446 ? -3.861 27.978 3.340 1.00 93.38 446 LYS A CA 1
ATOM 3635 C C . LYS A 1 446 ? -3.923 26.774 2.405 1.00 93.38 446 LYS A C 1
ATOM 3637 O O . LYS A 1 446 ? -3.196 26.738 1.410 1.00 93.38 446 LYS A O 1
ATOM 3642 N N . TRP A 1 447 ? -4.831 25.828 2.653 1.00 93.50 447 TRP A N 1
ATOM 3643 C CA . TRP A 1 447 ? -5.039 24.681 1.768 1.00 93.50 447 TRP A CA 1
ATOM 3644 C C . TRP A 1 447 ? -5.482 25.097 0.363 1.00 93.50 447 TRP A C 1
ATOM 3646 O O . TRP A 1 447 ? -4.922 24.616 -0.625 1.00 93.50 447 TRP A O 1
ATOM 3656 N N . LYS A 1 448 ? -6.431 26.034 0.245 1.00 93.12 448 LYS A N 1
ATOM 3657 C CA . LYS A 1 448 ? -6.864 26.559 -1.063 1.00 93.12 448 LYS A CA 1
ATOM 3658 C C . LYS A 1 448 ? -5.710 27.225 -1.814 1.00 93.12 448 LYS A C 1
ATOM 3660 O O . LYS A 1 448 ? -5.543 26.988 -3.013 1.00 93.12 448 LYS A O 1
ATOM 3665 N N . ILE A 1 449 ? -4.907 28.034 -1.119 1.00 95.88 449 ILE A N 1
ATOM 3666 C CA . ILE A 1 449 ? -3.730 28.697 -1.699 1.00 95.88 449 ILE A CA 1
ATOM 3667 C C . ILE A 1 449 ? -2.731 27.653 -2.207 1.00 95.88 449 ILE A C 1
ATOM 3669 O O . ILE A 1 449 ? -2.306 27.726 -3.365 1.00 95.88 449 ILE A O 1
ATOM 3673 N N . PHE A 1 450 ? -2.405 26.662 -1.375 1.00 96.06 450 PHE A N 1
ATOM 3674 C CA . PHE A 1 450 ? -1.504 25.570 -1.729 1.00 96.06 450 PHE A CA 1
ATOM 3675 C C . PHE A 1 450 ? -1.992 24.810 -2.971 1.00 96.06 450 PHE A C 1
ATOM 3677 O O . PHE A 1 450 ? -1.241 24.665 -3.937 1.00 96.06 450 PHE A O 1
ATOM 3684 N N . ILE A 1 451 ? -3.260 24.389 -3.007 1.00 95.88 451 ILE A N 1
ATOM 3685 C CA . ILE A 1 451 ? -3.819 23.637 -4.140 1.00 95.88 451 ILE A CA 1
ATOM 3686 C C . ILE A 1 451 ? -3.775 24.442 -5.441 1.00 95.88 451 ILE A C 1
ATOM 3688 O O . ILE A 1 451 ? -3.381 23.908 -6.478 1.00 95.88 451 ILE A O 1
ATOM 3692 N N . ASN A 1 452 ? -4.106 25.734 -5.410 1.00 96.12 452 ASN A N 1
ATOM 3693 C CA . ASN A 1 452 ? -4.054 26.578 -6.608 1.00 96.12 452 ASN A CA 1
ATOM 3694 C C . ASN A 1 452 ? -2.624 26.744 -7.150 1.00 96.12 452 ASN A C 1
ATOM 3696 O O . ASN A 1 452 ? -2.405 26.729 -8.370 1.00 96.12 452 ASN A O 1
ATOM 3700 N N . ARG A 1 453 ? -1.632 26.862 -6.260 1.00 96.50 453 ARG A N 1
ATOM 3701 C CA . ARG A 1 453 ? -0.212 26.897 -6.641 1.00 96.50 453 ARG A CA 1
ATOM 3702 C C . ARG A 1 453 ? 0.250 25.562 -7.212 1.00 96.50 453 ARG A C 1
ATOM 3704 O O . ARG A 1 453 ? 0.897 25.548 -8.258 1.00 96.50 453 ARG A O 1
ATOM 3711 N N . SER A 1 454 ? -0.131 24.457 -6.579 1.00 95.56 454 SER A N 1
ATOM 3712 C CA . SER A 1 454 ? 0.170 23.101 -7.039 1.00 95.56 454 SER A CA 1
ATOM 3713 C C . SER A 1 454 ? -0.402 22.846 -8.431 1.00 95.56 454 SER A C 1
ATOM 3715 O O . SER A 1 454 ? 0.370 22.566 -9.342 1.00 95.56 454 SER A O 1
ATOM 3717 N N . ARG A 1 455 ? -1.689 23.136 -8.668 1.00 94.50 455 ARG A N 1
ATOM 3718 C CA . ARG A 1 455 ? -2.315 23.077 -10.006 1.00 94.50 455 ARG A CA 1
ATOM 3719 C C . ARG A 1 455 ? -1.552 23.883 -11.054 1.00 94.50 455 ARG A C 1
ATOM 3721 O O . ARG A 1 455 ? -1.333 23.412 -12.169 1.00 94.50 455 ARG A O 1
ATOM 3728 N N . SER A 1 456 ? -1.113 25.090 -10.695 1.00 94.25 456 SER A N 1
ATOM 3729 C CA . SER A 1 456 ? -0.328 25.946 -11.591 1.00 94.25 456 SER A CA 1
ATOM 3730 C C . SER A 1 456 ? 1.037 25.336 -11.932 1.00 94.25 456 SER A C 1
ATOM 3732 O O . SER A 1 456 ? 1.479 25.438 -13.077 1.00 94.25 456 SER A O 1
ATOM 3734 N N . ARG A 1 457 ? 1.706 24.688 -10.969 1.00 92.94 457 ARG A N 1
ATOM 3735 C CA . ARG A 1 457 ? 2.966 23.957 -11.189 1.00 92.94 457 ARG A CA 1
ATOM 3736 C C . ARG A 1 457 ? 2.754 22.719 -12.054 1.00 92.94 457 ARG A C 1
ATOM 3738 O O . ARG A 1 457 ? 3.439 22.584 -13.063 1.00 92.94 457 ARG A O 1
ATOM 3745 N N . THR A 1 458 ? 1.762 21.892 -11.738 1.00 89.19 458 THR A N 1
ATOM 3746 C CA . THR A 1 458 ? 1.428 20.689 -12.511 1.00 89.19 458 THR A CA 1
ATOM 3747 C C . THR A 1 458 ? 1.068 21.035 -13.954 1.00 89.19 458 THR A C 1
ATOM 3749 O O . THR A 1 458 ? 1.535 20.386 -14.887 1.00 89.19 458 THR A O 1
ATOM 3752 N N . ALA A 1 459 ? 0.302 22.107 -14.179 1.00 88.94 459 ALA A N 1
ATOM 3753 C CA . ALA A 1 459 ? -0.027 22.577 -15.523 1.00 88.94 459 ALA A CA 1
ATOM 3754 C C . ALA A 1 459 ? 1.203 23.051 -16.317 1.00 88.94 459 ALA A C 1
ATOM 3756 O O . ALA A 1 459 ? 1.226 22.903 -17.538 1.00 88.94 459 ALA A O 1
ATOM 3757 N N . LYS A 1 460 ? 2.220 23.616 -15.650 1.00 89.38 460 LYS A N 1
ATOM 3758 C CA . LYS A 1 460 ? 3.506 23.948 -16.283 1.00 89.38 460 LYS A CA 1
ATOM 3759 C C . LYS A 1 460 ? 4.303 22.683 -16.604 1.00 89.38 460 LYS A C 1
ATOM 3761 O O . LYS A 1 460 ? 4.769 22.563 -17.731 1.00 89.38 460 LYS A O 1
ATOM 3766 N N . GLN A 1 461 ? 4.388 21.734 -15.669 1.00 84.94 461 GLN A N 1
ATOM 3767 C CA . GLN A 1 461 ? 5.100 20.466 -15.860 1.00 84.94 461 GLN A CA 1
ATOM 3768 C C . GLN A 1 461 ? 4.518 19.654 -17.023 1.00 84.94 461 GLN A C 1
ATOM 3770 O O . GLN A 1 461 ? 5.259 19.188 -17.877 1.00 84.94 461 GLN A O 1
ATOM 3775 N N . LYS A 1 462 ? 3.185 19.565 -17.130 1.00 82.00 462 LYS A N 1
ATOM 3776 C CA . LYS A 1 462 ? 2.490 18.857 -18.223 1.00 82.00 462 LYS A CA 1
ATOM 3777 C C . LYS A 1 462 ? 2.772 19.419 -19.627 1.00 82.00 462 LYS A C 1
ATOM 3779 O O . LYS A 1 462 ? 2.435 18.765 -20.607 1.00 82.00 462 LYS A O 1
ATOM 3784 N N . ARG A 1 463 ? 3.337 20.628 -19.742 1.00 83.62 463 ARG A N 1
ATOM 3785 C CA . ARG A 1 463 ? 3.739 21.233 -21.028 1.00 83.62 463 ARG A CA 1
ATOM 3786 C C . ARG A 1 463 ? 5.169 20.881 -21.431 1.00 83.62 463 ARG A C 1
ATOM 3788 O O . ARG A 1 463 ? 5.557 21.195 -22.552 1.00 83.62 463 ARG A O 1
ATOM 3795 N N . ILE A 1 464 ? 5.949 20.294 -20.526 1.00 81.81 464 ILE A N 1
ATOM 3796 C CA . ILE A 1 464 ? 7.297 19.823 -20.823 1.00 81.81 464 ILE A CA 1
ATOM 3797 C C . ILE A 1 464 ? 7.154 18.515 -21.598 1.00 81.81 464 ILE A C 1
ATOM 3799 O O . ILE A 1 464 ? 6.535 17.566 -21.116 1.00 81.81 464 ILE A O 1
ATOM 3803 N N . ASP A 1 465 ? 7.702 18.478 -22.811 1.00 69.12 465 ASP A N 1
ATOM 3804 C CA . ASP A 1 465 ? 7.735 17.258 -23.609 1.00 69.12 465 ASP A CA 1
ATOM 3805 C C . ASP A 1 465 ? 8.798 16.316 -23.038 1.00 69.12 465 ASP A C 1
ATOM 3807 O O . ASP A 1 465 ? 9.994 16.466 -23.282 1.00 69.12 465 ASP A O 1
ATOM 3811 N N . THR A 1 466 ? 8.364 15.397 -22.180 1.00 70.81 466 THR A N 1
ATOM 3812 C CA . THR A 1 466 ? 9.213 14.347 -21.615 1.00 70.81 466 THR A CA 1
ATOM 3813 C C . THR A 1 466 ? 9.093 13.080 -22.442 1.00 70.81 466 THR A C 1
ATOM 3815 O O . THR A 1 466 ? 7.984 12.690 -22.837 1.00 70.81 466 THR A O 1
ATOM 3818 N N . THR A 1 467 ? 10.225 12.410 -22.679 1.00 70.50 467 THR A N 1
ATOM 3819 C CA . THR A 1 467 ? 10.202 11.121 -23.370 1.00 70.50 467 THR A CA 1
ATOM 3820 C C . THR A 1 467 ? 9.461 10.082 -22.515 1.00 70.50 467 THR A C 1
ATOM 3822 O O . THR A 1 467 ? 9.412 10.197 -21.288 1.00 70.50 467 THR A O 1
ATOM 3825 N N . PRO A 1 468 ? 8.883 9.033 -23.122 1.00 67.81 468 PRO A N 1
ATOM 3826 C CA . PRO A 1 468 ? 8.276 7.929 -22.378 1.00 67.81 468 PRO A CA 1
ATOM 3827 C C . PRO A 1 468 ? 9.196 7.301 -21.329 1.00 67.81 468 PRO A C 1
ATOM 3829 O O . PRO A 1 468 ? 8.744 6.966 -20.236 1.00 67.81 468 PRO A O 1
ATOM 3832 N N . TYR A 1 469 ? 10.485 7.186 -21.655 1.00 75.94 469 TYR A N 1
ATOM 3833 C CA . TYR A 1 469 ? 11.514 6.720 -20.734 1.00 75.94 469 TYR A CA 1
ATOM 3834 C C . TYR A 1 469 ? 11.604 7.637 -19.510 1.00 75.94 469 TYR A C 1
ATOM 3836 O O . TYR A 1 469 ? 11.502 7.158 -18.382 1.00 75.94 469 TYR A O 1
ATOM 3844 N N . ASP A 1 470 ? 11.698 8.952 -19.723 1.00 72.69 470 ASP A N 1
ATOM 3845 C CA . ASP A 1 470 ? 11.814 9.931 -18.636 1.00 72.69 470 ASP A CA 1
ATOM 3846 C C . ASP A 1 470 ? 10.566 9.942 -17.745 1.00 72.69 470 ASP A C 1
ATOM 3848 O O . ASP A 1 470 ? 10.673 10.062 -16.529 1.00 72.69 470 ASP A O 1
ATOM 3852 N N . ARG A 1 471 ? 9.375 9.718 -18.313 1.00 69.94 471 ARG A N 1
ATOM 3853 C CA . ARG A 1 471 ? 8.128 9.608 -17.531 1.00 69.94 471 ARG A CA 1
ATOM 3854 C C . ARG A 1 471 ? 8.084 8.382 -16.620 1.00 69.94 471 ARG A C 1
ATOM 3856 O O . ARG A 1 471 ? 7.372 8.391 -15.619 1.00 69.94 471 ARG A O 1
ATOM 3863 N N . ILE A 1 472 ? 8.770 7.299 -16.985 1.00 72.06 472 ILE A N 1
ATOM 3864 C CA . ILE A 1 472 ? 8.747 6.038 -16.229 1.00 72.06 472 ILE A CA 1
ATOM 3865 C C . ILE A 1 472 ? 9.915 5.980 -15.237 1.00 72.06 472 ILE A C 1
ATOM 3867 O O . ILE A 1 472 ? 9.700 5.636 -14.070 1.00 72.06 472 ILE A O 1
ATOM 3871 N N . PHE A 1 473 ? 11.117 6.333 -15.702 1.00 73.12 473 PHE A N 1
ATOM 3872 C CA . PHE A 1 473 ? 12.394 6.152 -15.003 1.00 73.12 473 PHE A CA 1
ATOM 3873 C C . PHE A 1 473 ? 13.099 7.460 -14.619 1.00 73.12 473 PHE A C 1
ATOM 3875 O O . PHE A 1 473 ? 14.047 7.422 -13.841 1.00 73.12 473 PHE A O 1
ATOM 3882 N N . GLY A 1 474 ? 12.676 8.608 -15.153 1.00 59.09 474 GLY A N 1
ATOM 3883 C CA . GLY A 1 474 ? 13.311 9.903 -14.890 1.00 59.09 474 GLY A CA 1
ATOM 3884 C C . GLY A 1 474 ? 12.865 10.581 -13.591 1.00 59.09 474 GLY A C 1
ATOM 3885 O O . GLY A 1 474 ? 13.525 11.515 -13.150 1.00 59.09 474 GLY A O 1
ATOM 3886 N N . GLU A 1 475 ? 11.771 10.126 -12.966 1.00 54.41 475 GLU A N 1
ATOM 3887 C CA . GLU A 1 475 ? 11.067 10.910 -11.934 1.00 54.41 475 GLU A CA 1
ATOM 3888 C C . GLU A 1 475 ? 10.963 10.267 -10.534 1.00 54.41 475 GLU A C 1
ATOM 3890 O O . GLU A 1 475 ? 10.200 10.773 -9.721 1.00 54.41 475 GLU A O 1
ATOM 3895 N N . ASN A 1 476 ? 11.694 9.200 -10.172 1.00 48.84 476 ASN A N 1
ATOM 3896 C CA . ASN A 1 476 ? 11.696 8.726 -8.771 1.00 48.84 476 ASN A CA 1
ATOM 3897 C C . ASN A 1 476 ? 12.988 8.008 -8.344 1.00 48.84 476 ASN A C 1
ATOM 3899 O O . ASN A 1 476 ? 13.381 7.004 -8.933 1.00 48.84 476 ASN A O 1
ATOM 3903 N N . LEU A 1 477 ? 13.568 8.466 -7.227 1.00 41.31 477 LEU A N 1
ATOM 3904 C CA . LEU A 1 477 ? 14.628 7.778 -6.472 1.00 41.31 477 LEU A CA 1
ATOM 3905 C C . LEU A 1 477 ? 14.191 6.397 -5.939 1.00 41.31 477 LEU A C 1
ATOM 3907 O O . LEU A 1 477 ? 15.054 5.573 -5.650 1.00 41.31 477 LEU A O 1
ATOM 3911 N N . ASP A 1 478 ? 12.881 6.108 -5.870 1.00 42.03 478 ASP A N 1
ATOM 3912 C CA . ASP A 1 478 ? 12.329 4.802 -5.455 1.00 42.03 478 ASP A CA 1
ATOM 3913 C C . ASP A 1 478 ? 12.896 3.613 -6.266 1.00 42.03 478 ASP A C 1
ATOM 3915 O O . ASP A 1 478 ? 13.001 2.502 -5.740 1.00 42.03 478 ASP A O 1
ATOM 3919 N N . ASP A 1 479 ? 13.282 3.840 -7.529 1.00 41.06 479 ASP A N 1
ATOM 3920 C CA . ASP A 1 479 ? 13.766 2.801 -8.452 1.00 41.06 479 ASP A CA 1
ATOM 3921 C C . ASP A 1 479 ? 15.286 2.529 -8.330 1.00 41.06 479 ASP A C 1
ATOM 3923 O O . ASP A 1 479 ? 15.811 1.606 -8.959 1.00 41.06 479 ASP A O 1
ATOM 3927 N N . LEU A 1 480 ? 16.010 3.321 -7.526 1.00 36.34 480 LEU A N 1
ATOM 3928 C CA . LEU A 1 480 ? 17.459 3.183 -7.291 1.00 36.34 480 LEU A CA 1
ATOM 3929 C C . LEU A 1 480 ? 17.796 2.427 -5.998 1.00 36.34 480 LEU A C 1
ATOM 3931 O O . LEU A 1 480 ? 18.970 2.225 -5.696 1.00 36.34 480 LEU A O 1
ATOM 3935 N N . ILE A 1 481 ? 16.778 1.992 -5.250 1.00 38.84 481 ILE A N 1
ATOM 3936 C CA . ILE A 1 481 ? 16.940 1.349 -3.946 1.00 38.84 481 ILE A CA 1
ATOM 3937 C C . ILE A 1 481 ? 16.864 -0.174 -4.089 1.00 38.84 481 ILE A C 1
ATOM 3939 O O . ILE A 1 481 ? 15.787 -0.774 -3.958 1.00 38.84 481 ILE A O 1
ATOM 3943 N N . LEU A 1 482 ? 18.006 -0.787 -4.377 1.00 38.12 482 LEU A N 1
ATOM 3944 C CA . LEU A 1 482 ? 18.207 -2.234 -4.316 1.00 38.12 482 LEU A CA 1
ATOM 3945 C C . LEU A 1 482 ? 18.822 -2.622 -2.971 1.00 38.12 482 LEU A C 1
ATOM 3947 O O . LEU A 1 482 ? 19.207 -1.771 -2.184 1.00 38.12 482 LEU A O 1
ATOM 3951 N N . LEU A 1 483 ? 18.769 -3.898 -2.639 1.00 35.34 483 LEU A N 1
ATOM 3952 C CA . LEU A 1 483 ? 19.228 -4.413 -1.358 1.00 35.34 483 LEU A CA 1
ATOM 3953 C C . LEU A 1 483 ? 20.741 -4.633 -1.460 1.00 35.34 483 LEU A C 1
ATOM 3955 O O . LEU A 1 483 ? 21.178 -5.356 -2.354 1.00 35.34 483 LEU A O 1
ATOM 3959 N N . GLU A 1 484 ? 21.525 -4.011 -0.580 1.00 29.81 484 GLU A N 1
ATOM 3960 C CA . GLU A 1 484 ? 22.787 -4.627 -0.169 1.00 29.81 484 GLU A CA 1
ATOM 3961 C C . GLU A 1 484 ? 22.423 -5.687 0.875 1.00 29.81 484 GLU A C 1
ATOM 3963 O O . GLU A 1 484 ? 21.724 -5.376 1.845 1.00 29.81 484 GLU A O 1
ATOM 3968 N N . GLU A 1 485 ? 22.816 -6.940 0.629 1.00 32.41 485 GLU A N 1
ATOM 3969 C CA . GLU A 1 485 ? 22.777 -7.992 1.656 1.00 32.41 485 GLU A CA 1
ATOM 3970 C C . GLU A 1 485 ? 23.768 -7.695 2.784 1.00 32.41 485 GLU A C 1
ATOM 3972 O O . GLU A 1 485 ? 24.928 -7.327 2.477 1.00 32.41 485 GLU A O 1
#

Radius of gyration: 23.57 Å; chains: 1; bounding box: 60×52×56 Å

Sequence (485 aa):
MIQANEVQPTRLRIRHEIAEFPLIIEQNPNTWWRSTAKMLIGFRHRLEAEPDFEVREYFNEYIGQSLDILRRVINLIDIPEEKIIRLAERMIMDLSMEMASWFEQENLPTETHFLPLSELVKSKPDRLRIEERKINSVACLILQVKHPANDSWQEIPLPTNHRIWHKGGPARTILEIVANAPLSMQQNEFPWHDFDVVIAGHDGETNAAIAIGVDPDGIEHMGEENLNFERYCHGRDTQQNQVCLGAEGLYYSQPALMSAITGHVNIVGEYVANKAIYGIDRMTIHGIGLAKQRGLMRLVKAVTEGKALSFDYLPLNSNFDMGVYVLFLAKRWSANEKLPKRLQKMYYLLQQMGQVREGENDIFQVLERAHLENPFFDFDSEVRFPIDVVRWKSRKIVKQIDREFAWKFGFPTVLDVQRDPGDDIPSRISLDGFNPSPDETDFIEKWKIFINRSRSRTAKQKRIDTTPYDRIFGENLDDLILLEE

Secondary structure (DSSP, 8-state):
---HHHHHHHHHHHHHHHTHHHHHHHS-GGGHHHHHHHHHHHHHHHHTT-S-HHHHHHHHHHHHHHHHHHHHHTT--S--HHHHHHHHHHHHHHHHHHHHTTT---PPPP-EEEEEHHHHHHH-TTTEEEEEEEETTEEEEEEEEE-SSSS-EEEEEEESSTTEEEESHHHHHHHHHHTT--HHHHHTTPSP---EEEE-SSHHHHHHHHHTT--GGGEEE-SSSS--HHHHHHT-SBGGG-EEEETTEEEEEHHHHHHHHH-EE-B-----GGGGGG--SEEEETTEEEE-HHHHHHHHHHHHHTS-SEEEE-GGGGGS--THHHHHHHHHHHTSTTHHHHHHHHHHHHHHTT-SPTT--SHHHHHHHHHHH-TT--TT----SHHHHHHHHHHHHHHHHHHHHHHHTTPPP-------TTTTSPEEEE-TT----S-HHHHHHHHHHHHHHHHHHHHHHTTS---HHHHHHSS-GGGG-PPP-

Foldseek 3Di:
DDPLVVCVVVLVVLLVLLLVLLVLLVDDLLCNLVSVLVSLVVVLVVLVVVPDPVVNVLSVVLSVVLVVLSVVCVPDPPDDSVVSLVSLLVSLLVSLLVLLVVVADPDDFFAKDWDFPVNLCVLCVVFWDWDWDAFLNFTWIWIWGAQLPDRDTDTDTFGPPQFKWWFDLVFLLSLLVNLVFPSLLNNLSPPPPATAIEGADDPVVLVSCVSRPHDNVSYAYPPHNHDPLRLVCLLDFKQLRSWIAHNGGIMHTPSNSVCSNQLEMATSFHRHSSNLLVPGQWAADPNAIEGALVSVLVQLLCQLSSNGFKYWAQLLNLLHANACSLVVSLLVCVVDPCNQSSLLSSVLLCVVSNNADPPRPGSLVSVLVSCVLVLQDDSPDDPDDSSSVSSVSSLSSSLSVSQSVCQVVVNDFPDDGDDDPRSRPIDMGGCVVPDRDPPVPVVVVSVVVSNVVSVVSNVVVVPDDDDSSCVRPVRDPVSRRHYDD